Protein AF-0000000069048285 (afdb_homodimer)

Structure (mmCIF, N/CA/C/O backbone):
data_AF-0000000069048285-model_v1
#
loop_
_entity.id
_entity.type
_entity.pdbx_description
1 polymer 'Tafazzin family protein'
#
loop_
_atom_site.group_PDB
_atom_site.id
_atom_site.type_symbol
_atom_site.label_atom_id
_atom_site.label_alt_id
_atom_site.label_comp_id
_atom_site.label_asym_id
_atom_site.label_entity_id
_atom_site.label_seq_id
_atom_site.pdbx_PDB_ins_code
_atom_site.Cartn_x
_atom_site.Cartn_y
_atom_site.Cartn_z
_atom_site.occupancy
_atom_site.B_iso_or_equiv
_atom_site.auth_seq_id
_atom_site.auth_comp_id
_atom_site.auth_asym_id
_atom_site.auth_atom_id
_atom_site.pdbx_PDB_model_num
ATOM 1 N N . MET A 1 1 ? 6.961 -3.648 23.875 1 23.69 1 MET A N 1
ATOM 2 C CA . MET A 1 1 ? 6.836 -4.273 22.562 1 23.69 1 MET A CA 1
ATOM 3 C C . MET A 1 1 ? 5.551 -3.838 21.859 1 23.69 1 MET A C 1
ATOM 5 O O . MET A 1 1 ? 4.453 -4.148 22.328 1 23.69 1 MET A O 1
ATOM 9 N N . VAL A 1 2 ? 5.5 -2.621 21.406 1 32.06 2 VAL A N 1
ATOM 10 C CA . VAL A 1 2 ? 4.238 -2.072 20.922 1 32.06 2 VAL A CA 1
ATOM 11 C C . VAL A 1 2 ? 3.609 -3.037 19.922 1 32.06 2 VAL A C 1
ATOM 13 O O . VAL A 1 2 ? 4.238 -3.408 18.922 1 32.06 2 VAL A O 1
ATOM 16 N N . VAL A 1 3 ? 2.723 -3.943 20.359 1 38.53 3 VAL A N 1
ATOM 17 C CA . VAL A 1 3 ? 1.974 -4.91 19.562 1 38.53 3 VAL A CA 1
ATOM 18 C C . VAL A 1 3 ? 1.444 -4.242 18.297 1 38.53 3 VAL A C 1
ATOM 20 O O . VAL A 1 3 ? 0.652 -3.299 18.375 1 38.53 3 VAL A O 1
ATOM 23 N N . LYS A 1 4 ? 2.205 -4.328 17.359 1 50.19 4 LYS A N 1
ATOM 24 C CA . LYS A 1 4 ? 1.79 -3.809 16.062 1 50.19 4 LYS A CA 1
ATOM 25 C C . LYS A 1 4 ? 0.401 -4.316 15.688 1 50.19 4 LYS A C 1
ATOM 27 O O . LYS A 1 4 ? 0.182 -5.523 15.578 1 50.19 4 LYS A O 1
ATOM 32 N N . LYS A 1 5 ? -0.628 -3.602 16.156 1 55.38 5 LYS A N 1
ATOM 33 C CA . LYS A 1 5 ? -1.958 -4.066 15.773 1 55.38 5 LYS A CA 1
ATOM 34 C C . LYS A 1 5 ? -2.082 -4.172 14.258 1 55.38 5 LYS A C 1
ATOM 36 O O . LYS A 1 5 ? -1.814 -3.209 13.539 1 55.38 5 LYS A O 1
ATOM 41 N N . GLU A 1 6 ? -2.047 -5.352 13.711 1 66.56 6 GLU A N 1
ATOM 42 C CA . GLU A 1 6 ? -2.193 -5.691 12.297 1 66.56 6 GLU A CA 1
ATOM 43 C C . GLU A 1 6 ? -3.518 -5.172 11.742 1 66.56 6 GLU A C 1
ATOM 45 O O . GLU A 1 6 ? -4.5 -5.059 12.477 1 66.56 6 GLU A O 1
ATOM 50 N N . TYR A 1 7 ? -3.477 -4.566 10.594 1 76.44 7 TYR A N 1
ATOM 51 C CA . TYR A 1 7 ? -4.668 -4.152 9.852 1 76.44 7 TYR A CA 1
ATOM 52 C C . TYR A 1 7 ? -5.703 -5.27 9.812 1 76.44 7 TYR A C 1
ATOM 54 O O . TYR A 1 7 ? -5.375 -6.414 9.492 1 76.44 7 TYR A O 1
ATOM 62 N N . ASN A 1 8 ? -6.902 -4.996 10.25 1 81.75 8 ASN A N 1
ATOM 63 C CA . ASN A 1 8 ? -7.973 -5.984 10.289 1 81.75 8 ASN A CA 1
ATOM 64 C C . ASN A 1 8 ? -8.477 -6.316 8.883 1 81.75 8 ASN A C 1
ATOM 66 O O . ASN A 1 8 ? -9.055 -5.465 8.211 1 81.75 8 ASN A O 1
ATOM 70 N N . ILE A 1 9 ? -8.281 -7.555 8.477 1 84.81 9 ILE A N 1
ATOM 71 C CA . ILE A 1 9 ? -8.594 -7.934 7.102 1 84.81 9 ILE A CA 1
ATOM 72 C C . ILE A 1 9 ? -9.867 -8.773 7.07 1 84.81 9 ILE A C 1
ATOM 74 O O . ILE A 1 9 ? -10.164 -9.414 6.062 1 84.81 9 ILE A O 1
ATOM 78 N N . ASP A 1 10 ? -10.688 -8.805 8.117 1 85.81 10 ASP A N 1
ATOM 79 C CA . ASP A 1 10 ? -11.867 -9.664 8.219 1 85.81 10 ASP A CA 1
ATOM 80 C C . ASP A 1 10 ? -12.914 -9.281 7.18 1 85.81 10 ASP A C 1
ATOM 82 O O . ASP A 1 10 ? -13.75 -10.102 6.797 1 85.81 10 ASP A O 1
ATOM 86 N N . TRP A 1 11 ? -12.789 -8.148 6.676 1 87 11 TRP A N 1
ATOM 87 C CA . TRP A 1 11 ? -13.773 -7.637 5.734 1 87 11 TRP A CA 1
ATOM 88 C C . TRP A 1 11 ? -13.398 -7.992 4.297 1 87 11 TRP A C 1
ATOM 90 O O . TRP A 1 11 ? -14.234 -7.918 3.395 1 87 11 TRP A O 1
ATOM 100 N N . VAL A 1 12 ? -12.156 -8.336 4.047 1 91.56 12 VAL A N 1
ATOM 101 C CA . VAL A 1 12 ? -11.594 -8.445 2.705 1 91.56 12 VAL A CA 1
ATOM 102 C C . VAL A 1 12 ? -12.227 -9.625 1.971 1 91.56 12 VAL A C 1
ATOM 104 O O . VAL A 1 12 ? -12.758 -9.461 0.87 1 91.56 12 VAL A O 1
ATOM 107 N N . LEU A 1 13 ? -12.266 -10.828 2.564 1 92.19 13 LEU A N 1
ATOM 108 C CA . LEU A 1 13 ? -12.758 -12.023 1.891 1 92.19 13 LEU A CA 1
ATOM 109 C C . LEU A 1 13 ? -14.25 -11.922 1.611 1 92.19 13 LEU A C 1
ATOM 111 O O . LEU A 1 13 ? -14.703 -12.242 0.51 1 92.19 13 LEU A O 1
ATOM 115 N N . PRO A 1 14 ? -15 -11.453 2.615 1 90.31 14 PRO A N 1
ATOM 116 C CA . PRO A 1 14 ? -16.422 -11.25 2.311 1 90.31 14 PRO A CA 1
ATOM 117 C C . PRO A 1 14 ? -16.641 -10.289 1.14 1 90.31 14 PRO A C 1
ATOM 119 O O . PRO A 1 14 ? -17.531 -10.508 0.319 1 90.31 14 PRO A O 1
ATOM 122 N N . LYS A 1 15 ? -15.875 -9.297 1.048 1 89.5 15 LYS A N 1
ATOM 123 C CA . LYS A 1 15 ? -15.992 -8.352 -0.054 1 89.5 15 LYS A CA 1
ATOM 124 C C . LYS A 1 15 ? -15.609 -8.992 -1.382 1 89.5 15 LYS A C 1
ATOM 126 O O . LYS A 1 15 ? -16.25 -8.758 -2.404 1 89.5 15 LYS A O 1
ATOM 131 N N . LEU A 1 16 ? -14.57 -9.789 -1.353 1 91.88 16 LEU A N 1
ATOM 132 C CA . LEU A 1 16 ? -14.125 -10.477 -2.561 1 91.88 16 LEU A CA 1
ATOM 133 C C . LEU A 1 16 ? -15.164 -11.5 -3.02 1 91.88 16 LEU A C 1
ATOM 135 O O . LEU A 1 16 ? -15.289 -11.773 -4.215 1 91.88 16 LEU A O 1
ATOM 139 N N . ARG A 1 17 ? -15.945 -12.078 -2.09 1 91 17 ARG A N 1
ATOM 140 C CA . ARG A 1 17 ? -16.969 -13.062 -2.402 1 91 17 ARG A CA 1
ATOM 141 C C . ARG A 1 17 ? -18.188 -12.398 -3.049 1 91 17 ARG A C 1
ATOM 143 O O . ARG A 1 17 ? -18.844 -12.992 -3.898 1 91 17 ARG A O 1
ATOM 150 N N . ASN A 1 18 ? -18.391 -11.172 -2.572 1 86.81 18 ASN A N 1
ATOM 151 C CA . ASN A 1 18 ? -19.594 -10.469 -3.012 1 86.81 18 ASN A CA 1
ATOM 152 C C . ASN A 1 18 ? -19.25 -9.227 -3.826 1 86.81 18 ASN A C 1
ATOM 154 O O . ASN A 1 18 ? -19.5 -8.102 -3.389 1 86.81 18 ASN A O 1
ATOM 158 N N . ARG A 1 19 ? -18.859 -9.461 -5.062 1 82 19 ARG A N 1
ATOM 159 C CA . ARG A 1 19 ? -18.422 -8.359 -5.91 1 82 19 ARG A CA 1
ATOM 160 C C . ARG A 1 19 ? -19.594 -7.797 -6.715 1 82 19 ARG A C 1
ATOM 162 O O . ARG A 1 19 ? -20.359 -8.555 -7.305 1 82 19 ARG A O 1
ATOM 169 N N . ARG A 1 20 ? -19.625 -6.492 -6.621 1 85 20 ARG A N 1
ATOM 170 C CA . ARG A 1 20 ? -20.609 -5.781 -7.422 1 85 20 ARG A CA 1
ATOM 171 C C . ARG A 1 20 ? -20.047 -5.426 -8.797 1 85 20 ARG A C 1
ATOM 173 O O . ARG A 1 20 ? -18.875 -5.652 -9.062 1 85 20 ARG A O 1
ATOM 180 N N . ILE A 1 21 ? -20.984 -4.941 -9.617 1 85.81 21 ILE A N 1
ATOM 181 C CA . ILE A 1 21 ? -20.609 -4.648 -11 1 85.81 21 ILE A CA 1
ATOM 182 C C . ILE A 1 21 ? -19.531 -3.568 -11.023 1 85.81 21 ILE A C 1
ATOM 184 O O . ILE A 1 21 ? -18.562 -3.682 -11.766 1 85.81 21 ILE A O 1
ATOM 188 N N . ILE A 1 22 ? -19.688 -2.662 -10.219 1 85.62 22 ILE A N 1
ATOM 189 C CA . ILE A 1 22 ? -18.75 -1.548 -10.195 1 85.62 22 ILE A CA 1
ATOM 190 C C . ILE A 1 22 ? -17.375 -2.041 -9.75 1 85.62 22 ILE A C 1
ATOM 192 O O . ILE A 1 22 ? -16.344 -1.577 -10.258 1 85.62 22 ILE A O 1
ATOM 196 N N . TRP A 1 23 ? -17.328 -2.941 -8.898 1 88.69 23 TRP A N 1
ATOM 197 C CA . TRP A 1 23 ? -16.078 -3.531 -8.438 1 88.69 23 TRP A CA 1
ATOM 198 C C . TRP A 1 23 ? -15.391 -4.285 -9.57 1 88.69 23 TRP A C 1
ATOM 200 O O . TRP A 1 23 ? -14.172 -4.18 -9.742 1 88.69 23 TRP A O 1
ATOM 210 N N . ASN A 1 24 ? -16.203 -5.004 -10.305 1 90.12 24 ASN A N 1
ATOM 211 C CA . ASN A 1 24 ? -15.648 -5.789 -11.398 1 90.12 24 ASN A CA 1
ATOM 212 C C . ASN A 1 24 ? -15.023 -4.891 -12.469 1 90.12 24 ASN A C 1
ATOM 214 O O . ASN A 1 24 ? -13.992 -5.23 -13.039 1 90.12 24 ASN A O 1
ATOM 218 N N . VAL A 1 25 ? -15.688 -3.799 -12.664 1 90.12 25 VAL A N 1
ATOM 219 C CA . VAL A 1 25 ? -15.164 -2.846 -13.641 1 90.12 25 VAL A CA 1
ATOM 220 C C . VAL A 1 25 ? -13.852 -2.254 -13.117 1 90.12 25 VAL A C 1
ATOM 222 O O . VAL A 1 25 ? -12.859 -2.191 -13.852 1 90.12 25 VAL A O 1
ATOM 225 N N . ALA A 1 26 ? -13.828 -1.861 -11.844 1 89.38 26 ALA A N 1
ATOM 226 C CA . ALA A 1 26 ? -12.625 -1.303 -11.234 1 89.38 26 ALA A CA 1
ATOM 227 C C . ALA A 1 26 ? -11.492 -2.326 -11.227 1 89.38 26 ALA A C 1
ATOM 229 O O . ALA A 1 26 ? -10.328 -1.981 -11.469 1 89.38 26 ALA A O 1
ATOM 230 N N . SER A 1 27 ? -11.867 -3.527 -10.945 1 92.62 27 SER A N 1
ATOM 231 C CA . SER A 1 27 ? -10.883 -4.609 -10.953 1 92.62 27 SER A CA 1
ATOM 232 C C . SER A 1 27 ? -10.312 -4.824 -12.352 1 92.62 27 SER A C 1
ATOM 234 O O . SER A 1 27 ? -9.102 -4.957 -12.516 1 92.62 27 SER A O 1
ATOM 236 N N . CYS A 1 28 ? -11.156 -4.789 -13.32 1 92.12 28 CYS A N 1
ATOM 237 C CA . CYS A 1 28 ? -10.727 -4.945 -14.711 1 92.12 28 CYS A CA 1
ATOM 238 C C . CYS A 1 28 ? -9.742 -3.846 -15.102 1 92.12 28 CYS A C 1
ATOM 240 O O . CYS A 1 28 ? -8.711 -4.117 -15.703 1 92.12 28 CYS A O 1
ATOM 242 N N . ILE A 1 29 ? -10.086 -2.668 -14.727 1 90.38 29 ILE A N 1
ATOM 243 C CA . ILE A 1 29 ? -9.242 -1.519 -15.055 1 90.38 29 ILE A CA 1
ATOM 244 C C . ILE A 1 29 ? -7.898 -1.651 -14.352 1 90.38 29 ILE A C 1
ATOM 246 O O . ILE A 1 29 ? -6.848 -1.427 -14.961 1 90.38 29 ILE A O 1
ATOM 250 N N . THR A 1 30 ? -7.961 -2.035 -13.078 1 91.5 30 THR A N 1
ATOM 251 C CA . THR A 1 30 ? -6.734 -2.178 -12.305 1 91.5 30 THR A CA 1
ATOM 252 C C . THR A 1 30 ? -5.844 -3.27 -12.898 1 91.5 30 THR A C 1
ATOM 254 O O . THR A 1 30 ? -4.648 -3.055 -13.117 1 91.5 30 THR A O 1
ATOM 257 N N . LEU A 1 31 ? -6.422 -4.391 -13.203 1 92.94 31 LEU A N 1
ATOM 258 C CA . LEU A 1 31 ? -5.676 -5.508 -13.773 1 92.94 31 LEU A CA 1
ATOM 259 C C . LEU A 1 31 ? -5.09 -5.133 -15.125 1 92.94 31 LEU A C 1
ATOM 261 O O . LEU A 1 31 ? -3.924 -5.43 -15.406 1 92.94 31 LEU A O 1
ATOM 265 N N . ALA A 1 32 ? -5.875 -4.445 -15.906 1 91.25 32 ALA A N 1
ATOM 266 C CA . ALA A 1 32 ? -5.414 -4.02 -17.219 1 91.25 32 ALA A CA 1
ATOM 267 C C . ALA A 1 32 ? -4.277 -3.008 -17.109 1 91.25 32 ALA A C 1
ATOM 269 O O . ALA A 1 32 ? -3.26 -3.125 -17.797 1 91.25 32 ALA A O 1
ATOM 270 N N . ALA A 1 33 ? -4.438 -2.061 -16.234 1 90.56 33 ALA A N 1
ATOM 271 C CA . ALA A 1 33 ? -3.43 -1.015 -16.062 1 90.56 33 ALA A CA 1
ATOM 272 C C . ALA A 1 33 ? -2.102 -1.601 -15.602 1 90.56 33 ALA A C 1
ATOM 274 O O . ALA A 1 33 ? -1.047 -1.29 -16.156 1 90.56 33 ALA A O 1
ATOM 275 N N . VAL A 1 34 ? -2.154 -2.453 -14.617 1 92.06 34 VAL A N 1
ATOM 276 C CA . VAL A 1 34 ? -0.948 -3.064 -14.07 1 92.06 34 VAL A CA 1
ATOM 277 C C . VAL A 1 34 ? -0.327 -4 -15.109 1 92.06 34 VAL A C 1
ATOM 279 O O . VAL A 1 34 ? 0.893 -4.012 -15.289 1 92.06 34 VAL A O 1
ATOM 282 N N . GLY A 1 35 ? -1.182 -4.777 -15.766 1 92.44 35 GLY A N 1
ATOM 283 C CA . GLY A 1 35 ? -0.707 -5.684 -16.797 1 92.44 35 GLY A CA 1
ATOM 284 C C . GLY A 1 35 ? -0.045 -4.973 -17.969 1 92.44 35 GLY A C 1
ATOM 285 O O . GLY A 1 35 ? 1.034 -5.371 -18.406 1 92.44 35 GLY A O 1
ATOM 286 N N . ILE A 1 36 ? -0.695 -3.922 -18.453 1 91.88 36 ILE A N 1
ATOM 287 C CA . ILE A 1 36 ? -0.17 -3.148 -19.578 1 91.88 36 ILE A CA 1
ATOM 288 C C . ILE A 1 36 ? 1.152 -2.496 -19.172 1 91.88 36 ILE A C 1
ATOM 290 O O . ILE A 1 36 ? 2.135 -2.568 -19.922 1 91.88 36 ILE A O 1
ATOM 294 N N . PHE A 1 37 ? 1.18 -1.884 -18.094 1 92.12 37 PHE A N 1
ATOM 295 C CA . PHE A 1 37 ? 2.406 -1.263 -17.609 1 92.12 37 PHE A CA 1
ATOM 296 C C . PHE A 1 37 ? 3.535 -2.283 -17.531 1 92.12 37 PHE A C 1
ATOM 298 O O . PHE A 1 37 ? 4.641 -2.033 -18.016 1 92.12 37 PHE A O 1
ATOM 305 N N . SER A 1 38 ? 3.271 -3.441 -16.906 1 94.81 38 SER A N 1
ATOM 306 C CA . SER A 1 38 ? 4.285 -4.477 -16.719 1 94.81 38 SER A CA 1
ATOM 307 C C . SER A 1 38 ? 4.781 -5 -18.062 1 94.81 38 SER A C 1
ATOM 309 O O . SER A 1 38 ? 5.984 -5.191 -18.25 1 94.81 38 SER A O 1
ATOM 311 N N . LYS A 1 39 ? 3.861 -5.184 -18.953 1 95 39 LYS A N 1
ATOM 312 C CA . LYS A 1 39 ? 4.23 -5.691 -20.266 1 95 39 LYS A CA 1
ATOM 313 C C . LYS A 1 39 ? 5.102 -4.691 -21.031 1 95 39 LYS A C 1
ATOM 315 O O . LYS A 1 39 ? 6.145 -5.055 -21.562 1 95 39 LYS A O 1
ATOM 320 N N . ILE A 1 40 ? 4.711 -3.488 -21.047 1 93.69 40 ILE A N 1
ATOM 321 C CA . ILE A 1 40 ? 5.477 -2.447 -21.734 1 93.69 40 ILE A CA 1
ATOM 322 C C . ILE A 1 40 ? 6.855 -2.32 -21.094 1 93.69 40 ILE A C 1
ATOM 324 O O . ILE A 1 40 ? 7.871 -2.279 -21.797 1 93.69 40 ILE A O 1
ATOM 328 N N . PHE A 1 41 ? 6.895 -2.332 -19.844 1 93.5 41 PHE A N 1
ATOM 329 C CA . PHE A 1 41 ? 8.156 -2.146 -19.141 1 93.5 41 PHE A CA 1
ATOM 330 C C . PHE A 1 41 ? 9.102 -3.307 -19.422 1 93.5 41 PHE A C 1
ATOM 332 O O . PHE A 1 41 ? 10.281 -3.096 -19.703 1 93.5 41 PHE A O 1
ATOM 339 N N . ILE A 1 42 ? 8.602 -4.5 -19.297 1 95 42 ILE A N 1
ATOM 340 C CA . ILE A 1 42 ? 9.43 -5.691 -19.438 1 95 42 ILE A CA 1
ATOM 341 C C . ILE A 1 42 ? 9.844 -5.859 -20.891 1 95 42 ILE A C 1
ATOM 343 O O . ILE A 1 42 ? 11.016 -6.113 -21.188 1 95 42 ILE A O 1
ATOM 347 N N . LYS A 1 43 ? 8.977 -5.629 -21.797 1 93.25 43 LYS A N 1
ATOM 348 C CA . LYS A 1 43 ? 9.227 -5.949 -23.203 1 93.25 43 LYS A CA 1
ATOM 349 C C . LYS A 1 43 ? 9.945 -4.801 -23.906 1 93.25 43 LYS A C 1
ATOM 351 O O . LYS A 1 43 ? 10.766 -5.027 -24.797 1 93.25 43 LYS A O 1
ATOM 356 N N . TRP A 1 44 ? 9.617 -3.574 -23.516 1 93.06 44 TRP A N 1
ATOM 357 C CA . TRP A 1 44 ? 10.172 -2.441 -24.266 1 93.06 44 TRP A CA 1
ATOM 358 C C . TRP A 1 44 ? 11.406 -1.891 -23.562 1 93.06 44 TRP A C 1
ATOM 360 O O . TRP A 1 44 ? 12.305 -1.347 -24.219 1 93.06 44 TRP A O 1
ATOM 370 N N . PHE A 1 45 ? 11.5 -2.018 -22.266 1 95.19 45 PHE A N 1
ATOM 371 C CA . PHE A 1 45 ? 12.594 -1.379 -21.562 1 95.19 45 PHE A CA 1
ATOM 372 C C . PHE A 1 45 ? 13.594 -2.416 -21.062 1 95.19 45 PHE A C 1
ATOM 374 O O . PHE A 1 45 ? 14.625 -2.066 -20.484 1 95.19 45 PHE A O 1
ATOM 381 N N . ASN A 1 46 ? 13.227 -3.672 -21.266 1 96.25 46 ASN A N 1
ATOM 382 C CA . ASN A 1 46 ? 14.117 -4.777 -20.922 1 96.25 46 ASN A CA 1
ATOM 383 C C . ASN A 1 46 ? 14.141 -5.828 -22.031 1 96.25 46 ASN A C 1
ATOM 385 O O . ASN A 1 46 ? 13.539 -5.637 -23.094 1 96.25 46 ASN A O 1
ATOM 389 N N . LYS A 1 47 ? 15.008 -6.809 -21.859 1 96.31 47 LYS A N 1
ATOM 390 C CA . LYS A 1 47 ? 15.078 -7.938 -22.781 1 96.31 47 LYS A CA 1
ATOM 391 C C . LYS A 1 47 ? 14.484 -9.195 -22.156 1 96.31 47 LYS A C 1
ATOM 393 O O . LYS A 1 47 ? 15.086 -9.812 -21.281 1 96.31 47 LYS A O 1
ATOM 398 N N . ALA A 1 48 ? 13.383 -9.555 -22.703 1 96.31 48 ALA A N 1
ATOM 399 C CA . ALA A 1 48 ? 12.664 -10.703 -22.141 1 96.31 48 ALA A CA 1
ATOM 400 C C . ALA A 1 48 ? 12.578 -11.836 -23.156 1 96.31 48 ALA A C 1
ATOM 402 O O . ALA A 1 48 ? 12.297 -11.609 -24.328 1 96.31 48 ALA A O 1
ATOM 403 N N . LYS A 1 49 ? 12.898 -13.023 -22.75 1 97.06 49 LYS A N 1
ATOM 404 C CA . LYS A 1 49 ? 12.672 -14.242 -23.516 1 97.06 49 LYS A CA 1
ATOM 405 C C . LYS A 1 49 ? 11.625 -15.133 -22.844 1 97.06 49 LYS A C 1
ATOM 407 O O . LYS A 1 49 ? 11.68 -15.336 -21.625 1 97.06 49 LYS A O 1
ATOM 412 N N . VAL A 1 50 ? 10.711 -15.594 -23.609 1 96.69 50 VAL A N 1
ATOM 413 C CA . VAL A 1 50 ? 9.625 -16.422 -23.094 1 96.69 50 VAL A CA 1
ATOM 414 C C . VAL A 1 50 ? 9.641 -17.781 -23.781 1 96.69 50 VAL A C 1
ATOM 416 O O . VAL A 1 50 ? 9.656 -17.859 -25.016 1 96.69 50 VAL A O 1
ATOM 419 N N . TYR A 1 51 ? 9.648 -18.781 -22.984 1 96.75 51 TYR A N 1
ATOM 420 C CA . TYR A 1 51 ? 9.68 -20.141 -23.531 1 96.75 51 TYR A CA 1
ATOM 421 C C . TYR A 1 51 ? 8.414 -20.906 -23.156 1 96.75 51 TYR A C 1
ATOM 423 O O . TYR A 1 51 ? 7.875 -20.734 -22.062 1 96.75 51 TYR A O 1
ATOM 431 N N . ASN A 1 52 ? 7.902 -21.734 -24.062 1 94.31 52 ASN A N 1
ATOM 432 C CA . ASN A 1 52 ? 6.836 -22.719 -23.875 1 94.31 52 ASN A CA 1
ATOM 433 C C . ASN A 1 52 ? 5.508 -22.031 -23.547 1 94.31 52 ASN A C 1
ATOM 435 O O . ASN A 1 52 ? 4.75 -22.516 -22.703 1 94.31 52 ASN A O 1
ATOM 439 N N . LEU A 1 53 ? 5.293 -20.906 -24.156 1 92.62 53 LEU A N 1
ATOM 440 C CA . LEU A 1 53 ? 4.09 -20.125 -23.906 1 92.62 53 LEU A CA 1
ATOM 441 C C . LEU A 1 53 ? 2.877 -20.766 -24.578 1 92.62 53 LEU A C 1
ATOM 443 O O . LEU A 1 53 ? 1.749 -20.609 -24.109 1 92.62 53 LEU A O 1
ATOM 447 N N . VAL A 1 54 ? 3.076 -21.516 -25.594 1 89.69 54 VAL A N 1
ATOM 448 C CA . VAL A 1 54 ? 1.993 -22.125 -26.359 1 89.69 54 VAL A CA 1
ATOM 449 C C . VAL A 1 54 ? 1.244 -23.125 -25.469 1 89.69 54 VAL A C 1
ATOM 451 O O . VAL A 1 54 ? 0.011 -23.141 -25.469 1 89.69 54 VAL A O 1
ATOM 454 N N . SER A 1 55 ? 2.023 -23.891 -24.766 1 88.5 55 SER A N 1
ATOM 455 C CA . SER A 1 55 ? 1.407 -24.859 -23.859 1 88.5 55 SER A CA 1
ATOM 456 C C . SER A 1 55 ? 0.625 -24.156 -22.766 1 88.5 55 SER A C 1
ATOM 458 O O . SER A 1 55 ? -0.429 -24.641 -22.344 1 88.5 55 SER A O 1
ATOM 460 N N . PHE A 1 56 ? 1.121 -23.094 -22.328 1 93.56 56 PHE A N 1
ATOM 461 C CA . PHE A 1 56 ? 0.449 -22.344 -21.266 1 93.56 56 PHE A CA 1
ATOM 462 C C . PHE A 1 56 ? -0.843 -21.719 -21.781 1 93.56 56 PHE A C 1
ATOM 464 O O . PHE A 1 56 ? -1.839 -21.656 -21.062 1 93.56 56 PHE A O 1
ATOM 471 N N . ASP A 1 57 ? -0.851 -21.312 -23.016 1 90.5 57 ASP A N 1
ATOM 472 C CA . ASP A 1 57 ? -2.043 -20.734 -23.641 1 90.5 57 ASP A CA 1
ATOM 473 C C . ASP A 1 57 ? -3.186 -21.75 -23.656 1 90.5 57 ASP A C 1
ATOM 475 O O . ASP A 1 57 ? -4.352 -21.375 -23.5 1 90.5 57 ASP A O 1
ATOM 479 N N . LYS A 1 58 ? -2.805 -22.984 -23.828 1 92 58 LYS A N 1
ATOM 480 C CA . LYS A 1 58 ? -3.814 -24.031 -23.797 1 92 58 LYS A CA 1
ATOM 481 C C . LYS A 1 58 ? -4.434 -24.172 -22.406 1 92 58 LYS A C 1
ATOM 483 O O . LYS A 1 58 ? -5.633 -24.406 -22.281 1 92 58 LYS A O 1
ATOM 488 N N . ALA A 1 59 ? -3.586 -23.984 -21.422 1 93.69 59 ALA A N 1
ATOM 489 C CA . ALA A 1 59 ? -4.066 -24.078 -20.047 1 93.69 59 ALA A CA 1
ATOM 490 C C . ALA A 1 59 ? -4.973 -22.891 -19.703 1 93.69 59 ALA A C 1
ATOM 492 O O . ALA A 1 59 ? -5.965 -23.062 -19 1 93.69 59 ALA A O 1
ATOM 493 N N . ILE A 1 60 ? -4.668 -21.766 -20.219 1 91.62 60 ILE A N 1
ATOM 494 C CA . ILE A 1 60 ? -5.453 -20.562 -19.953 1 91.62 60 ILE A CA 1
ATOM 495 C C . ILE A 1 60 ? -6.816 -20.672 -20.625 1 91.62 60 ILE A C 1
ATOM 497 O O . ILE A 1 60 ? -7.824 -20.219 -20.094 1 91.62 60 ILE A O 1
ATOM 501 N N . ASN A 1 61 ? -6.836 -21.328 -21.766 1 90.06 61 ASN A N 1
ATOM 502 C CA . ASN A 1 61 ? -8.07 -21.453 -22.531 1 90.06 61 ASN A CA 1
ATOM 503 C C . ASN A 1 61 ? -8.789 -22.766 -22.234 1 90.06 61 ASN A C 1
ATOM 505 O O . ASN A 1 61 ? -9.508 -23.297 -23.078 1 90.06 61 ASN A O 1
ATOM 509 N N . ARG A 1 62 ? -8.57 -23.203 -21.094 1 94.31 62 ARG A N 1
ATOM 510 C CA . ARG A 1 62 ? -9.234 -24.406 -20.625 1 94.31 62 ARG A CA 1
ATOM 511 C C . ARG A 1 62 ? -10.742 -24.203 -20.5 1 94.31 62 ARG A C 1
ATOM 513 O O . ARG A 1 62 ? -11.211 -23.062 -20.469 1 94.31 62 ARG A O 1
ATOM 520 N N . PRO A 1 63 ? -11.461 -25.391 -20.422 1 95.12 63 PRO A N 1
ATOM 521 C CA . PRO A 1 63 ? -12.883 -25.219 -20.141 1 95.12 63 PRO A CA 1
ATOM 522 C C . PRO A 1 63 ? -13.141 -24.484 -18.828 1 95.12 63 PRO A C 1
ATOM 524 O O . PRO A 1 63 ? -12.414 -24.688 -17.844 1 95.12 63 PRO A O 1
ATOM 527 N N . LYS A 1 64 ? -14.18 -23.703 -18.766 1 93.94 64 LYS A N 1
ATOM 528 C CA . LYS A 1 64 ? -14.453 -22.766 -17.672 1 93.94 64 LYS A CA 1
ATOM 529 C C . LYS A 1 64 ? -14.586 -23.5 -16.344 1 93.94 64 LYS A C 1
ATOM 531 O O . LYS A 1 64 ? -14.273 -22.953 -15.281 1 93.94 64 LYS A O 1
ATOM 536 N N . HIS A 1 65 ? -15.008 -24.703 -16.375 1 95.88 65 HIS A N 1
ATOM 537 C CA . HIS A 1 65 ? -15.273 -25.422 -15.133 1 95.88 65 HIS A CA 1
ATOM 538 C C . HIS A 1 65 ? -13.992 -26.047 -14.586 1 95.88 65 HIS A C 1
ATOM 540 O O . HIS A 1 65 ? -13.961 -26.484 -13.43 1 95.88 65 HIS A O 1
ATOM 546 N N . ILE A 1 66 ? -12.898 -26.125 -15.383 1 97.38 66 ILE A N 1
ATOM 547 C CA . ILE A 1 66 ? -11.633 -26.703 -14.953 1 97.38 66 ILE A CA 1
ATOM 548 C C . ILE A 1 66 ? -10.742 -25.625 -14.344 1 97.38 66 ILE A C 1
ATOM 550 O O . ILE A 1 66 ? -10.383 -24.656 -15.008 1 97.38 66 ILE A O 1
ATOM 554 N N . PRO A 1 67 ? -10.383 -25.75 -13.094 1 98.12 67 PRO A N 1
ATOM 555 C CA . PRO A 1 67 ? -9.539 -24.734 -12.469 1 98.12 67 PRO A CA 1
ATOM 556 C C . PRO A 1 67 ? -8.078 -24.844 -12.891 1 98.12 67 PRO A C 1
ATOM 558 O O . PRO A 1 67 ? -7.652 -25.875 -13.398 1 98.12 67 PRO A O 1
ATOM 561 N N . LEU A 1 68 ? -7.391 -23.766 -12.75 1 98.25 68 LEU A N 1
ATOM 562 C CA . LEU A 1 68 ? -5.973 -23.656 -13.078 1 98.25 68 LEU A CA 1
ATOM 563 C C . LEU A 1 68 ? -5.176 -23.156 -11.883 1 98.25 68 LEU A C 1
ATOM 565 O O . LEU A 1 68 ? -5.59 -22.203 -11.211 1 98.25 68 LEU A O 1
ATOM 569 N N . ILE A 1 69 ? -4.082 -23.859 -11.531 1 98.62 69 ILE A N 1
ATOM 570 C CA . ILE A 1 69 ? -3.111 -23.375 -10.555 1 98.62 69 ILE A CA 1
ATOM 571 C C . ILE A 1 69 ? -1.752 -23.203 -11.227 1 98.62 69 ILE A C 1
ATOM 573 O O . ILE A 1 69 ? -1.252 -24.109 -11.891 1 98.62 69 ILE A O 1
ATOM 577 N N . THR A 1 70 ? -1.236 -22.047 -11.117 1 98.44 70 THR A N 1
ATOM 578 C CA . THR A 1 70 ? 0.16 -21.844 -11.492 1 98.44 70 THR A CA 1
ATOM 579 C C . THR A 1 70 ? 1.021 -21.641 -10.25 1 98.44 70 THR A C 1
ATOM 581 O O . THR A 1 70 ? 0.592 -20.984 -9.289 1 98.44 70 THR A O 1
ATOM 584 N N . VAL A 1 71 ? 2.199 -22.266 -10.25 1 98.56 71 VAL A N 1
ATOM 585 C CA . VAL A 1 71 ? 3.182 -22.094 -9.18 1 98.56 71 VAL A CA 1
ATOM 586 C C . VAL A 1 71 ? 4.488 -21.547 -9.758 1 98.56 71 VAL A C 1
ATOM 588 O O . VAL A 1 71 ? 4.891 -21.938 -10.859 1 98.56 71 VAL A O 1
ATOM 591 N N . SER A 1 72 ? 5.086 -20.609 -9.062 1 98.25 72 SER A N 1
ATOM 592 C CA . SER A 1 72 ? 6.32 -20.016 -9.562 1 98.25 72 SER A CA 1
ATOM 593 C C . SER A 1 72 ? 7.309 -19.75 -8.438 1 98.25 72 SER A C 1
ATOM 595 O O . SER A 1 72 ? 6.922 -19.719 -7.266 1 98.25 72 SER A O 1
ATOM 597 N N . ASN A 1 73 ? 8.57 -19.703 -8.828 1 97.5 73 ASN A N 1
ATOM 598 C CA . ASN A 1 73 ? 9.562 -19.172 -7.898 1 97.5 73 ASN A CA 1
ATOM 599 C C . ASN A 1 73 ? 9.312 -17.688 -7.613 1 97.5 73 ASN A C 1
ATOM 601 O O . ASN A 1 73 ? 8.648 -17 -8.391 1 97.5 73 ASN A O 1
ATOM 605 N N . HIS A 1 74 ? 9.758 -17.203 -6.527 1 96.31 74 HIS A N 1
ATOM 606 C CA . HIS A 1 74 ? 9.562 -15.836 -6.082 1 96.31 74 HIS A CA 1
ATOM 607 C C . HIS A 1 74 ? 10.898 -15.141 -5.832 1 96.31 74 HIS A C 1
ATOM 609 O O . HIS A 1 74 ? 11.539 -15.367 -4.797 1 96.31 74 HIS A O 1
ATOM 615 N N . ASP A 1 75 ? 11.25 -14.25 -6.754 1 95.38 75 ASP A N 1
ATOM 616 C CA . ASP A 1 75 ? 12.594 -13.68 -6.684 1 95.38 75 ASP A CA 1
ATOM 617 C C . ASP A 1 75 ? 12.539 -12.172 -6.449 1 95.38 75 ASP A C 1
ATOM 619 O O . ASP A 1 75 ? 13.555 -11.547 -6.137 1 95.38 75 ASP A O 1
ATOM 623 N N . SER A 1 76 ? 11.383 -11.594 -6.625 1 93.25 76 SER A N 1
ATOM 624 C CA . SER A 1 76 ? 11.242 -10.156 -6.434 1 93.25 76 SER A CA 1
ATOM 625 C C . SER A 1 76 ? 9.781 -9.766 -6.215 1 93.25 76 SER A C 1
ATOM 627 O O . SER A 1 76 ? 8.875 -10.562 -6.461 1 93.25 76 SER A O 1
ATOM 629 N N . CYS A 1 77 ? 9.578 -8.523 -5.773 1 88.62 77 CYS A N 1
ATOM 630 C CA . CYS A 1 77 ? 8.219 -8.031 -5.551 1 88.62 77 CYS A CA 1
ATOM 631 C C . CYS A 1 77 ? 7.535 -7.703 -6.871 1 88.62 77 CYS A C 1
ATOM 633 O O . CYS A 1 77 ? 6.34 -7.418 -6.898 1 88.62 77 CYS A O 1
ATOM 635 N N . PHE A 1 78 ? 8.227 -7.871 -7.926 1 93.31 78 PHE A N 1
ATOM 636 C CA . PHE A 1 78 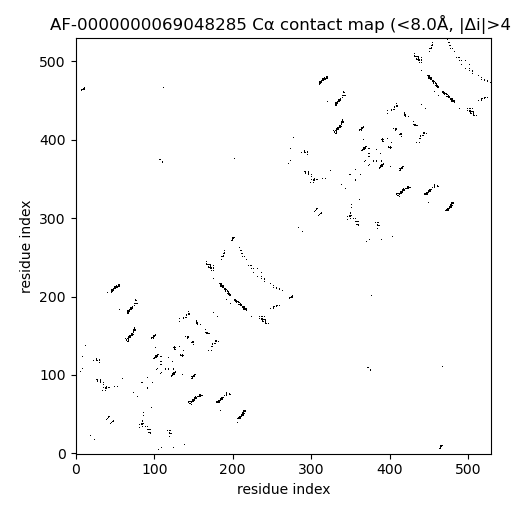? 7.664 -7.57 -9.234 1 93.31 78 PHE A CA 1
ATOM 637 C C . PHE A 1 78 ? 7.273 -8.852 -9.969 1 93.31 78 PHE A C 1
ATOM 639 O O . PHE A 1 78 ? 6.812 -8.805 -11.109 1 93.31 78 PHE A O 1
ATOM 646 N N . ASP A 1 79 ? 7.441 -9.945 -9.32 1 96.19 79 ASP A N 1
ATOM 647 C CA . ASP A 1 79 ? 7.246 -11.234 -9.969 1 96.19 79 ASP A CA 1
ATOM 648 C C . ASP A 1 79 ? 5.82 -11.375 -10.492 1 96.19 79 ASP A C 1
ATOM 650 O O . ASP A 1 79 ? 5.617 -11.688 -11.672 1 96.19 79 ASP A O 1
ATOM 654 N N . ASP A 1 80 ? 4.863 -11.031 -9.672 1 94.31 80 ASP A N 1
ATOM 655 C CA . ASP A 1 80 ? 3.477 -11.312 -10.031 1 94.31 80 ASP A CA 1
ATOM 656 C C . ASP A 1 80 ? 3.047 -10.484 -11.242 1 94.31 80 ASP A C 1
ATOM 658 O O . ASP A 1 80 ? 2.695 -11.047 -12.281 1 94.31 80 ASP A O 1
ATOM 662 N N . PRO A 1 81 ? 3.164 -9.203 -11.172 1 93.12 81 PRO A N 1
ATOM 663 C CA . PRO A 1 81 ? 2.785 -8.469 -12.383 1 93.12 81 PRO A CA 1
ATOM 664 C C . PRO A 1 81 ? 3.744 -8.719 -13.547 1 93.12 81 PRO A C 1
ATOM 666 O O . PRO A 1 81 ? 3.328 -8.695 -14.711 1 93.12 81 PRO A O 1
ATOM 669 N N . GLY A 1 82 ? 4.98 -9.047 -13.273 1 94.81 82 GLY A N 1
ATOM 670 C CA . GLY A 1 82 ? 5.984 -9.227 -14.312 1 94.81 82 GLY A CA 1
ATOM 671 C C . GLY A 1 82 ? 5.781 -10.492 -15.125 1 94.81 82 GLY A C 1
ATOM 672 O O . GLY A 1 82 ? 5.992 -10.492 -16.344 1 94.81 82 GLY A O 1
ATOM 673 N N . ILE A 1 83 ? 5.418 -11.516 -14.469 1 96.12 8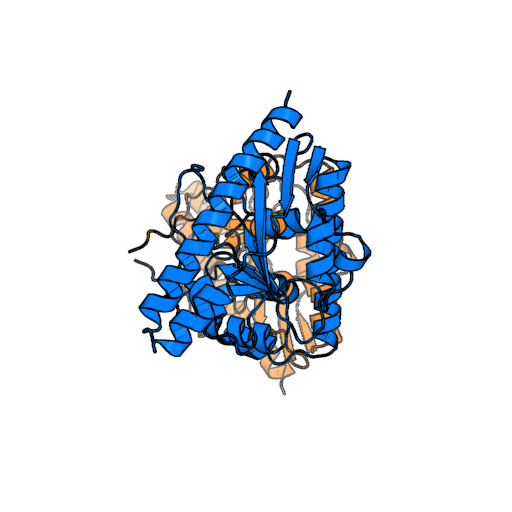3 ILE A N 1
ATOM 674 C CA . ILE A 1 83 ? 5.227 -12.797 -15.141 1 96.12 83 ILE A CA 1
ATOM 675 C C . ILE A 1 83 ? 4.129 -12.672 -16.188 1 96.12 83 ILE A C 1
ATOM 677 O O . ILE A 1 83 ? 4.262 -13.188 -17.297 1 96.12 83 ILE A O 1
ATOM 681 N N . TRP A 1 84 ? 3.105 -11.922 -15.891 1 93.19 84 TRP A N 1
ATOM 682 C CA . TRP A 1 84 ? 1.933 -11.875 -16.766 1 93.19 84 TRP A CA 1
ATOM 683 C C . TRP A 1 84 ? 2.176 -10.953 -17.953 1 93.19 84 TRP A C 1
ATOM 685 O O . TRP A 1 84 ? 1.369 -10.906 -18.891 1 93.19 84 TRP A O 1
ATOM 695 N N . ALA A 1 85 ? 3.314 -10.289 -17.906 1 91.5 85 ALA A N 1
ATOM 696 C CA . ALA A 1 85 ? 3.756 -9.547 -19.078 1 91.5 85 ALA A CA 1
ATOM 697 C C . ALA A 1 85 ? 3.967 -10.477 -20.266 1 91.5 85 ALA A C 1
ATOM 699 O O . ALA A 1 85 ? 3.975 -10.039 -21.422 1 91.5 85 ALA A O 1
ATOM 700 N N . ALA A 1 86 ? 4.141 -11.727 -20 1 91.12 86 ALA A N 1
ATOM 701 C CA . ALA A 1 86 ? 4.379 -12.727 -21.047 1 91.12 86 ALA A CA 1
ATOM 702 C C . ALA A 1 86 ? 3.088 -13.07 -21.781 1 91.12 86 ALA A C 1
ATOM 704 O O . ALA A 1 86 ? 3.123 -13.625 -22.875 1 91.12 86 ALA A O 1
ATOM 705 N N . LEU A 1 87 ? 1.945 -12.703 -21.172 1 90 87 LEU A N 1
ATOM 706 C CA . LEU A 1 87 ? 0.652 -13.062 -21.75 1 90 87 LEU A CA 1
ATOM 707 C C . LEU A 1 87 ? 0.315 -12.164 -22.938 1 90 87 LEU A C 1
ATOM 709 O O . LEU A 1 87 ? 0.871 -11.07 -23.062 1 90 87 LEU A O 1
ATOM 713 N N . GLY A 1 88 ? -0.505 -12.695 -23.828 1 87.69 88 GLY A N 1
ATOM 714 C CA . GLY A 1 88 ? -1.018 -11.859 -24.906 1 87.69 88 GLY A CA 1
ATOM 715 C C . GLY A 1 88 ? -1.88 -10.711 -24.406 1 87.69 88 GLY A C 1
ATOM 716 O O . GLY A 1 88 ? -2.387 -10.75 -23.281 1 87.69 88 GLY A O 1
ATOM 717 N N . TRP A 1 89 ? -2.045 -9.703 -25.203 1 87.31 89 TRP A N 1
ATOM 718 C CA . TRP A 1 89 ? -2.787 -8.5 -24.828 1 87.31 89 TRP A CA 1
ATOM 719 C C . TRP A 1 89 ? -4.23 -8.836 -24.484 1 87.31 89 TRP A C 1
ATOM 721 O O . TRP A 1 89 ? -4.793 -8.281 -23.531 1 87.31 89 TRP A O 1
ATOM 731 N N . LYS A 1 90 ? -4.77 -9.734 -25.188 1 85 90 LYS A N 1
ATOM 732 C CA . LYS A 1 90 ? -6.156 -10.125 -24.953 1 85 90 LYS A CA 1
ATOM 733 C C . LYS A 1 90 ? -6.336 -10.734 -23.578 1 85 90 LYS A C 1
ATOM 735 O O . LYS A 1 90 ? -7.273 -10.383 -22.859 1 85 90 LYS A O 1
ATOM 740 N N . ASN A 1 91 ? -5.398 -11.562 -23.172 1 83.25 91 ASN A N 1
ATOM 741 C CA . ASN A 1 91 ? -5.48 -12.234 -21.891 1 83.25 91 ASN A CA 1
ATOM 742 C C . ASN A 1 91 ? -5.223 -11.273 -20.734 1 83.25 91 ASN A C 1
ATOM 744 O O . ASN A 1 91 ? -5.758 -11.445 -19.641 1 83.25 91 ASN A O 1
ATOM 748 N N . LEU A 1 92 ? -4.504 -10.234 -21.047 1 82.31 92 LEU A N 1
ATOM 749 C CA . LEU A 1 92 ? -4.145 -9.266 -20.016 1 82.31 92 LEU A CA 1
ATOM 750 C C . LEU A 1 92 ? -5.332 -8.367 -19.688 1 82.31 92 LEU A C 1
ATOM 752 O O . LEU A 1 92 ? -5.461 -7.898 -18.547 1 82.31 92 LEU A O 1
ATOM 756 N N . ILE A 1 93 ? -6.18 -8.172 -20.641 1 81.25 93 ILE A N 1
ATOM 757 C CA . ILE A 1 93 ? -7.254 -7.199 -20.469 1 81.25 93 ILE A CA 1
ATOM 758 C C . ILE A 1 93 ? -8.531 -7.914 -20.047 1 81.25 93 ILE A C 1
ATOM 760 O O . ILE A 1 93 ? -9.477 -7.281 -19.562 1 81.25 93 ILE A O 1
ATOM 764 N N . MET A 1 94 ? -8.578 -9.219 -20.172 1 78.56 94 MET A N 1
ATOM 765 C CA . MET A 1 94 ? -9.758 -9.977 -19.766 1 78.56 94 MET A CA 1
ATOM 766 C C . MET A 1 94 ? -9.664 -10.383 -18.297 1 78.56 94 MET A C 1
ATOM 768 O O . MET A 1 94 ? -9.141 -11.445 -17.969 1 78.56 94 MET A O 1
ATOM 772 N N . SER A 1 95 ? -10.25 -9.609 -17.453 1 70.75 95 SER A N 1
ATOM 773 C CA . SER A 1 95 ? -10.141 -9.773 -16.016 1 70.75 95 SER A CA 1
ATOM 774 C C . SER A 1 95 ? -10.719 -11.109 -15.555 1 70.75 95 SER A C 1
ATOM 776 O O . SER A 1 95 ? -10.234 -11.711 -14.602 1 70.75 95 SER A O 1
ATOM 778 N N . ASN A 1 96 ? -11.711 -11.586 -16.234 1 78.38 96 ASN A N 1
ATOM 779 C CA . ASN A 1 96 ? -12.391 -12.82 -15.828 1 78.38 96 ASN A CA 1
ATOM 780 C C . ASN A 1 96 ? -11.5 -14.039 -16.047 1 78.38 96 ASN A C 1
ATOM 782 O O . ASN A 1 96 ? -11.742 -15.102 -15.477 1 78.38 96 ASN A O 1
ATOM 786 N N . LYS A 1 97 ? -10.484 -13.828 -16.734 1 82 97 LYS A N 1
ATOM 787 C CA . LYS A 1 97 ? -9.586 -14.945 -17.016 1 82 97 LYS A CA 1
ATOM 788 C C . LYS A 1 97 ? -8.227 -14.75 -16.344 1 82 97 LYS A C 1
ATOM 790 O O . LYS A 1 97 ? -7.355 -15.617 -16.438 1 82 97 LYS A O 1
ATOM 795 N N . MET A 1 98 ? -8.18 -13.648 -15.664 1 91.62 98 MET A N 1
ATOM 796 C CA . MET A 1 98 ? -6.895 -13.344 -15.047 1 91.62 98 MET A CA 1
ATOM 797 C C . MET A 1 98 ? -6.75 -14.055 -13.703 1 91.62 98 MET A C 1
ATOM 799 O O . MET A 1 98 ? -7.75 -14.438 -13.086 1 91.62 98 MET A O 1
ATOM 803 N N . ARG A 1 99 ? -5.609 -14.141 -13.336 1 95.5 99 ARG A N 1
ATOM 804 C CA . ARG A 1 99 ? -5.281 -14.938 -12.164 1 95.5 99 ARG A CA 1
ATOM 805 C C . ARG A 1 99 ? -5.758 -14.25 -10.883 1 95.5 99 ARG A C 1
ATOM 807 O O . ARG A 1 99 ? -5.781 -13.023 -10.812 1 95.5 99 ARG A O 1
ATOM 814 N N . TRP A 1 100 ? -6.16 -15.055 -9.945 1 96.88 100 TRP A N 1
ATOM 815 C CA . TRP A 1 100 ? -6.145 -14.695 -8.531 1 96.88 100 TRP A CA 1
ATOM 816 C C . TRP A 1 100 ? -4.797 -15.039 -7.898 1 96.88 100 TRP A C 1
ATOM 818 O O . TRP A 1 100 ? -4.105 -15.953 -8.359 1 96.88 100 TRP A O 1
ATOM 828 N N . ALA A 1 101 ? -4.395 -14.258 -6.906 1 97.19 101 ALA A N 1
ATOM 829 C CA . ALA A 1 101 ? -3.102 -14.523 -6.277 1 97.19 101 ALA A CA 1
ATOM 830 C C . ALA A 1 101 ? -3.186 -14.375 -4.762 1 97.19 101 ALA A C 1
ATOM 832 O O . ALA A 1 101 ? -3.961 -13.562 -4.258 1 97.19 101 ALA A O 1
ATOM 833 N N . LEU A 1 102 ? -2.408 -15.203 -4.074 1 95.25 102 LEU A N 1
ATOM 834 C CA . LEU A 1 102 ? -2.232 -15.031 -2.637 1 95.25 102 LEU A CA 1
ATOM 835 C C . LEU A 1 102 ? -1.165 -13.984 -2.344 1 95.25 102 LEU A C 1
ATOM 837 O O . LEU A 1 102 ? -0.106 -13.977 -2.975 1 95.25 102 LEU A O 1
ATOM 841 N N . ALA A 1 103 ? -1.47 -13.055 -1.515 1 94 103 ALA A N 1
ATOM 842 C CA . ALA A 1 103 ? -0.535 -11.992 -1.153 1 94 103 ALA A CA 1
ATOM 843 C C . ALA A 1 103 ? -0.398 -11.867 0.362 1 94 103 ALA A C 1
ATOM 845 O O . ALA A 1 103 ? -1.369 -12.07 1.096 1 94 103 ALA A O 1
ATOM 846 N N . ALA A 1 104 ? 0.783 -11.555 0.799 1 91.75 104 ALA A N 1
ATOM 847 C CA . ALA A 1 104 ? 1.063 -11.461 2.229 1 91.75 104 ALA A CA 1
ATOM 848 C C . ALA A 1 104 ? 0.287 -10.305 2.863 1 91.75 104 ALA A C 1
ATOM 850 O O . ALA A 1 104 ? 0.395 -9.164 2.422 1 91.75 104 ALA A O 1
ATOM 851 N N . ASN A 1 105 ? -0.379 -10.602 3.943 1 90.81 105 ASN A N 1
ATOM 852 C CA . ASN A 1 105 ? -1.194 -9.617 4.648 1 90.81 105 ASN A CA 1
ATOM 853 C C . ASN A 1 105 ? -0.343 -8.484 5.215 1 90.81 105 ASN A C 1
ATOM 855 O O . ASN A 1 105 ? -0.704 -7.312 5.094 1 90.81 105 ASN A O 1
ATOM 859 N N . ASP A 1 106 ? 0.741 -8.773 5.75 1 88.88 106 ASP A N 1
ATOM 860 C CA . ASP A 1 106 ? 1.549 -7.812 6.492 1 88.88 106 ASP A CA 1
ATOM 861 C C . ASP A 1 106 ? 2.373 -6.938 5.551 1 88.88 106 ASP A C 1
ATOM 863 O O . ASP A 1 106 ? 3.08 -6.031 5.992 1 88.88 106 ASP A O 1
ATOM 867 N N . ILE A 1 107 ? 2.256 -7.211 4.262 1 87.44 107 ILE A N 1
ATOM 868 C CA . ILE A 1 107 ? 3.018 -6.441 3.285 1 87.44 107 ILE A CA 1
ATOM 869 C C . ILE A 1 107 ? 2.061 -5.672 2.375 1 87.44 107 ILE A C 1
ATOM 871 O O . ILE A 1 107 ? 2.232 -4.469 2.156 1 87.44 107 ILE A O 1
ATOM 875 N N . CYS A 1 108 ? 1.03 -6.383 2.043 1 90.94 108 CYS A N 1
ATOM 876 C CA . CYS A 1 108 ? 0.178 -5.84 0.991 1 90.94 108 CYS A CA 1
ATOM 877 C C . CYS A 1 108 ? -1.106 -5.262 1.572 1 90.94 108 CYS A C 1
ATOM 879 O O . CYS A 1 108 ? -1.763 -4.434 0.939 1 90.94 108 CYS A O 1
ATOM 881 N N . PHE A 1 109 ? -1.53 -5.711 2.684 1 92.12 109 PHE A N 1
ATOM 882 C CA . PHE A 1 109 ? -2.807 -5.309 3.266 1 92.12 109 PHE A CA 1
ATOM 883 C C . PHE A 1 109 ? -2.596 -4.594 4.594 1 92.12 109 PHE A C 1
ATOM 885 O O . PHE A 1 109 ? -3.047 -5.07 5.637 1 92.12 109 PHE A O 1
ATOM 892 N N . THR A 1 110 ? -2.01 -3.422 4.508 1 88.44 110 THR A N 1
ATOM 893 C CA . THR A 1 110 ? -1.558 -2.754 5.723 1 88.44 110 THR A CA 1
ATOM 894 C C . THR A 1 110 ? -2.398 -1.51 6 1 88.44 110 THR A C 1
ATOM 896 O O . THR A 1 110 ? -2.354 -0.957 7.102 1 88.44 110 THR A O 1
ATOM 899 N N . ASN A 1 111 ? -3.133 -1.012 5.031 1 87.56 111 ASN A N 1
ATOM 900 C CA . ASN A 1 111 ? -4.07 0.099 5.152 1 87.56 111 ASN A CA 1
ATOM 901 C C . ASN A 1 111 ? -5.184 0.013 4.113 1 87.56 111 ASN A C 1
ATOM 903 O O . ASN A 1 111 ? -5.113 -0.799 3.188 1 87.56 111 ASN A O 1
ATOM 907 N N . PRO A 1 112 ? -6.215 0.801 4.219 1 85.69 112 PRO A N 1
ATOM 908 C CA . PRO A 1 112 ? -7.359 0.661 3.314 1 85.69 112 PRO A CA 1
ATOM 909 C C . PRO A 1 112 ? -6.992 0.915 1.854 1 85.69 112 PRO A C 1
ATOM 911 O O . PRO A 1 112 ? -7.539 0.272 0.955 1 85.69 112 PRO A O 1
ATOM 914 N N . PHE A 1 113 ? -6.074 1.727 1.63 1 85.44 113 PHE A N 1
ATOM 915 C CA . PHE A 1 113 ? -5.711 2.059 0.258 1 85.44 113 PHE A CA 1
ATOM 916 C C . PHE A 1 113 ? -4.969 0.901 -0.402 1 85.44 113 PHE A C 1
ATOM 918 O O . PHE A 1 113 ? -5.324 0.477 -1.503 1 85.44 113 PHE A O 1
ATOM 925 N N . CYS A 1 114 ? -3.955 0.404 0.303 1 88.44 114 CYS A N 1
ATOM 926 C CA . CYS A 1 114 ? -3.203 -0.735 -0.213 1 88.44 114 CYS A CA 1
ATOM 927 C C . CYS A 1 114 ? -4.094 -1.965 -0.336 1 88.44 114 CYS A C 1
ATOM 929 O O . CYS A 1 114 ? -4.031 -2.688 -1.332 1 88.44 114 CYS A O 1
ATOM 931 N N . ALA A 1 115 ? -4.965 -2.105 0.638 1 91.5 115 ALA A N 1
ATOM 932 C CA . ALA A 1 115 ? -5.867 -3.252 0.637 1 91.5 115 ALA A CA 1
ATOM 933 C C . ALA A 1 115 ? -6.781 -3.229 -0.584 1 91.5 115 ALA A C 1
ATOM 935 O O . ALA A 1 115 ? -6.926 -4.238 -1.28 1 91.5 115 ALA A O 1
ATOM 936 N N . HIS A 1 116 ? -7.344 -2.131 -0.896 1 90.44 116 HIS A N 1
ATOM 937 C CA . HIS A 1 116 ? -8.242 -2.02 -2.039 1 90.44 116 HIS A CA 1
ATOM 938 C C . HIS A 1 116 ? -7.496 -2.227 -3.352 1 90.44 116 HIS A C 1
ATOM 940 O O . HIS A 1 116 ? -8.016 -2.861 -4.273 1 90.44 116 HIS A O 1
ATOM 946 N N . PHE A 1 117 ? -6.324 -1.708 -3.428 1 91.12 117 PHE A N 1
ATOM 947 C CA . PHE A 1 117 ? -5.531 -1.869 -4.641 1 91.12 117 PHE A CA 1
ATOM 948 C C . PHE A 1 117 ? -5.277 -3.344 -4.93 1 91.12 117 PHE A C 1
ATOM 950 O O . PHE A 1 117 ? -5.527 -3.814 -6.043 1 91.12 117 PHE A O 1
ATOM 957 N N . PHE A 1 118 ? -4.812 -4.031 -3.934 1 94.88 118 PHE A N 1
ATOM 958 C CA . PHE A 1 118 ? -4.473 -5.434 -4.117 1 94.88 118 PHE A CA 1
ATOM 959 C C . PHE A 1 118 ? -5.727 -6.281 -4.285 1 94.88 118 PHE A C 1
ATOM 961 O O . PHE A 1 118 ? -5.719 -7.277 -5.012 1 94.88 118 PHE A O 1
ATOM 968 N N . MET A 1 119 ? -6.844 -5.859 -3.631 1 94.62 119 MET A N 1
ATOM 969 C CA . MET A 1 119 ? -8.117 -6.543 -3.848 1 94.62 119 MET A CA 1
ATOM 970 C C . MET A 1 119 ? -8.57 -6.398 -5.297 1 94.62 119 MET A C 1
ATOM 972 O O . MET A 1 119 ? -9 -7.371 -5.918 1 94.62 119 MET A O 1
ATOM 976 N N . LEU A 1 120 ? -8.438 -5.211 -5.801 1 93 120 LEU A N 1
ATOM 977 C CA . LEU A 1 120 ? -8.82 -4.965 -7.191 1 93 120 LEU A CA 1
ATOM 978 C C . LEU A 1 120 ? -7.934 -5.758 -8.141 1 93 120 LEU A C 1
ATOM 980 O O . LEU A 1 120 ? -8.367 -6.137 -9.234 1 93 120 LEU A O 1
ATOM 984 N N . GLY A 1 121 ? -6.773 -6.02 -7.707 1 94.38 121 GLY A N 1
ATOM 985 C CA . GLY A 1 121 ? -5.852 -6.836 -8.484 1 94.38 121 GLY A CA 1
ATOM 986 C C . GLY A 1 121 ? -6.07 -8.328 -8.289 1 94.38 121 GLY A C 1
ATOM 987 O O . GLY A 1 121 ? -5.227 -9.141 -8.68 1 94.38 121 GLY A O 1
ATOM 988 N N . GLN A 1 122 ? -7.121 -8.656 -7.582 1 95.94 122 GLN A N 1
ATOM 989 C CA . GLN A 1 122 ? -7.496 -10.047 -7.336 1 95.94 122 GLN A CA 1
ATOM 990 C C . GLN A 1 122 ? -6.445 -10.758 -6.488 1 95.94 122 GLN A C 1
ATOM 992 O O . GLN A 1 122 ? -6.031 -11.875 -6.812 1 95.94 122 GLN A O 1
ATOM 997 N N . CYS A 1 123 ? -6.027 -10.062 -5.488 1 96.25 123 CYS A N 1
ATOM 998 C CA . CYS A 1 123 ? -5.125 -10.633 -4.496 1 96.25 123 CYS A CA 1
ATOM 999 C C . CYS A 1 123 ? -5.879 -11 -3.223 1 96.25 123 CYS A C 1
ATOM 1001 O O . CYS A 1 123 ? -6.773 -10.266 -2.795 1 96.25 123 CYS A O 1
ATOM 1003 N N . VAL A 1 124 ? -5.527 -12.125 -2.703 1 96.38 124 VAL A N 1
ATOM 1004 C CA . VAL A 1 124 ? -6.129 -12.656 -1.487 1 96.38 124 VAL A CA 1
ATOM 1005 C C . VAL A 1 124 ? -5.133 -12.578 -0.335 1 96.38 124 VAL A C 1
ATOM 1007 O O . VAL A 1 124 ? -4.027 -13.117 -0.423 1 96.38 124 VAL A O 1
ATOM 1010 N N . PRO A 1 125 ? -5.527 -11.906 0.758 1 95.44 125 PRO A N 1
ATOM 1011 C CA . PRO A 1 125 ? -4.574 -11.781 1.864 1 95.44 125 PRO A CA 1
ATOM 1012 C C . PRO A 1 125 ? -4.297 -13.117 2.553 1 95.44 125 PRO A C 1
ATOM 1014 O O . PRO A 1 125 ? -5.23 -13.836 2.918 1 95.44 125 PRO A O 1
ATOM 1017 N N . THR A 1 126 ? -3.072 -13.391 2.658 1 94.19 126 THR A N 1
ATOM 1018 C CA . THR A 1 126 ? -2.602 -14.594 3.338 1 94.19 126 THR A CA 1
ATOM 1019 C C . THR A 1 126 ? -1.757 -14.227 4.555 1 94.19 126 THR A C 1
ATOM 1021 O O . THR A 1 126 ? -0.907 -13.336 4.484 1 94.19 126 THR A O 1
ATOM 1024 N N . ILE A 1 127 ? -2.051 -14.906 5.656 1 91.31 127 ILE A N 1
ATOM 1025 C CA . ILE A 1 127 ? -1.278 -14.68 6.871 1 91.31 127 ILE A CA 1
ATOM 1026 C C . ILE A 1 127 ? -0.113 -15.664 6.93 1 91.31 127 ILE A C 1
ATOM 1028 O O . ILE A 1 127 ? -0.32 -16.875 7.023 1 91.31 127 ILE A O 1
ATOM 1032 N N . ARG A 1 128 ? 1.049 -15.133 6.887 1 84.81 128 ARG A N 1
ATOM 1033 C CA . ARG A 1 128 ? 2.236 -15.977 6.918 1 84.81 128 ARG A CA 1
ATOM 1034 C C . ARG A 1 128 ? 2.316 -16.766 8.219 1 84.81 128 ARG A C 1
ATOM 1036 O O . ARG A 1 128 ? 2.137 -16.203 9.305 1 84.81 128 ARG A O 1
ATOM 1043 N N . GLY A 1 129 ? 2.494 -18.031 8.094 1 86.19 129 GLY A N 1
ATOM 1044 C CA . GLY A 1 129 ? 2.668 -18.859 9.273 1 86.19 129 GLY A CA 1
ATOM 1045 C C . GLY A 1 129 ? 1.354 -19.344 9.867 1 86.19 129 GLY A C 1
ATOM 1046 O O . GLY A 1 129 ? 1.344 -20.047 10.867 1 86.19 129 GLY A O 1
ATOM 1047 N N . ALA A 1 130 ? 0.261 -18.984 9.25 1 90.62 130 ALA A N 1
ATOM 1048 C CA . ALA A 1 130 ? -1.043 -19.328 9.812 1 90.62 130 ALA A CA 1
ATOM 1049 C C . ALA A 1 130 ? -1.469 -20.734 9.391 1 90.62 130 ALA A C 1
ATOM 1051 O O . ALA A 1 130 ? -2.553 -21.188 9.758 1 90.62 130 ALA A O 1
ATOM 1052 N N . GLY A 1 131 ? -0.642 -21.406 8.625 1 91.69 131 GLY A N 1
ATOM 1053 C CA . GLY A 1 131 ? -0.872 -22.812 8.312 1 91.69 131 GLY A CA 1
ATOM 1054 C C . GLY A 1 131 ? -1.837 -23.016 7.164 1 91.69 131 GLY A C 1
ATOM 1055 O O . GLY A 1 131 ? -2.285 -22.047 6.543 1 91.69 131 GLY A O 1
ATOM 1056 N N . VAL A 1 132 ? -2.18 -24.234 6.926 1 94.75 132 VAL A N 1
ATOM 1057 C CA . VAL A 1 132 ? -2.9 -24.625 5.719 1 94.75 132 VAL A CA 1
ATOM 1058 C C . VAL A 1 132 ? -4.402 -24.453 5.938 1 94.75 132 VAL A C 1
ATOM 1060 O O . VAL A 1 132 ? -5.18 -24.484 4.98 1 94.75 132 VAL A O 1
ATOM 1063 N N . TYR A 1 133 ? -4.848 -24.25 7.152 1 95 133 TYR A N 1
ATOM 1064 C CA . TYR A 1 133 ? -6.277 -24.156 7.426 1 95 133 TYR A CA 1
ATOM 1065 C C . TYR A 1 133 ? -6.723 -22.688 7.516 1 95 133 TYR A C 1
ATOM 1067 O O . TYR A 1 133 ? -7.844 -22.406 7.938 1 95 133 TYR A O 1
ATOM 1075 N N . GLN A 1 134 ? -5.895 -21.828 7.066 1 94.31 134 GLN A N 1
ATOM 1076 C CA . GLN A 1 134 ? -6.254 -20.406 7.121 1 94.31 134 GLN A CA 1
ATOM 1077 C C . GLN A 1 134 ? -7.32 -20.078 6.082 1 94.31 134 GLN A C 1
ATOM 1079 O O . GLN A 1 134 ? -7.496 -20.812 5.105 1 94.31 134 GLN A O 1
ATOM 1084 N N . GLU A 1 135 ? -7.965 -18.938 6.258 1 95 135 GLU A N 1
ATOM 1085 C CA . GLU A 1 135 ? -9.086 -18.516 5.422 1 95 135 GLU A CA 1
ATOM 1086 C C . GLU A 1 135 ? -8.648 -18.312 3.977 1 95 135 GLU A C 1
ATOM 1088 O O . GLU A 1 135 ? -9.414 -18.562 3.045 1 95 135 GLU A O 1
ATOM 1093 N N . ALA A 1 136 ? -7.457 -17.891 3.803 1 95.31 136 ALA A N 1
ATOM 1094 C CA . ALA A 1 136 ? -6.945 -17.656 2.455 1 95.31 136 ALA A CA 1
ATOM 1095 C C . ALA A 1 136 ? -6.93 -18.953 1.64 1 95.31 136 ALA A C 1
ATOM 1097 O O . ALA A 1 136 ? -7.305 -18.953 0.464 1 95.31 136 ALA A O 1
ATOM 1098 N N . VAL A 1 137 ? -6.527 -20.031 2.24 1 97 137 VAL A N 1
ATOM 1099 C CA . VAL A 1 137 ? -6.469 -21.328 1.573 1 97 137 VAL A CA 1
ATOM 1100 C C . VAL A 1 137 ? -7.883 -21.828 1.276 1 97 137 VAL A C 1
ATOM 1102 O O . VAL A 1 137 ? -8.164 -22.312 0.178 1 97 137 VAL A O 1
ATOM 1105 N N . LYS A 1 138 ? -8.758 -21.656 2.23 1 97.06 138 LYS A N 1
ATOM 1106 C CA . LYS A 1 138 ? -10.148 -22.047 2.02 1 97.06 138 LYS A CA 1
ATOM 1107 C C . LYS A 1 138 ? -10.766 -21.25 0.865 1 97.06 138 LYS A C 1
ATOM 1109 O O . LYS A 1 138 ? -11.492 -21.812 0.039 1 97.06 138 LYS A O 1
ATOM 1114 N N . PHE A 1 139 ? -10.477 -20.016 0.868 1 97.5 139 PHE A N 1
ATOM 1115 C CA . PHE A 1 139 ? -10.961 -19.172 -0.222 1 97.5 139 PHE A CA 1
ATOM 1116 C C . PHE A 1 139 ? -10.359 -19.609 -1.552 1 97.5 139 PHE A C 1
ATOM 1118 O O . PHE A 1 139 ? -11.031 -19.562 -2.586 1 97.5 139 PHE A O 1
ATOM 1125 N N . GLY A 1 140 ? -9.102 -20 -1.546 1 97.81 140 GLY A N 1
ATOM 1126 C CA . GLY A 1 140 ? -8.484 -20.562 -2.736 1 97.81 140 GLY A CA 1
ATOM 1127 C C . GLY A 1 140 ? -9.227 -21.766 -3.283 1 97.81 140 GLY A C 1
ATOM 1128 O O . GLY A 1 140 ? -9.461 -21.859 -4.488 1 97.81 140 GLY A O 1
ATOM 1129 N N . VAL A 1 141 ? -9.602 -22.609 -2.389 1 98.06 141 VAL A N 1
ATOM 1130 C CA . VAL A 1 141 ? -10.352 -23.797 -2.783 1 98.06 141 VAL A CA 1
ATOM 1131 C C . VAL A 1 141 ? -11.695 -23.391 -3.387 1 98.06 141 VAL A C 1
ATOM 1133 O O . VAL A 1 141 ? -12.148 -23.969 -4.371 1 98.06 141 VAL A O 1
ATOM 1136 N N . GLU A 1 142 ? -12.305 -22.359 -2.812 1 97.81 142 GLU A N 1
ATOM 1137 C CA . GLU A 1 142 ? -13.555 -21.828 -3.348 1 97.81 142 GLU A CA 1
ATOM 1138 C C . GLU A 1 142 ? -13.367 -21.312 -4.77 1 97.81 142 GLU A C 1
ATOM 1140 O O . GLU A 1 142 ? -14.203 -21.562 -5.641 1 97.81 142 GLU A O 1
ATOM 1145 N N . LEU A 1 143 ? -12.312 -20.625 -4.973 1 97.38 143 LEU A N 1
ATOM 1146 C CA . LEU A 1 143 ? -12.016 -20.094 -6.301 1 97.38 143 LEU A CA 1
ATOM 1147 C C . LEU A 1 143 ? -11.828 -21.219 -7.305 1 97.38 143 LEU A C 1
ATOM 1149 O O . LEU A 1 143 ? -12.352 -21.172 -8.422 1 97.38 143 LEU A O 1
ATOM 1153 N N . LEU A 1 144 ? -11.117 -22.219 -6.887 1 98.12 144 LEU A N 1
ATOM 1154 C CA . LEU A 1 144 ? -10.867 -23.359 -7.758 1 98.12 144 LEU A CA 1
ATOM 1155 C C . LEU A 1 144 ? -12.172 -24.094 -8.086 1 98.12 144 LEU A C 1
ATOM 1157 O O . LEU A 1 144 ? -12.359 -24.547 -9.211 1 98.12 144 LEU A O 1
ATOM 1161 N N . SER A 1 145 ? -13.039 -24.172 -7.117 1 97.88 145 SER A N 1
ATOM 1162 C CA . SER A 1 145 ? -14.32 -24.844 -7.328 1 97.88 145 SER A CA 1
ATOM 1163 C C . SER A 1 145 ? -15.156 -24.125 -8.375 1 97.88 145 SER A C 1
ATOM 1165 O O . SER A 1 145 ? -16.047 -24.719 -8.992 1 97.88 145 SER A O 1
ATOM 1167 N N . LYS A 1 146 ? -14.844 -22.844 -8.578 1 96.44 146 LYS A N 1
ATOM 1168 C CA . LYS A 1 146 ? -15.555 -22.047 -9.562 1 96.44 146 LYS A CA 1
ATOM 1169 C C . LYS A 1 146 ? -14.812 -22.016 -10.898 1 96.44 146 LYS A C 1
ATOM 1171 O O . LYS A 1 146 ? -15.141 -21.219 -11.781 1 96.44 146 LYS A O 1
ATOM 1176 N N . GLY A 1 147 ? -13.719 -22.781 -10.961 1 97.19 147 GLY A N 1
ATOM 1177 C CA . GLY A 1 147 ? -12.969 -22.906 -12.203 1 97.19 147 GLY A CA 1
ATOM 1178 C C . GLY A 1 147 ? -11.984 -21.766 -12.414 1 97.19 147 GLY A C 1
ATOM 1179 O O . GLY A 1 147 ? -11.484 -21.578 -13.523 1 97.19 147 GLY A O 1
ATOM 1180 N N . LYS A 1 148 ? -11.656 -21.016 -11.406 1 97 148 LYS A N 1
ATOM 1181 C CA . LYS A 1 148 ? -10.805 -19.828 -11.539 1 97 148 LYS A CA 1
ATOM 1182 C C . LYS A 1 148 ? -9.328 -20.219 -11.609 1 97 148 LYS A C 1
ATOM 1184 O O . LYS A 1 148 ? -8.977 -21.391 -11.383 1 97 148 LYS A O 1
ATOM 1189 N N . TRP A 1 149 ? -8.523 -19.297 -12.039 1 97.62 149 TRP A N 1
ATOM 1190 C CA . TRP A 1 149 ? -7.07 -19.391 -12.094 1 97.62 149 TRP A CA 1
ATOM 1191 C C . TRP A 1 149 ? -6.438 -18.812 -10.836 1 97.62 149 TRP A C 1
ATOM 1193 O O . TRP A 1 149 ? -6.609 -17.641 -10.531 1 97.62 149 TRP A O 1
ATOM 1203 N N . LEU A 1 150 ? -5.734 -19.688 -10.109 1 98.25 150 LEU A N 1
ATOM 1204 C CA . LEU A 1 150 ? -5.035 -19.266 -8.898 1 98.25 150 LEU A CA 1
ATOM 1205 C C . LEU A 1 150 ? -3.525 -19.375 -9.078 1 98.25 150 LEU A C 1
ATOM 1207 O O . LEU A 1 150 ? -3.021 -20.438 -9.477 1 98.25 150 LEU A O 1
ATOM 1211 N N . HIS A 1 151 ? -2.836 -18.266 -8.844 1 98.19 151 HIS A N 1
ATOM 1212 C CA . HIS A 1 151 ? -1.377 -18.266 -8.859 1 98.19 151 HIS A CA 1
ATOM 1213 C C . HIS A 1 151 ? -0.812 -18.25 -7.441 1 98.19 151 HIS A C 1
ATOM 1215 O O . HIS A 1 151 ? -1.276 -17.484 -6.594 1 98.19 151 HIS A O 1
ATOM 1221 N N . VAL A 1 152 ? 0.214 -19.125 -7.242 1 97.62 152 VAL A N 1
ATOM 1222 C CA . VAL A 1 152 ? 0.789 -19.25 -5.91 1 97.62 152 VAL A CA 1
ATOM 1223 C C . VAL A 1 152 ? 2.312 -19.203 -5.992 1 97.62 152 VAL A C 1
ATOM 1225 O O . VAL A 1 152 ? 2.91 -19.766 -6.914 1 97.62 152 VAL A O 1
ATOM 1228 N N . PHE A 1 153 ? 2.926 -18.469 -5.09 1 97.25 153 PHE A N 1
ATOM 1229 C CA . PHE A 1 153 ? 4.352 -18.578 -4.801 1 97.25 153 PHE A CA 1
ATOM 1230 C C . PHE A 1 153 ? 4.586 -19.5 -3.604 1 97.25 153 PHE A C 1
ATOM 1232 O O . PHE A 1 153 ? 4.609 -19.031 -2.459 1 97.25 153 PHE A O 1
ATOM 1239 N N . PRO A 1 154 ? 4.832 -20.688 -3.877 1 96.88 154 PRO A N 1
ATOM 1240 C CA . PRO A 1 154 ? 4.762 -21.688 -2.811 1 96.88 154 PRO A CA 1
ATOM 1241 C C . PRO A 1 154 ? 5.93 -21.594 -1.835 1 96.88 154 PRO A C 1
ATOM 1243 O O . PRO A 1 154 ? 5.918 -22.25 -0.785 1 96.88 154 PRO A O 1
ATOM 1246 N N . GLU A 1 155 ? 6.93 -20.797 -2.154 1 95 155 GLU A N 1
ATOM 1247 C CA . GLU A 1 155 ? 8 -20.547 -1.197 1 95 155 GLU A CA 1
ATOM 1248 C C . GLU A 1 155 ? 7.496 -19.75 0.001 1 95 155 GLU A C 1
ATOM 1250 O O . GLU A 1 155 ? 8.094 -19.797 1.079 1 95 155 GLU A O 1
ATOM 1255 N N . GLY A 1 156 ? 6.496 -18.953 -0.193 1 92.12 156 GLY A N 1
ATOM 1256 C CA . GLY A 1 156 ? 5.879 -18.172 0.868 1 92.12 156 GLY A CA 1
ATOM 1257 C C . GLY A 1 156 ? 6.613 -16.875 1.156 1 92.12 156 GLY A C 1
ATOM 1258 O O . GLY A 1 156 ? 6.246 -16.141 2.072 1 92.12 156 GLY A O 1
ATOM 1259 N N . ARG A 1 157 ? 7.719 -16.641 0.441 1 90.44 157 ARG A N 1
ATOM 1260 C CA . ARG A 1 157 ? 8.523 -15.43 0.571 1 90.44 157 ARG A CA 1
ATOM 1261 C C . ARG A 1 157 ? 9.422 -15.242 -0.647 1 90.44 157 ARG A C 1
ATOM 1263 O O . ARG A 1 157 ? 9.656 -16.188 -1.406 1 90.44 157 ARG A O 1
ATOM 1270 N N . VAL A 1 158 ? 9.828 -14.07 -0.773 1 90.81 158 VAL A N 1
ATOM 1271 C CA . VAL A 1 158 ? 10.836 -13.805 -1.793 1 90.81 158 VAL A CA 1
ATOM 1272 C C . VAL A 1 158 ? 12.148 -14.484 -1.409 1 90.81 158 VAL A C 1
ATOM 1274 O O . VAL A 1 158 ? 12.609 -14.359 -0.271 1 90.81 158 VAL A O 1
ATOM 1277 N N . ASN A 1 159 ? 12.68 -15.203 -2.301 1 93.56 159 ASN A N 1
ATOM 1278 C CA . ASN A 1 159 ? 13.945 -15.891 -2.094 1 93.56 159 ASN A CA 1
ATOM 1279 C C . ASN A 1 159 ? 15.141 -14.977 -2.363 1 93.56 159 ASN A C 1
ATOM 1281 O O . ASN A 1 159 ? 15.656 -14.938 -3.48 1 93.56 159 ASN A O 1
ATOM 1285 N N . MET A 1 160 ? 15.719 -14.391 -1.394 1 88.06 160 MET A N 1
ATOM 1286 C CA . MET A 1 160 ? 16.766 -13.391 -1.513 1 88.06 160 MET A CA 1
ATOM 1287 C C . MET A 1 160 ? 18.109 -14.039 -1.857 1 88.06 160 MET A C 1
ATOM 1289 O O . MET A 1 160 ? 18.953 -13.422 -2.502 1 88.06 160 MET A O 1
ATOM 1293 N N . THR A 1 161 ? 18.266 -15.234 -1.47 1 87.56 161 THR A N 1
ATOM 1294 C CA . THR A 1 161 ? 19.562 -15.891 -1.601 1 87.56 161 THR A CA 1
ATOM 1295 C C . THR A 1 161 ? 19.562 -16.828 -2.805 1 87.56 161 THR A C 1
ATOM 1297 O O . THR A 1 161 ? 20.625 -17.328 -3.209 1 87.56 161 THR A O 1
ATOM 1300 N N . LYS A 1 162 ? 18.484 -17.094 -3.34 1 86.62 162 LYS A N 1
ATOM 1301 C CA . LYS A 1 162 ? 18.344 -18 -4.477 1 86.62 162 LYS A CA 1
ATOM 1302 C C . LYS A 1 162 ? 18.766 -19.422 -4.098 1 86.62 162 LYS A C 1
ATOM 1304 O O . LYS A 1 162 ? 19.234 -20.188 -4.945 1 86.62 162 LYS A O 1
ATOM 1309 N N . ASN A 1 163 ? 18.625 -19.688 -2.844 1 88.94 163 ASN A N 1
ATOM 1310 C CA . ASN A 1 163 ? 18.875 -21.047 -2.361 1 88.94 163 ASN A CA 1
ATOM 1311 C C . ASN A 1 163 ? 17.578 -21.859 -2.293 1 88.94 163 ASN A C 1
ATOM 1313 O O . ASN A 1 163 ? 16.484 -21.297 -2.418 1 88.94 163 ASN A O 1
ATOM 1317 N N . TYR A 1 164 ? 17.828 -23.125 -2.152 1 91.75 164 TYR A N 1
ATOM 1318 C CA . TYR A 1 164 ? 16.703 -24.031 -2.039 1 91.75 164 TYR A CA 1
ATOM 1319 C C . TYR A 1 164 ? 15.82 -23.672 -0.846 1 91.75 164 TYR A C 1
ATOM 1321 O O . TYR A 1 164 ? 16.328 -23.453 0.258 1 91.75 164 TYR A O 1
ATOM 1329 N N . ILE A 1 165 ? 14.531 -23.531 -1.097 1 93.25 165 ILE A N 1
ATOM 1330 C CA . ILE A 1 165 ? 13.516 -23.328 -0.066 1 93.25 165 ILE A CA 1
ATOM 1331 C C . ILE A 1 165 ? 12.438 -24.406 -0.19 1 93.25 165 ILE A C 1
ATOM 1333 O O . ILE A 1 165 ? 11.914 -24.641 -1.282 1 93.25 165 ILE A O 1
ATOM 1337 N N . ARG A 1 166 ? 12.203 -25.047 0.921 1 94.69 166 ARG A N 1
ATOM 1338 C CA . ARG A 1 166 ? 11.102 -26 0.93 1 94.69 166 ARG A CA 1
ATOM 1339 C C . ARG A 1 166 ? 9.773 -25.297 0.682 1 94.69 166 ARG A C 1
ATOM 1341 O O . ARG A 1 166 ? 9.492 -24.25 1.278 1 94.69 166 ARG A O 1
ATOM 1348 N N . LEU A 1 167 ? 8.938 -25.891 -0.167 1 97.12 167 LEU A N 1
ATOM 1349 C CA . LEU A 1 167 ? 7.66 -25.266 -0.503 1 97.12 167 LEU A CA 1
ATOM 1350 C C . LEU A 1 167 ? 6.652 -25.438 0.627 1 97.12 167 LEU A C 1
ATOM 1352 O O . LEU A 1 167 ? 6.637 -26.484 1.289 1 97.12 167 LEU A O 1
ATOM 1356 N N . LYS A 1 168 ? 5.832 -24.469 0.837 1 95.94 168 LYS A N 1
ATOM 1357 C CA . LYS A 1 168 ? 4.75 -24.562 1.815 1 95.94 168 LYS A CA 1
ATOM 1358 C C . LYS A 1 168 ? 3.619 -25.438 1.305 1 95.94 168 LYS A C 1
ATOM 1360 O O . LYS A 1 168 ? 3.361 -25.5 0.1 1 95.94 168 LYS A O 1
ATOM 1365 N N . TRP A 1 169 ? 2.893 -25.938 2.195 1 96.81 169 TRP A N 1
ATOM 1366 C CA . TRP A 1 169 ? 1.974 -27.031 1.885 1 96.81 169 TRP A CA 1
ATOM 1367 C C . TRP A 1 169 ? 0.62 -26.484 1.436 1 96.81 169 TRP A C 1
ATOM 1369 O O . TRP A 1 169 ? -0.269 -27.266 1.062 1 96.81 169 TRP A O 1
ATOM 1379 N N . GLY A 1 170 ? 0.434 -25.203 1.382 1 96.81 170 GLY A N 1
ATOM 1380 C CA . GLY A 1 170 ? -0.841 -24.609 1.004 1 96.81 170 GLY A CA 1
ATOM 1381 C C . GLY A 1 170 ? -1.313 -25.047 -0.371 1 96.81 170 GLY A C 1
ATOM 1382 O O . GLY A 1 170 ? -2.496 -25.328 -0.564 1 96.81 170 GLY A O 1
ATOM 1383 N N . VAL A 1 171 ? -0.407 -25.078 -1.283 1 97.94 171 VAL A N 1
ATOM 1384 C CA . VAL A 1 171 ? -0.767 -25.438 -2.65 1 97.94 171 VAL A CA 1
ATOM 1385 C C . VAL A 1 171 ? -1.224 -26.891 -2.695 1 97.94 171 VAL A C 1
ATOM 1387 O O . VAL A 1 171 ? -2.195 -27.219 -3.379 1 97.94 171 VAL A O 1
ATOM 1390 N N . GLY A 1 172 ? -0.501 -27.766 -1.985 1 98.38 172 GLY A N 1
ATOM 1391 C CA . GLY A 1 172 ? -0.929 -29.141 -1.904 1 98.38 172 GLY A CA 1
ATOM 1392 C C . GLY A 1 172 ? -2.309 -29.312 -1.295 1 98.38 172 GLY A C 1
ATOM 1393 O O . GLY A 1 172 ? -3.113 -30.109 -1.773 1 98.38 172 GLY A O 1
ATOM 1394 N N . GLN A 1 173 ? -2.582 -28.578 -0.268 1 98.12 173 GLN A N 1
ATOM 1395 C CA . GLN A 1 173 ? -3.885 -28.594 0.391 1 98.12 173 GLN A CA 1
ATOM 1396 C C . GLN A 1 173 ? -4.992 -28.172 -0.566 1 98.12 173 GLN A C 1
ATOM 1398 O O . GLN A 1 173 ? -6.051 -28.797 -0.623 1 98.12 173 GLN A O 1
ATOM 1403 N N . MET A 1 174 ? -4.758 -27.141 -1.294 1 98.44 174 MET A N 1
ATOM 1404 C CA . MET A 1 174 ? -5.766 -26.609 -2.205 1 98.44 174 MET A CA 1
ATOM 1405 C C . MET A 1 174 ? -6.055 -27.594 -3.332 1 98.44 174 MET A C 1
ATOM 1407 O O . MET A 1 174 ? -7.211 -27.781 -3.711 1 98.44 174 MET A O 1
ATOM 1411 N N . ILE A 1 175 ? -5.035 -28.203 -3.822 1 98.44 175 ILE A N 1
ATOM 1412 C CA . ILE A 1 175 ? -5.199 -29.172 -4.895 1 98.44 175 ILE A CA 1
ATOM 1413 C C . ILE A 1 175 ? -6 -30.375 -4.387 1 98.44 175 ILE A C 1
ATOM 1415 O O . ILE A 1 175 ? -6.938 -30.828 -5.047 1 98.44 175 ILE A O 1
ATOM 1419 N N . TYR A 1 176 ? -5.645 -30.828 -3.217 1 97.94 176 TYR A N 1
ATOM 1420 C CA . TYR A 1 176 ? -6.281 -32 -2.666 1 97.94 176 TYR A CA 1
ATOM 1421 C C . TYR A 1 176 ? -7.75 -31.75 -2.35 1 97.94 176 TYR A C 1
ATOM 1423 O O . TYR A 1 176 ? -8.594 -32.625 -2.521 1 97.94 176 TYR A O 1
ATOM 1431 N N . GLU A 1 177 ? -8.07 -30.578 -1.892 1 97.25 177 GLU A N 1
ATOM 1432 C CA . GLU A 1 177 ? -9.414 -30.25 -1.445 1 97.25 177 GLU A CA 1
ATOM 1433 C C . GLU A 1 177 ? -10.281 -29.781 -2.611 1 97.25 177 GLU A C 1
ATOM 1435 O O . GLU A 1 177 ? -11.508 -29.672 -2.482 1 97.25 177 GLU A O 1
ATOM 1440 N N . SER A 1 178 ? -9.672 -29.484 -3.736 1 97.44 178 SER A N 1
ATOM 1441 C CA . SER A 1 178 ? -10.43 -29 -4.883 1 97.44 178 SER A CA 1
ATOM 1442 C C . SER A 1 178 ? -11.391 -30.062 -5.395 1 97.44 178 SER A C 1
ATOM 1444 O O . SER A 1 178 ? -11 -31.219 -5.586 1 97.44 178 SER A O 1
ATOM 1446 N N . PRO A 1 179 ? -12.664 -29.734 -5.602 1 96.75 179 PRO A N 1
ATOM 1447 C CA . PRO A 1 179 ? -13.617 -30.719 -6.117 1 96.75 179 PRO A CA 1
ATOM 1448 C C . PRO A 1 179 ? -13.234 -31.219 -7.508 1 96.75 179 PRO A C 1
ATOM 1450 O O . PRO A 1 179 ? -13.484 -32.375 -7.828 1 96.75 179 PRO A O 1
ATOM 1453 N N . ILE A 1 180 ? -12.734 -30.344 -8.289 1 97.25 180 ILE A N 1
ATOM 1454 C CA . ILE A 1 180 ? -12.195 -30.688 -9.609 1 97.25 180 ILE A CA 1
ATOM 1455 C C . ILE A 1 180 ? -10.68 -30.531 -9.594 1 97.25 180 ILE A C 1
ATOM 1457 O O . ILE A 1 180 ? -10.148 -29.516 -9.156 1 97.25 180 ILE A O 1
ATOM 1461 N N . LEU A 1 181 ? -9.977 -31.625 -10 1 97.94 181 LEU A N 1
ATOM 1462 C CA . LEU A 1 181 ? -8.516 -31.562 -10.039 1 97.94 181 LEU A CA 1
ATOM 1463 C C . LEU A 1 181 ? -8.039 -30.453 -10.969 1 97.94 181 LEU A C 1
ATOM 1465 O O . LEU A 1 181 ? -8.359 -30.453 -12.164 1 97.94 181 LEU A O 1
ATOM 1469 N N . PRO A 1 182 ? -7.344 -29.5 -10.453 1 98.5 182 PRO A N 1
ATOM 1470 C CA . PRO A 1 182 ? -6.883 -28.391 -11.289 1 98.5 182 PRO A CA 1
ATOM 1471 C C . PRO A 1 182 ? -5.734 -28.781 -12.211 1 98.5 182 PRO A C 1
ATOM 1473 O O . PRO A 1 182 ? -4.984 -29.719 -11.906 1 98.5 182 PRO A O 1
ATOM 1476 N N . ILE A 1 183 ? -5.676 -28.062 -13.344 1 98.31 183 ILE A N 1
ATOM 1477 C CA . ILE A 1 183 ? -4.434 -28.062 -14.102 1 98.31 183 ILE A CA 1
ATOM 1478 C C . ILE A 1 183 ? -3.357 -27.297 -13.344 1 98.31 183 ILE A C 1
ATOM 1480 O O . ILE A 1 183 ? -3.59 -26.172 -12.891 1 98.31 183 ILE A O 1
ATOM 1484 N N . VAL A 1 184 ? -2.215 -27.953 -13.102 1 98.69 184 VAL A N 1
ATOM 1485 C CA . VAL A 1 184 ? -1.135 -27.312 -12.359 1 98.69 184 VAL A CA 1
ATOM 1486 C C . VAL A 1 184 ? 0.044 -27.047 -13.289 1 98.69 184 VAL A C 1
ATOM 1488 O O . VAL A 1 184 ? 0.625 -27.969 -13.852 1 98.69 184 VAL A O 1
ATOM 1491 N N . VAL A 1 185 ? 0.357 -25.781 -13.477 1 98.5 185 VAL A N 1
ATOM 1492 C CA . VAL A 1 185 ? 1.436 -25.406 -14.383 1 98.5 185 VAL A CA 1
ATOM 1493 C C . VAL A 1 185 ? 2.549 -24.719 -13.594 1 98.5 185 VAL A C 1
ATOM 1495 O O . VAL A 1 185 ? 2.314 -23.703 -12.93 1 98.5 185 VAL A O 1
ATOM 1498 N N . PRO A 1 186 ? 3.734 -25.281 -13.578 1 98.56 186 PRO A N 1
ATOM 1499 C CA . PRO A 1 186 ? 4.875 -24.578 -12.992 1 98.56 186 PRO A CA 1
ATOM 1500 C C . PRO A 1 186 ? 5.434 -23.5 -13.914 1 98.56 186 PRO A C 1
ATOM 1502 O O . PRO A 1 186 ? 5.453 -23.672 -15.133 1 98.56 186 PRO A O 1
ATOM 1505 N N . ILE A 1 187 ? 5.805 -22.391 -13.352 1 98.44 187 ILE A N 1
ATOM 1506 C CA . ILE A 1 187 ? 6.441 -21.281 -14.047 1 98.44 187 ILE A CA 1
ATOM 1507 C C . ILE A 1 187 ? 7.746 -20.906 -13.344 1 98.44 187 ILE A C 1
ATOM 1509 O O . ILE A 1 187 ? 7.805 -20.859 -12.117 1 98.44 187 ILE A O 1
ATOM 1513 N N . CYS A 1 188 ? 8.758 -20.734 -14.117 1 98.12 188 CYS A N 1
ATOM 1514 C CA . CYS A 1 188 ? 10.023 -20.266 -13.562 1 98.12 188 CYS A CA 1
ATOM 1515 C C . CYS A 1 188 ? 10.516 -19.031 -14.312 1 98.12 188 CYS A C 1
ATOM 1517 O O . CYS A 1 188 ? 10.336 -18.922 -15.523 1 98.12 188 CYS A O 1
ATOM 1519 N N . HIS A 1 189 ? 11 -18.109 -13.602 1 97.81 189 HIS A N 1
ATOM 1520 C CA . HIS A 1 189 ? 11.617 -16.938 -14.195 1 97.81 189 HIS A CA 1
ATOM 1521 C C . HIS A 1 189 ? 12.992 -16.672 -13.586 1 97.81 189 HIS A C 1
ATOM 1523 O O . HIS A 1 189 ? 13.242 -17.016 -12.43 1 97.81 189 HIS A O 1
ATOM 1529 N N . VAL A 1 190 ? 13.867 -16.109 -14.352 1 97.25 190 VAL A N 1
ATOM 1530 C CA . VAL A 1 190 ? 15.211 -15.734 -13.922 1 97.25 190 VAL A CA 1
ATOM 1531 C C . VAL A 1 190 ? 15.516 -14.312 -14.367 1 97.25 190 VAL A C 1
ATOM 1533 O O . VAL A 1 190 ? 15.273 -13.945 -15.523 1 97.25 190 VAL A O 1
ATOM 1536 N N . GLY A 1 191 ? 15.938 -13.484 -13.383 1 96.62 191 GLY A N 1
ATOM 1537 C CA . GLY A 1 191 ? 16.391 -12.148 -13.734 1 96.62 191 GLY A CA 1
ATOM 1538 C C . GLY A 1 191 ? 15.469 -11.055 -13.211 1 96.62 191 GLY A C 1
ATOM 1539 O O . GLY A 1 191 ? 15.805 -9.867 -13.297 1 96.62 191 GLY A O 1
ATOM 1540 N N . MET A 1 192 ? 14.344 -11.398 -12.617 1 96 192 MET A N 1
ATOM 1541 C CA . MET A 1 192 ? 13.375 -10.398 -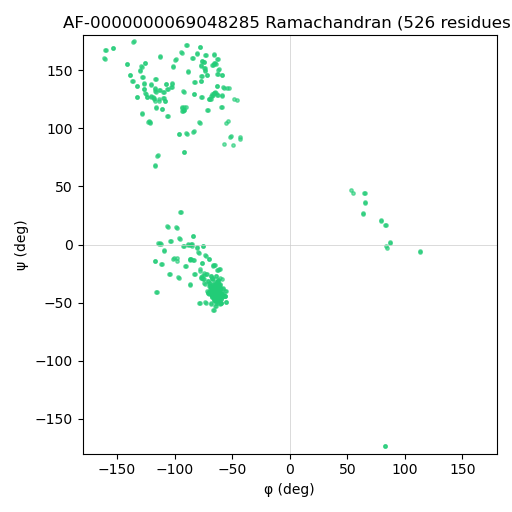12.172 1 96 192 MET A CA 1
ATOM 1542 C C . MET A 1 192 ? 13.961 -9.523 -11.07 1 96 192 MET A C 1
ATOM 1544 O O . MET A 1 192 ? 13.641 -8.336 -10.977 1 96 192 MET A O 1
ATOM 1548 N N . GLU A 1 193 ? 14.828 -10.07 -10.25 1 95.12 193 GLU A N 1
ATOM 1549 C CA . GLU A 1 193 ? 15.461 -9.328 -9.164 1 95.12 193 GLU A CA 1
ATOM 1550 C C . GLU A 1 193 ? 16.391 -8.242 -9.703 1 95.12 193 GLU A C 1
ATOM 1552 O O . GLU A 1 193 ? 16.75 -7.312 -8.977 1 95.12 193 GLU A O 1
ATOM 1557 N N . THR A 1 194 ? 16.766 -8.391 -10.992 1 95.19 194 THR A N 1
ATOM 1558 C CA . THR A 1 194 ? 17.609 -7.352 -11.594 1 95.19 194 THR A CA 1
ATOM 1559 C C . THR A 1 194 ? 16.75 -6.188 -12.078 1 95.19 194 THR A C 1
ATOM 1561 O O . THR A 1 194 ? 17.234 -5.062 -12.219 1 95.19 194 THR A O 1
ATOM 1564 N N . ILE A 1 195 ? 15.539 -6.484 -12.367 1 94.75 195 ILE A N 1
ATOM 1565 C CA . ILE A 1 195 ? 14.602 -5.453 -12.805 1 94.75 195 ILE A CA 1
ATOM 1566 C C . ILE A 1 195 ? 14.109 -4.66 -11.602 1 94.75 195 ILE A C 1
ATOM 1568 O O . ILE A 1 195 ? 14.125 -3.428 -11.609 1 94.75 195 ILE A O 1
ATOM 1572 N N . LEU A 1 196 ? 13.664 -5.344 -10.594 1 93.25 196 LEU A N 1
ATOM 1573 C CA . LEU A 1 196 ? 13.359 -4.738 -9.305 1 93.25 196 LEU A CA 1
ATOM 1574 C C . LEU A 1 196 ? 14.18 -5.383 -8.195 1 93.25 196 LEU A C 1
ATOM 1576 O O . LEU A 1 196 ? 13.836 -6.465 -7.711 1 93.25 196 LEU A O 1
ATOM 1580 N N . PRO A 1 197 ? 15.148 -4.66 -7.785 1 90.69 197 PRO A N 1
ATOM 1581 C CA . PRO A 1 197 ? 16.047 -5.234 -6.789 1 90.69 197 PRO A CA 1
ATOM 1582 C C . PRO A 1 197 ? 15.367 -5.496 -5.449 1 90.69 197 PRO A C 1
ATOM 1584 O O . PRO A 1 197 ? 14.375 -4.836 -5.121 1 90.69 197 PRO A O 1
ATOM 1587 N N . ASN A 1 198 ? 15.938 -6.477 -4.648 1 87.88 198 ASN A N 1
ATOM 1588 C CA . ASN A 1 198 ? 15.406 -6.832 -3.336 1 87.88 198 ASN A CA 1
ATOM 1589 C C . ASN A 1 198 ? 16.078 -6.027 -2.227 1 87.88 198 ASN A C 1
ATOM 1591 O O . ASN A 1 198 ? 15.773 -6.211 -1.048 1 87.88 198 ASN A O 1
ATOM 1595 N N . GLU A 1 199 ? 16.984 -5.211 -2.619 1 85.69 199 GLU A N 1
ATOM 1596 C CA . GLU A 1 199 ? 17.641 -4.281 -1.706 1 85.69 199 GLU A CA 1
ATOM 1597 C C . GLU A 1 199 ? 17.547 -2.848 -2.215 1 85.69 199 GLU A C 1
ATOM 1599 O O . GLU A 1 199 ? 17.438 -2.617 -3.42 1 85.69 199 GLU A O 1
ATOM 1604 N N . PRO A 1 200 ? 17.656 -1.959 -1.312 1 84 200 PRO A N 1
ATOM 1605 C CA . PRO A 1 200 ? 17.531 -0.558 -1.722 1 84 200 PRO A CA 1
ATOM 1606 C C . PRO A 1 200 ? 18.641 -0.134 -2.693 1 84 200 PRO A C 1
ATOM 1608 O O . PRO A 1 200 ? 19.75 -0.655 -2.633 1 84 200 PRO A O 1
ATOM 1611 N N . PRO A 1 201 ? 18.375 0.704 -3.568 1 81 201 PRO A N 1
ATOM 1612 C CA . PRO A 1 201 ? 17.109 1.381 -3.824 1 81 201 PRO A CA 1
ATOM 1613 C C . PRO A 1 201 ? 16.156 0.54 -4.668 1 81 201 PRO A C 1
ATOM 1615 O O . PRO A 1 201 ? 16.578 -0.094 -5.637 1 81 201 PRO A O 1
ATOM 1618 N N . TYR A 1 202 ? 14.844 0.588 -4.289 1 83.88 202 TYR A N 1
ATOM 1619 C CA . TYR A 1 202 ? 13.828 -0.239 -4.938 1 83.88 202 TYR A CA 1
ATOM 1620 C C . TYR A 1 202 ? 13.188 0.502 -6.102 1 83.88 202 TYR A C 1
ATOM 1622 O O . TYR A 1 202 ? 12.109 1.083 -5.957 1 83.88 202 TYR A O 1
ATOM 1630 N N . TYR A 1 203 ? 13.844 0.522 -7.172 1 84.75 203 TYR A N 1
ATOM 1631 C CA . TYR A 1 203 ? 13.219 1.102 -8.359 1 84.75 203 TYR A CA 1
ATOM 1632 C C . TYR A 1 203 ? 13.32 0.151 -9.539 1 84.75 203 TYR A C 1
ATOM 1634 O O . TYR A 1 203 ? 14.203 -0.703 -9.594 1 84.75 203 TYR A O 1
ATOM 1642 N N . LEU A 1 204 ? 12.414 0.293 -10.398 1 89.25 204 LEU A N 1
ATOM 1643 C CA . LEU A 1 204 ? 12.43 -0.517 -11.609 1 89.25 204 LEU A CA 1
ATOM 1644 C C . LEU A 1 204 ? 13.586 -0.112 -12.516 1 89.25 204 LEU A C 1
ATOM 1646 O O . LEU A 1 204 ? 13.742 1.067 -12.836 1 89.25 204 LEU A O 1
ATOM 1650 N N . ARG A 1 205 ? 14.383 -1.08 -12.852 1 93.56 205 ARG A N 1
ATOM 1651 C CA . ARG A 1 205 ? 15.547 -0.852 -13.695 1 93.56 205 ARG A CA 1
ATOM 1652 C C . ARG A 1 205 ? 15.281 -1.29 -15.133 1 93.56 205 ARG A C 1
ATOM 1654 O O . ARG A 1 205 ? 14.461 -2.182 -15.375 1 93.56 205 ARG A O 1
ATOM 1661 N N . THR A 1 206 ? 16.031 -0.61 -16.047 1 94.81 206 THR A N 1
ATOM 1662 C CA . THR A 1 206 ? 15.875 -0.912 -17.453 1 94.81 206 THR A CA 1
ATOM 1663 C C . THR A 1 206 ? 17.141 -1.569 -18.016 1 94.81 206 THR A C 1
ATOM 1665 O O . THR A 1 206 ? 18.188 -1.564 -17.359 1 94.81 206 THR A O 1
ATOM 1668 N N . GLY A 1 207 ? 17.031 -2.191 -19.109 1 96.25 207 GLY A N 1
ATOM 1669 C CA . GLY A 1 207 ? 18.172 -2.801 -19.766 1 96.25 207 GLY A CA 1
ATOM 1670 C C . GLY A 1 207 ? 18.578 -4.133 -19.156 1 96.25 207 GLY A C 1
ATOM 1671 O O . GLY A 1 207 ? 19.719 -4.555 -19.281 1 96.25 207 GLY A O 1
ATOM 1672 N N . ARG A 1 208 ? 17.672 -4.707 -18.469 1 97 208 ARG A N 1
ATOM 1673 C CA . ARG A 1 208 ? 17.953 -5.984 -17.812 1 97 208 ARG A CA 1
ATOM 1674 C C . ARG A 1 208 ? 17.406 -7.145 -18.641 1 97 208 ARG A C 1
ATOM 1676 O O . ARG A 1 208 ? 16.594 -6.941 -19.547 1 97 208 ARG A O 1
ATOM 1683 N N . LYS A 1 209 ? 17.953 -8.328 -18.375 1 97.56 209 LYS A N 1
ATOM 1684 C CA . LYS A 1 209 ? 17.516 -9.539 -19.062 1 97.56 209 LYS A CA 1
ATOM 1685 C C . LYS A 1 209 ? 16.688 -10.422 -18.141 1 97.56 209 LYS A C 1
ATOM 1687 O O . LYS A 1 209 ? 17.031 -10.617 -16.969 1 97.56 209 LYS A O 1
ATOM 1692 N N . VAL A 1 210 ? 15.594 -10.891 -18.672 1 97.56 210 VAL A N 1
ATOM 1693 C CA . VAL A 1 210 ? 14.742 -11.797 -17.906 1 97.56 210 VAL A CA 1
ATOM 1694 C C . VAL A 1 210 ? 14.281 -12.945 -18.797 1 97.56 210 VAL A C 1
ATOM 1696 O O . VAL A 1 210 ? 14.062 -12.766 -20 1 97.56 210 VAL A O 1
ATOM 1699 N N . THR A 1 211 ? 14.234 -14.148 -18.266 1 98.06 211 THR A N 1
ATOM 1700 C CA . THR A 1 211 ? 13.773 -15.352 -18.953 1 98.06 211 THR A CA 1
ATOM 1701 C C . THR A 1 211 ? 12.555 -15.938 -18.234 1 98.06 211 THR A C 1
ATOM 1703 O O . THR A 1 211 ? 12.578 -16.125 -17.016 1 98.06 211 THR A O 1
ATOM 1706 N N . PHE A 1 212 ? 11.531 -16.141 -19 1 97.94 212 PHE A N 1
ATOM 1707 C CA . PHE A 1 212 ? 10.344 -16.828 -18.5 1 97.94 212 PHE A CA 1
ATOM 1708 C C . PHE A 1 212 ? 10.203 -18.203 -19.141 1 97.94 212 PHE A C 1
ATOM 1710 O O . PHE A 1 212 ? 10.375 -18.344 -20.344 1 97.94 212 PHE A O 1
ATOM 1717 N N . ASN A 1 213 ? 9.977 -19.188 -18.312 1 98.31 213 ASN A N 1
ATOM 1718 C CA . ASN A 1 213 ? 9.773 -20.562 -18.766 1 98.31 213 ASN A CA 1
ATOM 1719 C C . ASN A 1 213 ? 8.492 -21.156 -18.188 1 98.31 213 ASN A C 1
ATOM 1721 O O . ASN A 1 213 ? 8.383 -21.344 -16.969 1 98.31 213 ASN A O 1
ATOM 1725 N N . PHE A 1 214 ? 7.562 -21.391 -19.094 1 98.06 214 PHE A N 1
ATOM 1726 C CA . PHE A 1 214 ? 6.297 -22 -18.703 1 98.06 214 PHE A CA 1
ATOM 1727 C C . PHE A 1 214 ? 6.352 -23.516 -18.875 1 98.06 214 PHE A C 1
ATOM 1729 O O . PHE A 1 214 ? 6.434 -24.016 -20 1 98.06 214 PHE A O 1
ATOM 1736 N N . GLY A 1 215 ? 6.258 -24.219 -17.719 1 97.81 215 GLY A N 1
ATOM 1737 C CA . GLY A 1 215 ? 6.383 -25.656 -17.781 1 97.81 215 GLY A CA 1
ATOM 1738 C C . GLY A 1 215 ? 5.121 -26.344 -18.266 1 97.81 215 GLY A C 1
ATOM 1739 O O . GLY A 1 215 ? 4.07 -25.719 -18.391 1 97.81 215 GLY A O 1
ATOM 1740 N N . GLU A 1 216 ? 5.293 -27.672 -18.531 1 96.75 216 GLU A N 1
ATOM 1741 C CA . GLU A 1 216 ? 4.137 -28.5 -18.859 1 96.75 216 GLU A CA 1
ATOM 1742 C C . GLU A 1 216 ? 3.289 -28.766 -17.609 1 96.75 216 GLU A C 1
ATOM 1744 O O . GLU A 1 216 ? 3.809 -28.812 -16.5 1 96.75 216 GLU A O 1
ATOM 1749 N N . PRO A 1 217 ? 1.975 -28.938 -17.891 1 97.75 217 PRO A N 1
ATOM 1750 C CA . PRO A 1 217 ? 1.133 -29.297 -16.75 1 97.75 217 PRO A CA 1
ATOM 1751 C C . PRO A 1 217 ? 1.642 -30.531 -16 1 97.75 217 PRO A C 1
ATOM 1753 O O . PRO A 1 217 ? 2.064 -31.5 -16.641 1 97.75 217 PRO A O 1
ATOM 1756 N N . ILE A 1 218 ? 1.668 -30.438 -14.711 1 97.94 218 ILE A N 1
ATOM 1757 C CA . ILE A 1 218 ? 2.105 -31.547 -13.875 1 97.94 218 ILE A CA 1
ATOM 1758 C C . ILE A 1 218 ? 1.001 -32.594 -13.789 1 97.94 218 ILE A C 1
ATOM 1760 O O . ILE A 1 218 ? -0.144 -32.281 -13.461 1 97.94 218 ILE A O 1
ATOM 1764 N N . ASP A 1 219 ? 1.353 -33.781 -14.086 1 95.25 219 ASP A N 1
ATOM 1765 C CA . ASP A 1 219 ? 0.38 -34.875 -13.977 1 95.25 219 ASP A CA 1
ATOM 1766 C C . ASP A 1 219 ? 0.207 -35.312 -12.531 1 95.25 219 ASP A C 1
ATOM 1768 O O . ASP A 1 219 ? 1.056 -36.031 -11.992 1 95.25 219 ASP A O 1
ATOM 1772 N N . LEU A 1 220 ? -0.918 -34.906 -11.945 1 97.69 220 LEU A N 1
ATOM 1773 C CA . LEU A 1 220 ? -1.175 -35.25 -10.555 1 97.69 220 LEU A CA 1
ATOM 1774 C C . LEU A 1 220 ? -2.336 -36.219 -10.43 1 97.69 220 LEU A C 1
ATOM 1776 O O . LEU A 1 220 ? -2.688 -36.656 -9.32 1 97.69 220 LEU A O 1
ATOM 1780 N N . LYS A 1 221 ? -2.902 -36.625 -11.492 1 96.94 221 LYS A N 1
ATOM 1781 C CA . LYS A 1 221 ? -4.117 -37.438 -11.484 1 96.94 221 LYS A CA 1
ATOM 1782 C C . LYS A 1 221 ? -3.889 -38.75 -10.75 1 96.94 221 LYS A C 1
ATOM 1784 O O . LYS A 1 221 ? -4.645 -39.094 -9.844 1 96.94 221 LYS A O 1
ATOM 1789 N N . GLY A 1 222 ? -2.848 -39.406 -11.164 1 97.25 222 GLY A N 1
ATOM 1790 C CA . GLY A 1 222 ? -2.547 -40.688 -10.531 1 97.25 222 GLY A CA 1
ATOM 1791 C C . GLY A 1 222 ? -2.264 -40.562 -9.047 1 97.25 222 GLY A C 1
ATOM 1792 O O . GLY A 1 222 ? -2.758 -41.375 -8.242 1 97.25 222 GLY A O 1
ATOM 1793 N N . LEU A 1 223 ? -1.501 -39.625 -8.734 1 97.81 223 LEU A N 1
ATOM 1794 C CA . LEU A 1 223 ? -1.106 -39.406 -7.348 1 97.81 223 LEU A CA 1
ATOM 1795 C C . LEU A 1 223 ? -2.316 -39.062 -6.484 1 97.81 223 LEU A C 1
ATOM 1797 O O . LEU A 1 223 ? -2.531 -39.688 -5.438 1 97.81 223 LEU A O 1
ATOM 1801 N N . VAL A 1 224 ? -3.145 -38.125 -6.926 1 97.69 224 VAL A N 1
ATOM 1802 C CA . VAL A 1 224 ? -4.297 -37.688 -6.156 1 97.69 224 VAL A CA 1
ATOM 1803 C C . VAL A 1 224 ? -5.32 -38.812 -6.031 1 97.69 224 VAL A C 1
ATOM 1805 O O . VAL A 1 224 ? -5.895 -39 -4.961 1 97.69 224 VAL A O 1
ATOM 1808 N N . SER A 1 225 ? -5.539 -39.531 -7.082 1 96.44 225 SER A N 1
ATOM 1809 C CA . SER A 1 225 ? -6.461 -40.656 -7.059 1 96.44 225 SER A CA 1
ATOM 1810 C C . SER A 1 225 ? -6.023 -41.719 -6.047 1 96.44 225 SER A C 1
ATOM 1812 O O . SER A 1 225 ? -6.844 -42.25 -5.285 1 96.44 225 SER A O 1
ATOM 1814 N N . LYS A 1 226 ? -4.785 -42 -6.047 1 97.56 226 LYS A N 1
ATOM 1815 C CA . LYS A 1 226 ? -4.242 -42.969 -5.117 1 97.56 226 LYS A CA 1
ATOM 1816 C C . LYS A 1 226 ? -4.422 -42.531 -3.672 1 97.56 226 LYS A C 1
ATOM 1818 O O . LYS A 1 226 ? -4.75 -43.312 -2.797 1 97.56 226 LYS A O 1
ATOM 1823 N N . LEU A 1 227 ? -4.156 -41.312 -3.439 1 97.38 227 LEU A N 1
ATOM 1824 C CA . LEU A 1 227 ? -4.273 -40.75 -2.096 1 97.38 227 LEU A CA 1
ATOM 1825 C C . LEU A 1 227 ? -5.723 -40.781 -1.619 1 97.38 227 LEU A C 1
ATOM 1827 O O . LEU A 1 227 ? -5.992 -41.094 -0.456 1 97.38 227 LEU A O 1
ATOM 1831 N N . LYS A 1 228 ? -6.648 -40.5 -2.514 1 94.94 228 LYS A N 1
ATOM 1832 C CA . LYS A 1 228 ? -8.062 -40.5 -2.164 1 94.94 228 LYS A CA 1
ATOM 1833 C C . LYS A 1 228 ? -8.547 -41.938 -1.93 1 94.94 228 LYS A C 1
ATOM 1835 O O . LYS A 1 228 ? -9.289 -42.219 -0.98 1 94.94 228 LYS A O 1
ATOM 1840 N N . GLU A 1 229 ? -8.141 -42.844 -2.732 1 96 229 GLU A N 1
ATOM 1841 C CA . GLU A 1 229 ? -8.547 -44.25 -2.635 1 96 229 GLU A CA 1
ATOM 1842 C C . GLU A 1 229 ? -8 -44.906 -1.364 1 96 229 GLU A C 1
ATOM 1844 O O . GLU A 1 229 ? -8.656 -45.75 -0.764 1 96 229 GLU A O 1
ATOM 1849 N N . SER A 1 230 ? -6.805 -44.469 -0.993 1 96.06 230 SER A N 1
ATOM 1850 C CA . SER A 1 230 ? -6.176 -45.031 0.193 1 96.06 230 SER A CA 1
ATOM 1851 C C . SER A 1 230 ? -6.641 -44.344 1.462 1 96.06 230 SER A C 1
ATOM 1853 O O . SER A 1 230 ? -6.164 -44.625 2.559 1 96.06 230 SER A O 1
ATOM 1855 N N . ASN A 1 231 ? -7.465 -43.375 1.354 1 93.88 231 ASN A N 1
ATOM 1856 C CA . ASN A 1 231 ? -7.93 -42.594 2.477 1 93.88 231 ASN A CA 1
ATOM 1857 C C . ASN A 1 231 ? -6.762 -42 3.262 1 93.88 231 ASN A C 1
ATOM 1859 O O . ASN A 1 231 ? -6.695 -42.156 4.484 1 93.88 231 ASN A O 1
ATOM 1863 N N . ALA A 1 232 ? -5.824 -41.469 2.508 1 95.31 232 ALA A N 1
ATOM 1864 C CA . ALA A 1 232 ? -4.684 -40.812 3.137 1 95.31 232 ALA A CA 1
ATOM 1865 C C . ALA A 1 232 ? -5.133 -39.625 3.979 1 95.31 232 ALA A C 1
ATOM 1867 O O . ALA A 1 232 ? -6.156 -39 3.689 1 95.31 232 ALA A O 1
ATOM 1868 N N . THR A 1 233 ? -4.363 -39.344 4.996 1 96.94 233 THR A N 1
ATOM 1869 C CA . THR A 1 233 ? -4.656 -38.156 5.785 1 96.94 233 THR A CA 1
ATOM 1870 C C . THR A 1 233 ? -4.418 -36.875 4.965 1 96.94 233 THR A C 1
ATOM 1872 O O . THR A 1 233 ? -3.629 -36.875 4.02 1 96.94 233 THR A O 1
ATOM 1875 N N . GLU A 1 234 ? -5.078 -35.875 5.32 1 95.12 234 GLU A N 1
ATOM 1876 C CA . GLU A 1 234 ? -4.883 -34.594 4.641 1 95.12 234 GLU A CA 1
ATOM 1877 C C . GLU A 1 234 ? -3.416 -34.156 4.672 1 95.12 234 GLU A C 1
ATOM 1879 O O . GLU A 1 234 ? -2.896 -33.625 3.689 1 95.12 234 GLU A O 1
ATOM 1884 N N . GLU A 1 235 ? -2.834 -34.406 5.801 1 97 235 GLU A N 1
ATOM 1885 C CA . GLU A 1 235 ? -1.434 -34.031 5.969 1 97 235 GLU A CA 1
ATOM 1886 C C . GLU A 1 235 ? -0.533 -34.812 5.012 1 97 235 GLU A C 1
ATOM 1888 O O . GLU A 1 235 ? 0.342 -34.219 4.367 1 97 235 GLU A O 1
ATOM 1893 N N . GLU A 1 236 ? -0.748 -36.031 4.914 1 97.62 236 GLU A N 1
ATOM 1894 C CA . GLU A 1 236 ? 0.026 -36.875 3.998 1 97.62 236 GLU A CA 1
ATOM 1895 C C . GLU A 1 236 ? -0.207 -36.469 2.549 1 97.62 236 GLU A C 1
ATOM 1897 O O . GLU A 1 236 ? 0.739 -36.375 1.764 1 97.62 236 GLU A O 1
ATOM 1902 N N . ALA A 1 237 ? -1.377 -36.219 2.217 1 98 237 ALA A N 1
ATOM 1903 C CA . ALA A 1 237 ? -1.749 -35.875 0.847 1 98 237 ALA A CA 1
ATOM 1904 C C . ALA A 1 237 ? -1.117 -34.562 0.421 1 98 237 ALA A C 1
ATOM 1906 O O . ALA A 1 237 ? -0.459 -34.5 -0.62 1 98 237 ALA A O 1
ATOM 1907 N N . ARG A 1 238 ? -1.323 -33.531 1.242 1 98 238 ARG A N 1
ATOM 1908 C CA . ARG A 1 238 ? -0.791 -32.25 0.867 1 98 238 ARG A CA 1
ATOM 1909 C C . ARG A 1 238 ? 0.731 -32.281 0.789 1 98 238 ARG A C 1
ATOM 1911 O O . ARG A 1 238 ? 1.329 -31.594 -0.05 1 98 238 ARG A O 1
ATOM 1918 N N . LYS A 1 239 ? 1.367 -33.031 1.651 1 97.88 239 LYS A N 1
ATOM 1919 C CA . LYS A 1 239 ? 2.822 -33.156 1.631 1 97.88 239 LYS A CA 1
ATOM 1920 C C . LYS A 1 239 ? 3.301 -33.781 0.325 1 97.88 239 LYS A C 1
ATOM 1922 O O . LYS A 1 239 ? 4.184 -33.25 -0.342 1 97.88 239 LYS A O 1
ATOM 1927 N N . LEU A 1 240 ? 2.746 -34.875 -0.06 1 98.31 240 LEU A N 1
ATOM 1928 C CA . LEU A 1 240 ? 3.178 -35.625 -1.238 1 98.31 240 LEU A CA 1
ATOM 1929 C C . LEU A 1 240 ? 2.902 -34.812 -2.512 1 98.31 240 LEU A C 1
ATOM 1931 O O . LEU A 1 240 ? 3.727 -34.812 -3.43 1 98.31 240 LEU A O 1
ATOM 1935 N N . ILE A 1 241 ? 1.784 -34.219 -2.555 1 98.62 241 ILE A N 1
ATOM 1936 C CA . ILE A 1 241 ? 1.438 -33.406 -3.709 1 98.62 241 ILE A CA 1
ATOM 1937 C C . ILE A 1 241 ? 2.424 -32.25 -3.836 1 98.62 241 ILE A C 1
ATOM 1939 O O . ILE A 1 241 ? 2.93 -31.969 -4.926 1 98.62 241 ILE A O 1
ATOM 1943 N N . THR A 1 242 ? 2.693 -31.578 -2.688 1 98.69 242 THR A N 1
ATOM 1944 C CA . THR A 1 242 ? 3.623 -30.453 -2.678 1 98.69 242 THR A CA 1
ATOM 1945 C C . THR A 1 242 ? 5.02 -30.906 -3.096 1 98.69 242 THR A C 1
ATOM 1947 O O . THR A 1 242 ? 5.715 -30.203 -3.824 1 98.69 242 THR A O 1
ATOM 1950 N N . GLU A 1 243 ? 5.41 -32.094 -2.676 1 98.38 243 GLU A N 1
ATOM 1951 C CA . GLU A 1 243 ? 6.719 -32.625 -3.033 1 98.38 243 GLU A CA 1
ATOM 1952 C C . GLU A 1 243 ? 6.828 -32.844 -4.539 1 98.38 243 GLU A C 1
ATOM 1954 O O . GLU A 1 243 ? 7.875 -32.594 -5.137 1 98.38 243 GLU A O 1
ATOM 1959 N N . LYS A 1 244 ? 5.793 -33.375 -5.098 1 98.5 244 LYS A N 1
ATOM 1960 C CA . LYS A 1 244 ? 5.777 -33.562 -6.543 1 98.5 244 LYS A CA 1
ATOM 1961 C C . LYS A 1 244 ? 5.895 -32.25 -7.289 1 98.5 244 LYS A C 1
ATOM 1963 O O . LYS A 1 244 ? 6.629 -32.156 -8.273 1 98.5 244 LYS A O 1
ATOM 1968 N N . ILE A 1 245 ? 5.199 -31.25 -6.844 1 98.56 245 ILE A N 1
ATOM 1969 C CA . ILE A 1 245 ? 5.254 -29.922 -7.438 1 98.56 245 ILE A CA 1
ATOM 1970 C C . ILE A 1 245 ? 6.66 -29.344 -7.285 1 98.56 245 ILE A C 1
ATOM 1972 O O . ILE A 1 245 ? 7.199 -28.75 -8.227 1 98.56 245 ILE A O 1
ATOM 1976 N N . GLU A 1 246 ? 7.191 -29.5 -6.082 1 98.5 246 GLU A N 1
ATOM 1977 C CA . GLU A 1 246 ? 8.531 -29.016 -5.773 1 98.5 246 GLU A CA 1
ATOM 1978 C C . GLU A 1 246 ? 9.562 -29.609 -6.727 1 98.5 246 GLU A C 1
ATOM 1980 O O . GLU A 1 246 ? 10.414 -28.875 -7.262 1 98.5 246 GLU A O 1
ATOM 1985 N N . GLU A 1 247 ? 9.453 -30.875 -6.977 1 98.06 247 GLU A N 1
ATOM 1986 C CA . GLU A 1 247 ? 10.367 -31.562 -7.887 1 98.06 247 GLU A CA 1
ATOM 1987 C C . GLU A 1 247 ? 10.281 -31 -9.297 1 98.06 247 GLU A C 1
ATOM 1989 O O . GLU A 1 247 ? 11.305 -30.703 -9.914 1 98.06 247 GLU A O 1
ATOM 1994 N N . GLU A 1 248 ? 9.086 -30.844 -9.766 1 98.06 248 GLU A N 1
ATOM 1995 C CA . GLU A 1 248 ? 8.875 -30.344 -11.117 1 98.06 248 GLU A CA 1
ATOM 1996 C C . GLU A 1 248 ? 9.305 -28.875 -11.234 1 98.06 248 GLU A C 1
ATOM 1998 O O . GLU A 1 248 ? 9.859 -28.469 -12.258 1 98.06 248 GLU A O 1
ATOM 2003 N N . LEU A 1 249 ? 9.047 -28.094 -10.227 1 98 249 LEU A N 1
ATOM 2004 C CA . LEU A 1 249 ? 9.398 -26.672 -10.234 1 98 249 LEU A CA 1
ATOM 2005 C C . LEU A 1 249 ? 10.914 -26.5 -10.25 1 98 249 LEU A C 1
ATOM 2007 O O . LEU A 1 249 ? 11.445 -25.688 -11.016 1 98 249 LEU A O 1
ATOM 2011 N N . TYR A 1 250 ? 11.633 -27.266 -9.453 1 97.31 250 TYR A N 1
ATOM 2012 C CA . TYR A 1 250 ? 13.086 -27.109 -9.367 1 97.31 250 TYR A CA 1
ATOM 2013 C C . TYR A 1 250 ? 13.766 -27.688 -10.602 1 97.31 250 TYR A C 1
ATOM 2015 O O . TYR A 1 250 ? 14.812 -27.188 -11.031 1 97.31 250 TYR A O 1
ATOM 2023 N N . LYS A 1 251 ? 13.133 -28.719 -11.195 1 97.75 251 LYS A N 1
ATOM 2024 C CA . LYS A 1 251 ? 13.609 -29.172 -12.5 1 97.75 251 LYS A CA 1
ATOM 2025 C C . LYS A 1 251 ? 13.492 -28.062 -13.547 1 97.75 251 LYS A C 1
ATOM 2027 O O . LYS A 1 251 ? 14.438 -27.812 -14.297 1 97.75 251 LYS A O 1
ATOM 2032 N N . LEU A 1 252 ? 12.375 -27.453 -13.586 1 97.94 252 LEU A N 1
ATOM 2033 C CA . LEU A 1 252 ? 12.141 -26.359 -14.508 1 97.94 252 LEU A CA 1
ATOM 2034 C C . LEU A 1 252 ? 13.102 -25.203 -14.234 1 97.94 252 LEU A C 1
ATOM 2036 O O . LEU A 1 252 ? 13.539 -24.531 -15.164 1 97.94 252 LEU A O 1
ATOM 2040 N N . GLN A 1 253 ? 13.367 -24.969 -12.977 1 97.56 253 GLN A N 1
ATOM 2041 C CA . GLN A 1 253 ? 14.273 -23.891 -12.586 1 97.56 253 GLN A CA 1
ATOM 2042 C C . GLN A 1 253 ? 15.664 -24.109 -13.172 1 97.56 253 GLN A C 1
ATOM 2044 O O . GLN A 1 253 ? 16.281 -23.172 -13.688 1 97.56 253 GLN A O 1
ATOM 2049 N N . LYS A 1 254 ? 16.172 -25.328 -13.094 1 97.06 254 LYS A N 1
ATOM 2050 C CA . LYS A 1 254 ? 17.484 -25.656 -13.664 1 97.06 254 LYS A CA 1
ATOM 2051 C C . LYS A 1 254 ? 17.516 -25.375 -15.164 1 97.06 254 LYS A C 1
ATOM 2053 O O . LYS A 1 254 ? 18.469 -24.781 -15.672 1 97.06 254 LYS A O 1
ATOM 2058 N N . ASP A 1 255 ? 16.453 -25.797 -15.805 1 97.75 255 ASP A N 1
ATOM 2059 C CA . ASP A 1 255 ? 16.344 -25.562 -17.234 1 97.75 255 ASP A CA 1
ATOM 2060 C C . ASP A 1 255 ? 16.312 -24.078 -17.562 1 97.75 255 ASP A C 1
ATOM 2062 O O . ASP A 1 255 ? 16.922 -23.625 -18.516 1 97.75 255 ASP A O 1
ATOM 2066 N N . THR A 1 256 ? 15.594 -23.328 -16.797 1 97.81 256 THR A N 1
ATOM 2067 C CA . THR A 1 256 ? 15.414 -21.891 -17.031 1 97.81 256 THR A CA 1
ATOM 2068 C C . THR A 1 256 ? 16.719 -21.141 -16.812 1 97.81 256 THR A C 1
ATOM 2070 O O . THR A 1 256 ? 17.016 -20.188 -17.547 1 97.81 256 THR A O 1
ATOM 2073 N N . ILE A 1 257 ? 17.469 -21.562 -15.805 1 96.81 257 ILE A N 1
ATOM 2074 C CA . ILE A 1 257 ? 18.766 -20.953 -15.547 1 96.81 257 ILE A CA 1
ATOM 2075 C C . ILE A 1 257 ? 19.688 -21.156 -16.75 1 96.81 257 ILE A C 1
ATOM 2077 O O . ILE A 1 257 ? 20.391 -20.234 -17.156 1 96.81 257 ILE A O 1
ATOM 2081 N N . LEU A 1 258 ? 19.641 -22.328 -17.328 1 97.19 258 LEU A N 1
ATOM 2082 C CA . LEU A 1 258 ? 20.453 -22.609 -18.516 1 97.19 258 LEU A CA 1
ATOM 2083 C C . LEU A 1 258 ? 20.047 -21.719 -19.688 1 97.19 258 LEU A C 1
ATOM 2085 O O . LEU A 1 258 ? 20.891 -21.188 -20.391 1 97.19 258 LEU A O 1
ATOM 2089 N N . LEU A 1 259 ? 18.766 -21.594 -19.859 1 97.19 259 LEU A N 1
ATOM 2090 C CA . LEU A 1 259 ? 18.25 -20.734 -20.922 1 97.19 259 LEU A CA 1
ATOM 2091 C C . LEU A 1 259 ? 18.641 -19.281 -20.719 1 97.19 259 LEU A C 1
ATOM 2093 O O . LEU A 1 259 ? 18.969 -18.578 -21.672 1 97.19 259 LEU A O 1
ATOM 2097 N N . HIS A 1 260 ? 18.594 -18.812 -19.516 1 97.06 260 HIS A N 1
ATOM 2098 C CA . HIS A 1 260 ? 18.953 -17.438 -19.188 1 97.06 260 HIS A CA 1
ATOM 2099 C C . HIS A 1 260 ? 20.438 -17.188 -19.438 1 97.06 260 HIS A C 1
ATOM 2101 O O . HIS A 1 260 ? 20.812 -16.109 -19.891 1 97.06 260 HIS A O 1
ATOM 2107 N N . ASN A 1 261 ? 21.266 -18.172 -19.094 1 95.81 261 ASN A N 1
ATOM 2108 C CA . ASN A 1 261 ? 22.688 -18.062 -19.344 1 95.81 261 ASN A CA 1
ATOM 2109 C C . ASN A 1 261 ? 23 -17.906 -20.844 1 95.81 261 ASN A C 1
ATOM 2111 O O . ASN A 1 261 ? 23.922 -17.188 -21.219 1 95.81 261 ASN A O 1
ATOM 2115 N N . LYS A 1 262 ? 22.219 -18.531 -21.625 1 92.88 262 LYS A N 1
ATOM 2116 C CA . LYS A 1 262 ? 22.359 -18.391 -23.078 1 92.88 262 LYS A CA 1
ATOM 2117 C C . LYS A 1 262 ? 21.984 -16.984 -23.531 1 92.88 262 LYS A C 1
ATOM 2119 O O . LYS A 1 262 ? 22.609 -16.453 -24.453 1 92.88 262 LYS A O 1
ATOM 2124 N N . LEU A 1 263 ? 21 -16.422 -22.906 1 90.5 263 LEU A N 1
ATOM 2125 C CA . LEU A 1 263 ? 20.578 -15.055 -23.203 1 90.5 263 LEU A CA 1
ATOM 2126 C C . LEU A 1 263 ? 21.656 -14.055 -22.844 1 90.5 263 LEU A C 1
ATOM 2128 O O . LEU A 1 263 ? 21.844 -13.047 -23.531 1 90.5 263 LEU A O 1
ATOM 2132 N N . ASN A 1 264 ? 22.359 -14.328 -21.828 1 87.12 264 ASN A N 1
ATOM 2133 C CA . ASN A 1 264 ? 23.406 -13.43 -21.359 1 87.12 264 ASN A CA 1
ATOM 2134 C C . ASN A 1 264 ? 24.672 -13.547 -22.203 1 87.12 264 ASN A C 1
ATOM 2136 O O . ASN A 1 264 ? 25.531 -12.664 -22.172 1 87.12 264 ASN A O 1
ATOM 2140 N N . SER A 1 265 ? 24.844 -14.633 -22.891 1 78.19 265 SER A N 1
ATOM 2141 C CA . SER A 1 265 ? 26.016 -14.836 -23.734 1 78.19 265 SER A CA 1
ATOM 2142 C C . SER A 1 265 ? 25.859 -14.148 -25.078 1 78.19 265 SER A C 1
ATOM 2144 O O . SER A 1 265 ? 24.734 -13.969 -25.562 1 78.19 265 SER A O 1
ATOM 2146 N N . MET B 1 1 ? 9.297 -15.719 17.609 1 23.98 1 MET B N 1
ATOM 2147 C CA . MET B 1 1 ? 8.789 -14.391 17.266 1 23.98 1 MET B CA 1
ATOM 2148 C C . MET B 1 1 ? 9.297 -13.938 15.906 1 23.98 1 MET B C 1
ATOM 2150 O O . MET B 1 1 ? 10.5 -13.742 15.727 1 23.98 1 MET B O 1
ATOM 2154 N N . VAL B 1 2 ? 8.688 -14.422 14.891 1 35.16 2 VAL B N 1
ATOM 2155 C CA . VAL B 1 2 ? 9.234 -14.203 13.555 1 35.16 2 VAL B CA 1
ATOM 2156 C C . VAL B 1 2 ? 9.5 -12.719 13.336 1 35.16 2 VAL B C 1
ATOM 2158 O O . VAL B 1 2 ? 8.602 -11.891 13.508 1 35.16 2 VAL B O 1
ATOM 2161 N N . VAL B 1 3 ? 10.68 -12.188 13.602 1 37.81 3 VAL B N 1
ATOM 2162 C CA . VAL B 1 3 ? 11.156 -10.812 13.445 1 37.81 3 VAL B CA 1
ATOM 2163 C C . VAL B 1 3 ? 10.688 -10.258 12.102 1 37.81 3 VAL B C 1
ATOM 2165 O O . VAL B 1 3 ? 11.047 -10.773 11.047 1 37.81 3 VAL B O 1
ATOM 2168 N N . LYS B 1 4 ? 9.617 -9.664 12.195 1 49.44 4 LYS B N 1
ATOM 2169 C CA . LYS B 1 4 ? 9.094 -9.039 10.984 1 49.44 4 LYS B CA 1
ATOM 2170 C C . LYS B 1 4 ? 10.086 -8.039 10.406 1 49.44 4 LYS B C 1
ATOM 2172 O O . LYS B 1 4 ? 10.461 -7.066 11.07 1 49.44 4 LYS B O 1
ATOM 2177 N N . LYS B 1 5 ? 11.023 -8.555 9.562 1 55.69 5 LYS B N 1
ATOM 2178 C CA . LYS B 1 5 ? 11.953 -7.617 8.938 1 55.69 5 LYS B CA 1
ATOM 2179 C C . LYS B 1 5 ? 11.211 -6.496 8.219 1 55.69 5 LYS B C 1
ATOM 2181 O O . LYS B 1 5 ? 10.359 -6.758 7.367 1 55.69 5 LYS B O 1
ATOM 2186 N N . GLU B 1 6 ? 11.18 -5.305 8.734 1 66.62 6 GLU B N 1
ATOM 2187 C CA . GLU B 1 6 ? 10.594 -4.074 8.219 1 66.62 6 GLU B CA 1
ATOM 2188 C C . GLU B 1 6 ? 11.188 -3.707 6.859 1 66.62 6 GLU B C 1
ATOM 2190 O O . GLU B 1 6 ? 12.344 -4.035 6.574 1 66.62 6 GLU B O 1
ATOM 2195 N N . TYR B 1 7 ?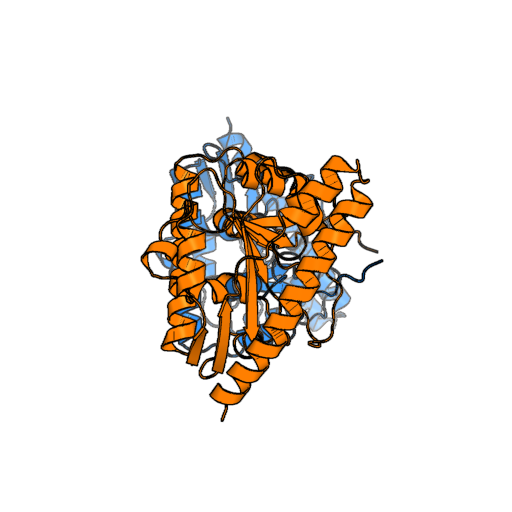 10.336 -3.314 5.926 1 76.75 7 TYR B N 1
ATOM 2196 C CA . TYR B 1 7 ? 10.758 -2.793 4.633 1 76.75 7 TYR B CA 1
ATOM 2197 C C . TYR B 1 7 ? 11.836 -1.732 4.797 1 76.75 7 TYR B C 1
ATOM 2199 O O . TYR B 1 7 ? 11.695 -0.813 5.605 1 76.75 7 TYR B O 1
ATOM 2207 N N . ASN B 1 8 ? 12.961 -1.91 4.145 1 82.19 8 ASN B N 1
ATOM 2208 C CA . ASN B 1 8 ? 14.078 -0.979 4.238 1 82.19 8 ASN B CA 1
ATOM 2209 C C . ASN B 1 8 ? 13.773 0.333 3.521 1 82.19 8 ASN B C 1
ATOM 2211 O O . ASN B 1 8 ? 13.641 0.358 2.297 1 82.19 8 ASN B O 1
ATOM 2215 N N . ILE B 1 9 ? 13.711 1.401 4.277 1 85 9 ILE B N 1
ATOM 2216 C CA . ILE B 1 9 ? 13.281 2.676 3.711 1 85 9 ILE B CA 1
ATOM 2217 C C . ILE B 1 9 ? 14.484 3.602 3.551 1 85 9 ILE B C 1
ATOM 2219 O O . ILE B 1 9 ? 14.328 4.805 3.338 1 85 9 ILE B O 1
ATOM 2223 N N . ASP B 1 10 ? 15.727 3.135 3.611 1 86.06 10 ASP B N 1
ATOM 2224 C CA . ASP B 1 10 ? 16.922 3.957 3.586 1 86.06 10 ASP B CA 1
ATOM 2225 C C . ASP B 1 10 ? 17.078 4.668 2.244 1 86.06 10 ASP B C 1
ATOM 2227 O O . ASP B 1 10 ? 17.734 5.707 2.156 1 86.06 10 ASP B O 1
ATOM 2231 N N . TRP B 1 11 ? 16.406 4.207 1.308 1 87.19 11 TRP B N 1
ATOM 2232 C CA . TRP B 1 11 ? 16.516 4.75 -0.041 1 87.19 11 TRP B CA 1
ATOM 2233 C C . TRP B 1 11 ? 15.516 5.871 -0.269 1 87.19 11 TRP B C 1
ATOM 2235 O O . TRP B 1 11 ? 15.648 6.652 -1.212 1 87.19 11 TRP B O 1
ATOM 2245 N N . VAL B 1 12 ? 14.484 5.965 0.548 1 91.62 12 VAL B N 1
ATOM 2246 C CA . VAL B 1 12 ? 13.32 6.809 0.3 1 91.62 12 VAL B CA 1
ATOM 2247 C C . VAL B 1 12 ? 13.719 8.281 0.399 1 91.62 12 VAL B C 1
ATOM 2249 O O . VAL B 1 12 ? 13.484 9.055 -0.53 1 91.62 12 VAL B O 1
ATOM 2252 N N . LEU B 1 13 ? 14.391 8.719 1.478 1 92.25 13 LEU B N 1
ATOM 2253 C CA . LEU B 1 13 ? 14.703 10.125 1.704 1 92.25 13 LEU B CA 1
ATOM 2254 C C . LEU B 1 13 ? 15.703 10.633 0.667 1 92.25 13 LEU B C 1
ATOM 2256 O O . LEU B 1 13 ? 15.523 11.719 0.107 1 92.25 13 LEU B O 1
ATOM 2260 N N . PRO B 1 14 ? 16.734 9.828 0.399 1 90.31 14 PRO B N 1
ATOM 2261 C CA . PRO B 1 14 ? 17.625 10.258 -0.68 1 90.31 14 PRO B CA 1
ATOM 2262 C C . PRO B 1 14 ? 16.906 10.453 -2.006 1 90.31 14 PRO B C 1
ATOM 2264 O O . PRO B 1 14 ? 17.203 11.398 -2.748 1 90.31 14 PRO B O 1
ATOM 2267 N N . LYS B 1 15 ? 15.984 9.648 -2.299 1 89.5 15 LYS B N 1
ATOM 2268 C CA . LYS B 1 15 ? 15.219 9.773 -3.535 1 89.5 15 LYS B CA 1
ATOM 2269 C C . LYS B 1 15 ? 14.336 11.016 -3.508 1 89.5 15 LYS B C 1
ATOM 2271 O O . LYS B 1 15 ? 14.203 11.711 -4.52 1 89.5 15 LYS B O 1
ATOM 2276 N N . LEU B 1 16 ? 13.75 11.273 -2.373 1 91.81 16 LEU B N 1
ATOM 2277 C CA . LEU B 1 16 ? 12.898 12.445 -2.229 1 91.81 16 LEU B CA 1
ATOM 2278 C C . LEU B 1 16 ? 13.719 13.734 -2.326 1 91.81 16 LEU B C 1
ATOM 2280 O O . LEU B 1 16 ? 13.211 14.766 -2.773 1 91.81 16 LEU B O 1
ATOM 2284 N N . ARG B 1 17 ? 15 13.703 -1.929 1 90.94 17 ARG B N 1
ATOM 2285 C CA . ARG B 1 17 ? 15.891 14.859 -1.983 1 90.94 17 ARG B CA 1
ATOM 2286 C C . ARG B 1 17 ? 16.312 15.156 -3.418 1 90.94 17 ARG B C 1
ATOM 2288 O O . ARG B 1 17 ? 16.516 16.312 -3.783 1 90.94 17 ARG B O 1
ATOM 2295 N N . ASN B 1 18 ? 16.438 14.047 -4.141 1 86.69 18 ASN B N 1
ATOM 2296 C CA . ASN B 1 18 ? 16.953 14.172 -5.5 1 86.69 18 ASN B CA 1
ATOM 2297 C C . ASN B 1 18 ? 15.898 13.781 -6.535 1 86.69 18 ASN B C 1
ATOM 2299 O O . ASN B 1 18 ? 16.031 12.758 -7.207 1 86.69 18 ASN B O 1
ATOM 2303 N N . ARG B 1 19 ? 14.969 14.703 -6.758 1 82 19 ARG B N 1
ATOM 2304 C CA . ARG B 1 19 ? 13.867 14.406 -7.668 1 82 19 ARG B CA 1
ATOM 2305 C C . ARG B 1 19 ? 14.195 14.867 -9.086 1 82 19 ARG B C 1
ATOM 2307 O O . ARG B 1 19 ? 14.672 15.984 -9.289 1 82 19 ARG B O 1
ATOM 2314 N N . ARG B 1 20 ? 13.922 13.922 -9.953 1 84.88 20 ARG B N 1
ATOM 2315 C CA . ARG B 1 20 ? 14.062 14.227 -11.375 1 84.88 20 ARG B CA 1
ATOM 2316 C C . ARG B 1 20 ? 12.766 14.766 -11.953 1 84.88 20 ARG B C 1
ATOM 2318 O O . ARG B 1 20 ? 11.742 14.797 -11.266 1 84.88 20 ARG B O 1
ATOM 2325 N N . ILE B 1 21 ? 12.914 15.219 -13.195 1 85.81 21 ILE B N 1
ATOM 2326 C CA . ILE B 1 21 ? 11.773 15.859 -13.852 1 85.81 21 ILE B CA 1
ATOM 2327 C C . ILE B 1 21 ? 10.633 14.852 -13.984 1 85.81 21 ILE B C 1
ATOM 2329 O O . ILE B 1 21 ? 9.477 15.18 -13.711 1 85.81 21 ILE B O 1
ATOM 2333 N N . ILE B 1 22 ? 10.969 13.734 -14.297 1 85.5 22 ILE B N 1
ATOM 2334 C CA . ILE B 1 22 ? 9.961 12.703 -14.516 1 85.5 22 ILE B CA 1
ATOM 2335 C C . ILE B 1 22 ? 9.25 12.391 -13.195 1 85.5 22 ILE B C 1
ATOM 2337 O O . ILE B 1 22 ? 8.039 12.156 -13.18 1 85.5 22 ILE B O 1
ATOM 2341 N N . TRP B 1 23 ? 9.93 12.422 -12.172 1 88.5 23 TRP B N 1
ATOM 2342 C CA . TRP B 1 23 ? 9.352 12.188 -10.852 1 88.5 23 TRP B CA 1
ATOM 2343 C C . TRP B 1 23 ? 8.375 13.305 -10.477 1 88.5 23 TRP B C 1
ATOM 2345 O O . TRP B 1 23 ? 7.297 13.031 -9.945 1 88.5 23 TRP B O 1
ATOM 2355 N N . ASN B 1 24 ? 8.805 14.5 -10.797 1 90.06 24 ASN B N 1
ATOM 2356 C CA . ASN B 1 24 ? 7.957 15.641 -10.469 1 90.06 24 ASN B CA 1
ATOM 2357 C C . ASN B 1 24 ? 6.637 15.594 -11.234 1 90.06 24 ASN B C 1
ATOM 2359 O O . ASN B 1 24 ? 5.59 15.945 -10.688 1 90.06 24 ASN B O 1
ATOM 2363 N N . VAL B 1 25 ? 6.758 15.148 -12.445 1 90 25 VAL B N 1
ATOM 2364 C CA . VAL B 1 25 ? 5.551 15.016 -13.25 1 90 25 VAL B CA 1
ATOM 2365 C C . VAL B 1 25 ? 4.656 13.922 -12.672 1 90 25 VAL B C 1
ATOM 2367 O O . VAL B 1 25 ? 3.453 14.117 -12.5 1 90 25 VAL B O 1
ATOM 2370 N N . ALA B 1 26 ? 5.258 12.773 -12.32 1 89.31 26 ALA B N 1
ATOM 2371 C CA . ALA B 1 26 ? 4.504 11.664 -11.734 1 89.31 26 ALA B CA 1
ATOM 2372 C C . ALA B 1 26 ? 3.885 12.07 -10.406 1 89.31 26 ALA B C 1
ATOM 2374 O O . ALA B 1 26 ? 2.748 11.703 -10.102 1 89.31 26 ALA B O 1
ATOM 2375 N N . SER B 1 27 ? 4.629 12.805 -9.664 1 92.62 27 SER B N 1
ATOM 2376 C CA . SER B 1 27 ? 4.137 13.305 -8.383 1 92.62 27 SER B CA 1
ATOM 2377 C C . SER B 1 27 ? 2.961 14.25 -8.578 1 92.62 27 SER B C 1
ATOM 2379 O O . SER B 1 27 ? 1.946 14.148 -7.891 1 92.62 27 SER B O 1
ATOM 2381 N N . CYS B 1 28 ? 3.086 15.102 -9.539 1 92.12 28 CYS B N 1
ATOM 2382 C CA . CYS B 1 28 ? 2.012 16.047 -9.852 1 92.12 28 CYS B CA 1
ATOM 2383 C C . CYS B 1 28 ? 0.735 15.305 -10.234 1 92.12 28 CYS B C 1
ATOM 2385 O O . CYS B 1 28 ? -0.349 15.633 -9.75 1 92.12 28 CYS B O 1
ATOM 2387 N N . ILE B 1 29 ? 0.902 14.32 -11.039 1 90.38 29 ILE B N 1
ATOM 2388 C CA . ILE B 1 29 ? -0.236 13.531 -11.508 1 90.38 29 ILE B CA 1
ATOM 2389 C C . ILE B 1 29 ? -0.872 12.797 -10.328 1 90.38 29 ILE B C 1
ATOM 2391 O O . ILE B 1 29 ? -2.098 12.789 -10.18 1 90.38 29 ILE B O 1
ATOM 2395 N N . THR B 1 30 ? -0.014 12.227 -9.5 1 91.5 30 THR B N 1
ATOM 2396 C CA . THR B 1 30 ? -0.513 11.484 -8.352 1 91.5 30 THR B CA 1
ATOM 2397 C C . THR B 1 30 ? -1.261 12.406 -7.395 1 91.5 30 THR B C 1
ATOM 2399 O O . THR B 1 30 ? -2.379 12.094 -6.973 1 91.5 30 THR B O 1
ATOM 2402 N N . LEU B 1 31 ? -0.684 13.531 -7.094 1 92.94 31 LEU B N 1
ATOM 2403 C CA . LEU B 1 31 ? -1.301 14.492 -6.188 1 92.94 31 LEU B CA 1
ATOM 2404 C C . LEU B 1 31 ? -2.621 15.008 -6.754 1 92.94 31 LEU B C 1
ATOM 2406 O O . LEU B 1 31 ? -3.617 15.094 -6.035 1 92.94 31 LEU B O 1
ATOM 2410 N N . ALA B 1 32 ? -2.609 15.266 -8.039 1 91.19 32 ALA B N 1
ATOM 2411 C CA . ALA B 1 32 ? -3.82 15.75 -8.695 1 91.19 32 ALA B CA 1
ATOM 2412 C C . ALA B 1 32 ? -4.91 14.68 -8.688 1 91.19 32 ALA B C 1
ATOM 2414 O O . ALA B 1 32 ? -6.066 14.969 -8.367 1 91.19 32 ALA B O 1
ATOM 2415 N N . ALA B 1 33 ? -4.559 13.477 -9.008 1 90.56 33 ALA B N 1
ATOM 2416 C CA . ALA B 1 33 ? -5.527 12.391 -9.086 1 90.56 33 ALA B CA 1
ATOM 2417 C C . ALA B 1 33 ? -6.16 12.125 -7.719 1 90.56 33 ALA B C 1
ATOM 2419 O O . ALA B 1 33 ? -7.387 12.023 -7.605 1 90.56 33 ALA B O 1
ATOM 2420 N N . VAL B 1 34 ? -5.355 12.062 -6.699 1 92 34 VAL B N 1
ATOM 2421 C CA . VAL B 1 34 ? -5.84 11.797 -5.348 1 92 34 VAL B CA 1
ATOM 2422 C C . VAL B 1 34 ? -6.668 12.977 -4.855 1 92 34 VAL B C 1
ATOM 2424 O O . VAL B 1 34 ? -7.727 12.797 -4.254 1 92 34 VAL B O 1
ATOM 2427 N N . GLY B 1 35 ? -6.16 14.18 -5.117 1 92.31 35 GLY B N 1
ATOM 2428 C CA . GLY B 1 35 ? -6.875 15.383 -4.719 1 92.31 35 GLY B CA 1
ATOM 2429 C C . GLY B 1 35 ? -8.227 15.523 -5.387 1 92.31 35 GLY B C 1
ATOM 2430 O O . GLY B 1 35 ? -9.227 15.812 -4.727 1 92.31 35 GLY B O 1
ATOM 2431 N N . ILE B 1 36 ? -8.258 15.297 -6.707 1 91.88 36 ILE B N 1
ATOM 2432 C CA . ILE B 1 36 ? -9.5 15.391 -7.473 1 91.88 36 ILE B CA 1
ATOM 2433 C C . ILE B 1 36 ? -10.484 14.336 -6.992 1 91.88 36 ILE B C 1
ATOM 2435 O O . ILE B 1 36 ? -11.656 14.633 -6.746 1 91.88 36 ILE B O 1
ATOM 2439 N N . PHE B 1 37 ? -10.07 13.164 -6.879 1 92.06 37 PHE B N 1
ATOM 2440 C CA . PHE B 1 37 ? -10.93 12.094 -6.387 1 92.06 37 PHE B CA 1
ATOM 2441 C C . PHE B 1 37 ? -11.508 12.453 -5.023 1 92.06 37 PHE B C 1
ATOM 2443 O O . PHE B 1 37 ? -12.711 12.328 -4.805 1 92.06 37 PHE B O 1
ATOM 2450 N N . SER B 1 38 ? -10.648 12.891 -4.074 1 94.75 38 SER B N 1
ATOM 2451 C CA . SER B 1 38 ? -11.086 13.211 -2.721 1 94.75 38 SER B CA 1
ATOM 2452 C C . SER B 1 38 ? -12.086 14.359 -2.721 1 94.75 38 SER B C 1
ATOM 2454 O O . SER B 1 38 ? -13.094 14.312 -2.012 1 94.75 38 SER B O 1
ATOM 2456 N N . LYS B 1 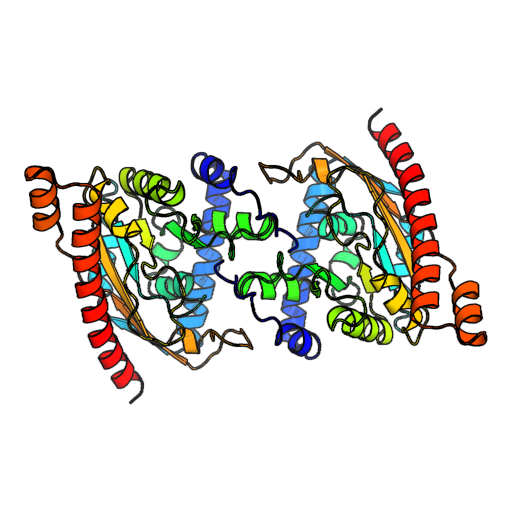39 ? -11.805 15.328 -3.535 1 95 39 LYS B N 1
ATOM 2457 C CA . LYS B 1 39 ? -12.695 16.484 -3.604 1 95 39 LYS B CA 1
ATOM 2458 C C . LYS B 1 39 ? -14.062 16.078 -4.156 1 95 39 LYS B C 1
ATOM 2460 O O . LYS B 1 39 ? -15.094 16.438 -3.582 1 95 39 LYS B O 1
ATOM 2465 N N . ILE B 1 40 ? -14.086 15.367 -5.211 1 93.69 40 ILE B N 1
ATOM 2466 C CA . ILE B 1 40 ? -15.336 14.922 -5.816 1 93.69 40 ILE B CA 1
ATOM 2467 C C . ILE B 1 40 ? -16.094 14.039 -4.828 1 93.69 40 ILE B C 1
ATOM 2469 O O . ILE B 1 40 ? -17.297 14.227 -4.625 1 93.69 40 ILE B O 1
ATOM 2473 N N . PHE B 1 41 ? -15.43 13.195 -4.207 1 93.44 41 PHE B N 1
ATOM 2474 C CA . PHE B 1 41 ? -16.078 12.258 -3.293 1 93.44 41 PHE B CA 1
ATOM 2475 C C . PHE B 1 41 ? -16.688 12.992 -2.102 1 93.44 41 PHE B C 1
ATOM 2477 O O . PHE B 1 41 ? -17.828 12.75 -1.729 1 93.44 41 PHE B O 1
ATOM 2484 N N . ILE B 1 42 ? -15.906 13.867 -1.509 1 94.94 42 ILE B N 1
ATOM 2485 C CA . ILE B 1 42 ? -16.328 14.562 -0.3 1 94.94 42 ILE B CA 1
ATOM 2486 C C . ILE B 1 42 ? -17.422 15.562 -0.644 1 94.94 42 ILE B C 1
ATOM 2488 O O . ILE B 1 42 ? -18.453 15.633 0.041 1 94.94 42 ILE B O 1
ATOM 2492 N N . LYS B 1 43 ? -17.297 16.25 -1.714 1 93.25 43 LYS B N 1
ATOM 2493 C CA . LYS B 1 43 ? -18.203 17.359 -2.018 1 93.25 43 LYS B CA 1
ATOM 2494 C C . LYS B 1 43 ? -19.453 16.875 -2.736 1 93.25 43 LYS B C 1
ATOM 2496 O O . LYS B 1 43 ? -20.547 17.422 -2.541 1 93.25 43 LYS B O 1
ATOM 2501 N N . TRP B 1 44 ? -19.312 15.844 -3.572 1 93 44 TRP B N 1
ATOM 2502 C CA . TRP B 1 44 ? -20.438 15.43 -4.383 1 93 44 TRP B CA 1
ATOM 2503 C C . TRP B 1 44 ? -21.188 14.266 -3.736 1 93 44 TRP B C 1
ATOM 2505 O O . TRP B 1 44 ? -22.391 14.102 -3.92 1 93 44 TRP B O 1
ATOM 2515 N N . PHE B 1 45 ? -20.5 13.453 -2.979 1 95.19 45 PHE B N 1
ATOM 2516 C CA . PHE B 1 45 ? -21.141 12.242 -2.461 1 95.19 45 PHE B CA 1
ATOM 2517 C C . PHE B 1 45 ? -21.375 12.367 -0.961 1 95.19 45 PHE B C 1
ATOM 2519 O O . PHE B 1 45 ? -21.953 11.461 -0.349 1 95.19 45 PHE B O 1
ATOM 2526 N N . ASN B 1 46 ? -20.875 13.453 -0.411 1 96.25 46 ASN B N 1
ATOM 2527 C CA . ASN B 1 46 ? -21.094 13.758 0.998 1 96.25 46 ASN B CA 1
ATOM 2528 C C . ASN B 1 46 ? -21.469 15.227 1.204 1 96.25 46 ASN B C 1
ATOM 2530 O O . ASN B 1 46 ? -21.641 15.969 0.236 1 96.25 46 ASN B O 1
ATOM 2534 N N . LYS B 1 47 ? -21.781 15.562 2.438 1 96.31 47 LYS B N 1
ATOM 2535 C CA . LYS B 1 47 ? -22.062 16.938 2.811 1 96.31 47 LYS B CA 1
ATOM 2536 C C . LYS B 1 47 ? -20.906 17.531 3.623 1 96.31 47 LYS B C 1
ATOM 2538 O O . LYS B 1 47 ? -20.734 17.203 4.793 1 96.31 47 LYS B O 1
ATOM 2543 N N . ALA B 1 48 ? -20.25 18.422 3 1 96.25 48 ALA B N 1
ATOM 2544 C CA . ALA B 1 48 ? -19.078 19.016 3.641 1 96.25 48 ALA B CA 1
ATOM 2545 C C . ALA B 1 48 ? -19.281 20.516 3.885 1 96.25 48 ALA B C 1
ATOM 2547 O O . ALA B 1 48 ? -19.766 21.234 3.01 1 96.25 48 ALA B O 1
ATOM 2548 N N . LYS B 1 49 ? -19 20.969 5.066 1 97.06 49 LYS B N 1
ATOM 2549 C CA . LYS B 1 49 ? -18.938 22.391 5.402 1 97.06 49 LYS B CA 1
ATOM 2550 C C . LYS B 1 49 ? -17.5 22.797 5.746 1 97.06 49 LYS B C 1
ATOM 2552 O O . LYS B 1 49 ? -16.812 22.109 6.492 1 97.06 49 LYS B O 1
ATOM 2557 N N . VAL B 1 50 ? -17.094 23.875 5.176 1 96.62 50 VAL B N 1
ATOM 2558 C CA . VAL B 1 50 ? -15.742 24.359 5.379 1 96.62 50 VAL B CA 1
ATOM 2559 C C . VAL B 1 50 ? -15.781 25.766 5.984 1 96.62 50 VAL B C 1
ATOM 2561 O O . VAL B 1 50 ? -16.469 26.656 5.465 1 96.62 50 VAL B O 1
ATOM 2564 N N . TYR B 1 51 ? -15.086 25.922 7.043 1 96.75 51 TYR B N 1
ATOM 2565 C CA . TYR B 1 51 ? -15.055 27.203 7.734 1 96.75 51 TYR B CA 1
ATOM 2566 C C . TYR B 1 51 ? -13.656 27.797 7.715 1 96.75 51 TYR B C 1
ATOM 2568 O O . TYR B 1 51 ? -12.664 27.062 7.816 1 96.75 51 TYR B O 1
ATOM 2576 N N . ASN B 1 52 ? -13.539 29.125 7.562 1 94.31 52 ASN B N 1
ATOM 2577 C CA . ASN B 1 52 ? -12.336 29.922 7.711 1 94.31 52 ASN B CA 1
ATOM 2578 C C . ASN B 1 52 ? -11.289 29.578 6.656 1 94.31 52 ASN B C 1
ATOM 2580 O O . ASN B 1 52 ? -10.094 29.516 6.957 1 94.31 52 ASN B O 1
ATOM 2584 N N . LEU B 1 53 ? -11.758 29.281 5.492 1 92.69 53 LEU B N 1
ATOM 2585 C CA . LEU B 1 53 ? -10.883 28.875 4.391 1 92.69 53 LEU B CA 1
ATOM 2586 C C . LEU B 1 53 ? -10.133 30.078 3.834 1 92.69 53 LEU B C 1
ATOM 2588 O O . LEU B 1 53 ? -9.016 29.953 3.322 1 92.69 53 LEU B O 1
ATOM 2592 N N . VAL B 1 54 ? -10.664 31.234 3.971 1 89.75 54 VAL B N 1
ATOM 2593 C CA . VAL B 1 54 ? -10.078 32.469 3.426 1 89.75 54 VAL B CA 1
ATOM 2594 C C . VAL B 1 54 ? -8.734 32.719 4.105 1 89.75 54 VAL B C 1
ATOM 2596 O O . VAL B 1 54 ? -7.75 33.062 3.439 1 89.75 54 VAL B O 1
ATOM 2599 N N . SER B 1 55 ? -8.766 32.594 5.402 1 88.88 55 SER B N 1
ATOM 2600 C CA . SER B 1 55 ? -7.523 32.781 6.148 1 88.88 55 SER B CA 1
ATOM 2601 C C . SER B 1 55 ? -6.469 31.766 5.762 1 88.88 55 SER B C 1
ATOM 2603 O O . SER B 1 55 ? -5.277 32.062 5.699 1 88.88 55 SER B O 1
ATOM 2605 N N . PHE B 1 56 ? -6.887 30.594 5.516 1 93.56 56 PHE B N 1
ATOM 2606 C CA . PHE B 1 56 ? -5.961 29.531 5.133 1 93.56 56 PHE B CA 1
ATOM 2607 C C . PHE B 1 56 ? -5.391 29.797 3.742 1 93.56 56 PHE B C 1
ATOM 2609 O O . PHE B 1 56 ? -4.219 29.516 3.486 1 93.56 56 PHE B O 1
ATOM 2616 N N . ASP B 1 57 ? -6.18 30.344 2.879 1 90.62 57 ASP B N 1
ATOM 2617 C CA . ASP B 1 57 ? -5.73 30.688 1.531 1 90.62 57 ASP B CA 1
ATOM 2618 C C . ASP B 1 57 ? -4.582 31.688 1.571 1 90.62 57 ASP B C 1
ATOM 2620 O O . ASP B 1 57 ? -3.668 31.641 0.745 1 90.62 57 ASP B O 1
ATOM 2624 N N . LYS B 1 58 ? -4.656 32.562 2.535 1 92 58 LYS B N 1
ATOM 2625 C CA . LYS B 1 58 ? -3.57 33.531 2.707 1 92 58 LYS B CA 1
ATOM 2626 C C . LYS B 1 58 ? -2.275 32.812 3.109 1 92 58 LYS B C 1
ATOM 2628 O O . LYS B 1 58 ? -1.191 33.219 2.666 1 92 58 LYS B O 1
ATOM 2633 N N . ALA B 1 59 ? -2.443 31.812 3.93 1 93.69 59 ALA B N 1
ATOM 2634 C CA . ALA B 1 59 ? -1.274 31.062 4.379 1 93.69 59 ALA B CA 1
ATOM 2635 C C . ALA B 1 59 ? -0.667 30.266 3.232 1 93.69 59 ALA B C 1
ATOM 2637 O O . ALA B 1 59 ? 0.557 30.141 3.127 1 93.69 59 ALA B O 1
ATOM 2638 N N . ILE B 1 60 ? -1.489 29.75 2.379 1 91.69 60 ILE B N 1
ATOM 2639 C CA . ILE B 1 60 ? -1.021 28.938 1.254 1 91.69 60 ILE B CA 1
ATOM 2640 C C . ILE B 1 60 ? -0.297 29.828 0.249 1 91.69 60 ILE B C 1
ATOM 2642 O O . ILE B 1 60 ? 0.68 29.406 -0.375 1 91.69 60 ILE B O 1
ATOM 2646 N N . ASN B 1 61 ? -0.755 31.062 0.134 1 90.12 61 ASN B N 1
ATOM 2647 C CA . ASN B 1 61 ? -0.176 32 -0.829 1 90.12 61 ASN B CA 1
ATOM 2648 C C . ASN B 1 61 ? 0.896 32.875 -0.186 1 90.12 61 ASN B C 1
ATOM 2650 O O . ASN B 1 61 ? 1.13 34 -0.628 1 90.12 61 ASN B O 1
ATOM 2654 N N . ARG B 1 62 ? 1.466 32.344 0.766 1 94.25 62 ARG B N 1
ATOM 2655 C CA . ARG B 1 62 ? 2.564 33.031 1.443 1 94.25 62 ARG B CA 1
ATOM 2656 C C . ARG B 1 62 ? 3.768 33.188 0.52 1 94.25 62 ARG B C 1
ATOM 2658 O O . ARG B 1 62 ? 3.855 32.5 -0.509 1 94.25 62 ARG B O 1
ATOM 2665 N N . PRO B 1 63 ? 4.691 34.125 0.958 1 95.06 63 PRO B N 1
ATOM 2666 C CA . PRO B 1 63 ? 5.934 34.188 0.188 1 95.06 63 PRO B CA 1
ATOM 2667 C C . PRO B 1 63 ? 6.676 32.844 0.168 1 95.06 63 PRO B C 1
ATOM 2669 O O . PRO B 1 63 ? 6.695 32.156 1.173 1 95.06 63 PRO B O 1
ATOM 2672 N N . LYS B 1 64 ? 7.328 32.531 -0.924 1 93.75 64 LYS B N 1
ATOM 2673 C CA . LYS B 1 64 ? 7.914 31.234 -1.191 1 93.75 64 LYS B CA 1
ATOM 2674 C C . LYS B 1 64 ? 8.945 30.859 -0.133 1 93.75 64 LYS B C 1
ATOM 2676 O O . LYS B 1 64 ? 9.148 29.688 0.161 1 93.75 64 LYS B O 1
ATOM 2681 N N . HIS B 1 65 ? 9.578 31.828 0.435 1 95.81 65 HIS B N 1
ATOM 2682 C CA . HIS B 1 65 ? 10.656 31.547 1.37 1 95.81 65 HIS B CA 1
ATOM 2683 C C . HIS B 1 65 ? 10.117 31.266 2.77 1 95.81 65 HIS B C 1
ATOM 2685 O O . HIS B 1 65 ? 10.844 30.766 3.633 1 95.81 65 HIS B O 1
ATOM 2691 N N . ILE B 1 66 ? 8.828 31.562 3.049 1 97.31 66 ILE B N 1
ATOM 2692 C CA . ILE B 1 66 ? 8.219 31.359 4.355 1 97.31 66 ILE B CA 1
ATOM 2693 C C . ILE B 1 66 ? 7.578 29.969 4.406 1 97.31 66 ILE B C 1
ATOM 2695 O O . ILE B 1 66 ? 6.672 29.672 3.631 1 97.31 66 ILE B O 1
ATOM 2699 N N . PRO B 1 67 ? 8.031 29.109 5.281 1 98.06 67 PRO B N 1
ATOM 2700 C CA . PRO B 1 67 ? 7.449 27.766 5.359 1 98.06 67 PRO B CA 1
ATOM 2701 C C . PRO B 1 67 ? 6.086 27.75 6.047 1 98.06 67 PRO B C 1
ATOM 2703 O O . PRO B 1 67 ? 5.734 28.703 6.75 1 98.06 67 PRO B O 1
ATOM 2706 N N . LEU B 1 68 ? 5.352 26.734 5.762 1 98.25 68 LEU B N 1
ATOM 2707 C CA . LEU B 1 68 ? 4.027 26.531 6.332 1 98.25 68 LEU B CA 1
ATOM 2708 C C . LEU B 1 68 ? 3.934 25.156 6.996 1 98.25 68 LEU B C 1
ATOM 2710 O O . LEU B 1 68 ? 4.387 24.156 6.434 1 98.25 68 LEU B O 1
ATOM 2714 N N . ILE B 1 69 ? 3.441 25.125 8.266 1 98.62 69 ILE B N 1
ATOM 2715 C CA . ILE B 1 69 ? 3.098 23.891 8.938 1 98.62 69 ILE B CA 1
ATOM 2716 C C . ILE B 1 69 ? 1.604 23.859 9.258 1 98.62 69 ILE B C 1
ATOM 2718 O O . ILE B 1 69 ? 1.073 24.812 9.836 1 98.62 69 ILE B O 1
ATOM 2722 N N . THR B 1 70 ? 0.97 22.875 8.805 1 98.38 70 THR B N 1
ATOM 2723 C CA . THR B 1 70 ? -0.39 22.625 9.273 1 98.38 70 THR B CA 1
ATOM 2724 C C . THR B 1 70 ? -0.433 21.406 10.195 1 98.38 70 THR B C 1
ATOM 2726 O O . THR B 1 70 ? 0.273 20.422 9.969 1 98.38 70 THR B O 1
ATOM 2729 N N . VAL B 1 71 ? -1.208 21.531 11.289 1 98.56 71 VAL B N 1
ATOM 2730 C CA . VAL B 1 71 ? -1.43 20.453 12.234 1 98.56 71 VAL B CA 1
ATOM 2731 C C . VAL B 1 71 ? -2.922 20.125 12.312 1 98.56 71 VAL B C 1
ATOM 2733 O O . VAL B 1 71 ? -3.758 21.031 12.266 1 98.56 71 VAL B O 1
ATOM 2736 N N . SER B 1 72 ? -3.24 18.859 12.336 1 98.25 72 SER B N 1
ATOM 2737 C CA . SER B 1 72 ? -4.648 18.469 12.375 1 98.25 72 SER B CA 1
ATOM 2738 C C . SER B 1 72 ? -4.863 17.266 13.281 1 98.25 72 SER B C 1
ATOM 2740 O O . SER B 1 72 ? -3.916 16.547 13.609 1 98.25 72 SER B O 1
ATOM 2742 N N . ASN B 1 73 ? -6.094 17.172 13.773 1 97.5 73 ASN B N 1
ATOM 2743 C CA . ASN B 1 73 ? -6.5 15.914 14.398 1 97.5 73 ASN B CA 1
ATOM 2744 C C . ASN B 1 73 ? -6.523 14.766 13.391 1 97.5 73 ASN B C 1
ATOM 2746 O O . ASN B 1 73 ? -6.605 15 12.18 1 97.5 73 ASN B O 1
ATOM 2750 N N . HIS B 1 74 ? -6.387 13.586 13.82 1 96.31 74 HIS B N 1
ATOM 2751 C CA . HIS B 1 74 ? -6.344 12.391 12.984 1 96.31 74 HIS B CA 1
ATOM 2752 C C . HIS B 1 74 ? -7.438 11.398 13.383 1 96.31 74 HIS B C 1
ATOM 2754 O O . HIS B 1 74 ? -7.301 10.688 14.383 1 96.31 74 HIS B O 1
ATOM 2760 N N . ASP B 1 75 ? -8.461 11.328 12.539 1 95.38 75 ASP B N 1
ATOM 2761 C CA . ASP B 1 75 ? -9.625 10.539 12.938 1 95.38 75 ASP B CA 1
ATOM 2762 C C . ASP B 1 75 ? -9.836 9.359 11.992 1 95.38 75 ASP B C 1
ATOM 2764 O O . ASP B 1 75 ? -10.617 8.453 12.289 1 95.38 75 ASP B O 1
ATOM 2768 N N . SER B 1 76 ? -9.18 9.391 10.875 1 93.19 76 SER B N 1
ATOM 2769 C CA . SER B 1 76 ? -9.336 8.312 9.906 1 93.19 76 SER B CA 1
ATOM 2770 C C . SER B 1 76 ? -8.164 8.273 8.93 1 93.19 76 SER B C 1
ATOM 2772 O O . SER B 1 76 ? -7.379 9.219 8.852 1 93.19 76 SER B O 1
ATOM 2774 N N . CYS B 1 77 ? -8.078 7.16 8.172 1 88.56 77 CYS B N 1
ATOM 2775 C CA . CYS B 1 77 ? -7.012 7.023 7.188 1 88.56 77 CYS B CA 1
ATOM 2776 C C . CYS B 1 77 ? -7.293 7.875 5.957 1 88.56 77 CYS B C 1
ATOM 2778 O O . CYS B 1 77 ? -6.43 8.023 5.09 1 88.56 77 CYS B O 1
ATOM 2780 N N . PHE B 1 78 ? -8.383 8.531 5.965 1 93.25 78 PHE B N 1
ATOM 2781 C CA . PHE B 1 78 ? -8.75 9.359 4.82 1 93.25 78 PHE B CA 1
ATOM 2782 C C . PHE B 1 78 ? -8.516 10.836 5.129 1 93.25 78 PHE B C 1
ATOM 2784 O O . PHE B 1 78 ? -8.789 11.695 4.293 1 93.25 78 PHE B O 1
ATOM 2791 N N . ASP B 1 79 ? -8.008 11.102 6.266 1 96.06 79 ASP B N 1
ATOM 2792 C CA . ASP B 1 79 ? -7.879 12.484 6.73 1 96.06 79 ASP B CA 1
ATOM 2793 C C . ASP B 1 79 ? -7.016 13.305 5.777 1 96.06 79 ASP B C 1
ATOM 2795 O O . ASP B 1 79 ? -7.434 14.367 5.316 1 96.06 79 ASP B O 1
ATOM 2799 N N . ASP B 1 80 ? -5.891 12.758 5.398 1 94.12 80 ASP B N 1
ATOM 2800 C CA . ASP B 1 80 ? -4.926 13.547 4.641 1 94.12 80 ASP B CA 1
ATOM 2801 C C . ASP B 1 80 ? -5.477 13.922 3.268 1 94.12 80 ASP B C 1
ATOM 2803 O O . ASP B 1 80 ? -5.648 15.102 2.963 1 94.12 80 ASP B O 1
ATOM 2807 N N . PRO B 1 81 ? -5.863 12.961 2.492 1 93.06 81 PRO B N 1
ATOM 2808 C CA . PRO B 1 81 ? -6.434 13.383 1.211 1 93.06 81 PRO B CA 1
ATOM 2809 C C . PRO B 1 81 ? -7.777 14.094 1.367 1 93.06 81 PRO B C 1
ATOM 2811 O O . PRO B 1 81 ? -8.109 14.977 0.574 1 93.06 81 PRO B O 1
ATOM 2814 N N . GLY B 1 82 ? -8.508 13.812 2.4 1 94.75 82 GLY B N 1
ATOM 2815 C CA . GLY B 1 82 ? -9.836 14.383 2.602 1 94.75 82 GLY B CA 1
ATOM 2816 C C . GLY B 1 82 ? -9.797 15.852 2.959 1 94.75 82 GLY B C 1
ATOM 2817 O O . GLY B 1 82 ? -10.648 16.625 2.502 1 94.75 82 GLY B O 1
ATOM 2818 N N . ILE B 1 83 ? -8.883 16.203 3.773 1 96.06 83 ILE B N 1
ATOM 2819 C CA . ILE B 1 83 ? -8.773 17.594 4.219 1 96.06 83 ILE B CA 1
ATOM 2820 C C . ILE B 1 83 ? -8.523 18.5 3.018 1 96.06 83 ILE B C 1
ATOM 2822 O O . ILE B 1 83 ? -9.109 19.578 2.916 1 96.06 83 ILE B O 1
ATOM 2826 N N . TRP B 1 84 ? -7.742 18.047 2.076 1 93.25 84 TRP B N 1
ATOM 2827 C CA . TRP B 1 84 ? -7.316 18.891 0.976 1 93.25 84 TRP B CA 1
ATOM 2828 C C . TRP B 1 84 ? -8.414 19.016 -0.076 1 93.25 84 TRP B C 1
ATOM 2830 O O . TRP B 1 84 ? -8.312 19.844 -0.991 1 93.25 84 TRP B O 1
ATOM 2840 N N . ALA B 1 85 ? -9.445 18.234 0.122 1 91.56 85 ALA B N 1
ATOM 2841 C CA . ALA B 1 85 ? -10.648 18.422 -0.693 1 91.56 85 ALA B CA 1
ATOM 2842 C C . ALA B 1 85 ? -11.234 19.812 -0.498 1 91.56 85 ALA B C 1
ATOM 2844 O O . ALA B 1 85 ? -12 20.297 -1.338 1 91.56 85 ALA B O 1
ATOM 2845 N N . ALA B 1 86 ? -10.898 20.438 0.582 1 90.94 86 ALA B N 1
ATOM 2846 C CA . ALA B 1 86 ? -11.414 21.766 0.905 1 90.94 86 ALA B CA 1
ATOM 2847 C C . ALA B 1 86 ? -10.719 22.844 0.071 1 90.94 86 ALA B C 1
ATOM 2849 O O . ALA B 1 86 ? -11.219 23.953 -0.049 1 90.94 86 ALA B O 1
ATOM 2850 N N . LEU B 1 87 ? -9.57 22.469 -0.537 1 89.88 87 LEU B N 1
ATOM 2851 C CA . LEU B 1 87 ? -8.781 23.438 -1.283 1 89.88 87 LEU B CA 1
ATOM 2852 C C . LEU B 1 87 ? -9.414 23.719 -2.645 1 89.88 87 LEU B C 1
ATOM 2854 O O . LEU B 1 87 ? -10.211 22.922 -3.141 1 89.88 87 LEU B O 1
ATOM 2858 N N . GLY B 1 88 ? -9.133 24.922 -3.156 1 87.75 88 GLY B N 1
ATOM 2859 C CA . GLY B 1 88 ? -9.539 25.203 -4.52 1 87.75 88 GLY B CA 1
ATOM 2860 C C . GLY B 1 88 ? -8.883 24.312 -5.547 1 87.75 88 GLY B C 1
ATOM 2861 O O . GLY B 1 88 ? -7.848 23.703 -5.273 1 87.75 88 GLY B O 1
ATOM 2862 N N . TRP B 1 89 ? -9.469 24.203 -6.723 1 87.38 89 TRP B N 1
ATOM 2863 C CA . TRP B 1 89 ? -8.992 23.312 -7.777 1 87.38 89 TRP B CA 1
ATOM 2864 C C . TRP B 1 89 ? -7.57 23.672 -8.188 1 87.38 89 TRP B C 1
ATOM 2866 O O . TRP B 1 89 ? -6.746 22.797 -8.438 1 87.38 89 TRP B O 1
ATOM 2876 N N . LYS B 1 90 ? -7.305 24.906 -8.211 1 85.12 90 LYS B N 1
ATOM 2877 C CA . LYS B 1 90 ? -5.98 25.375 -8.625 1 85.12 90 LYS B CA 1
ATOM 2878 C C . LYS B 1 90 ? -4.906 24.891 -7.656 1 85.12 90 LYS B C 1
ATOM 2880 O O . LYS B 1 90 ? -3.855 24.406 -8.078 1 85.12 90 LYS B O 1
ATOM 2885 N N . ASN B 1 91 ? -5.211 24.953 -6.375 1 83.25 91 ASN B N 1
ATOM 2886 C CA . ASN B 1 91 ? -4.25 24.547 -5.355 1 83.25 91 ASN B CA 1
ATOM 2887 C C . ASN B 1 91 ? -4.059 23.031 -5.324 1 83.25 91 ASN B C 1
ATOM 2889 O O . ASN B 1 91 ? -2.979 22.547 -4.992 1 83.25 91 ASN B O 1
ATOM 2893 N N . LEU B 1 92 ? -5.066 22.359 -5.77 1 82.25 92 LEU B N 1
ATOM 2894 C CA . LEU B 1 92 ? -5.027 20.906 -5.746 1 82.25 92 LEU B CA 1
ATOM 2895 C C . LEU B 1 92 ? -4.137 20.359 -6.859 1 82.25 92 LEU B C 1
ATOM 2897 O O . LEU B 1 92 ? -3.525 19.297 -6.715 1 82.25 92 LEU B O 1
ATOM 2901 N N . ILE B 1 93 ? -4.051 21.094 -7.926 1 81.31 93 ILE B N 1
ATOM 2902 C CA . ILE B 1 93 ? -3.361 20.578 -9.109 1 81.31 93 ILE B CA 1
ATOM 2903 C C . ILE B 1 93 ? -1.93 21.125 -9.141 1 81.31 93 ILE B C 1
ATOM 2905 O O . ILE B 1 93 ? -1.086 20.609 -9.875 1 81.31 93 ILE B O 1
ATOM 2909 N N . MET B 1 94 ? -1.621 22.109 -8.312 1 78.69 94 MET B N 1
ATOM 2910 C CA . MET B 1 94 ? -0.27 22.656 -8.266 1 78.69 94 MET B CA 1
ATOM 2911 C C . MET B 1 94 ? 0.584 21.906 -7.242 1 78.69 94 MET B C 1
ATOM 2913 O O . MET B 1 94 ? 0.623 22.281 -6.07 1 78.69 94 MET B O 1
ATOM 2917 N N . SER B 1 95 ? 1.311 20.969 -7.695 1 71.06 95 SER B N 1
ATOM 2918 C CA . SER B 1 95 ? 2.074 20.062 -6.84 1 71.06 95 SER B CA 1
ATOM 2919 C C . SER B 1 95 ? 3.129 20.828 -6.039 1 71.06 95 SER B C 1
ATOM 2921 O O . SER B 1 95 ? 3.439 20.453 -4.906 1 71.06 95 SER B O 1
ATOM 2923 N N . ASN B 1 96 ? 3.658 21.875 -6.59 1 78.12 96 ASN B N 1
ATOM 2924 C CA . ASN B 1 96 ? 4.73 22.625 -5.938 1 78.12 96 ASN B CA 1
ATOM 2925 C C . ASN B 1 96 ? 4.223 23.375 -4.719 1 78.12 96 ASN B C 1
ATOM 2927 O O . ASN B 1 96 ? 5.008 23.781 -3.855 1 78.12 96 ASN B O 1
ATOM 2931 N N . LYS B 1 97 ? 2.982 23.438 -4.609 1 81.88 97 LYS B N 1
ATOM 2932 C CA . LYS B 1 97 ? 2.404 24.172 -3.486 1 81.88 97 LYS B CA 1
ATOM 2933 C C . LYS B 1 97 ? 1.657 23.234 -2.547 1 81.88 97 LYS B C 1
ATOM 2935 O O . LYS B 1 97 ? 1.139 23.656 -1.514 1 81.88 97 LYS B O 1
ATOM 2940 N N . MET B 1 98 ? 1.731 22 -2.945 1 91.5 98 MET B N 1
ATOM 2941 C CA . MET B 1 98 ? 0.982 21.031 -2.141 1 91.5 98 MET B CA 1
ATOM 2942 C C . MET B 1 98 ? 1.803 20.578 -0.94 1 91.5 98 MET B C 1
ATOM 2944 O O . MET B 1 98 ? 3.029 20.688 -0.942 1 91.5 98 MET B O 1
ATOM 2948 N N . ARG B 1 99 ? 1.126 20.094 -0.08 1 95.44 99 ARG B N 1
ATOM 2949 C CA . ARG B 1 99 ? 1.728 19.75 1.205 1 95.44 99 ARG B CA 1
ATOM 2950 C C . ARG B 1 99 ? 2.639 18.531 1.078 1 95.44 99 ARG B C 1
ATOM 2952 O O . ARG B 1 99 ? 2.389 17.641 0.26 1 95.44 99 ARG B O 1
ATOM 2959 N N . TRP B 1 100 ? 3.684 18.547 1.843 1 96.81 100 TRP B N 1
ATOM 2960 C CA . TRP B 1 100 ? 4.367 17.328 2.277 1 96.81 100 TRP B CA 1
ATOM 2961 C C . TRP B 1 100 ? 3.752 16.781 3.562 1 96.81 100 TRP B C 1
ATOM 2963 O O . TRP B 1 100 ? 3.184 17.547 4.352 1 96.81 100 TRP B O 1
ATOM 2973 N N . ALA B 1 101 ? 3.787 15.477 3.725 1 97.19 101 ALA B N 1
ATOM 2974 C CA . ALA B 1 101 ? 3.189 14.898 4.926 1 97.19 101 ALA B CA 1
ATOM 2975 C C . ALA B 1 101 ? 4.062 13.781 5.496 1 97.19 101 ALA B C 1
ATOM 2977 O O . ALA B 1 101 ? 4.754 13.086 4.746 1 97.19 101 ALA B O 1
ATOM 2978 N N . LEU B 1 102 ? 4.051 13.688 6.832 1 95.31 102 LEU B N 1
ATOM 2979 C CA . LEU B 1 102 ? 4.672 12.547 7.488 1 95.31 102 LEU B CA 1
ATOM 2980 C C . LEU B 1 102 ? 3.725 11.352 7.516 1 95.31 102 LEU B C 1
ATOM 2982 O O . LEU B 1 102 ? 2.535 11.5 7.809 1 95.31 102 LEU B O 1
ATOM 2986 N N . ALA B 1 103 ? 4.188 10.227 7.094 1 94.06 103 ALA B N 1
ATOM 2987 C CA . ALA B 1 103 ? 3.379 9.008 7.062 1 94.06 103 ALA B CA 1
ATOM 2988 C C . ALA B 1 103 ? 4.086 7.863 7.781 1 94.06 103 ALA B C 1
ATOM 2990 O O . ALA B 1 103 ? 5.312 7.75 7.723 1 94.06 103 ALA B O 1
ATOM 2991 N N . ALA B 1 104 ? 3.312 7.047 8.438 1 91.69 104 ALA B N 1
ATOM 2992 C CA . ALA B 1 104 ? 3.863 5.938 9.211 1 91.69 104 ALA B CA 1
ATOM 2993 C C . ALA B 1 104 ? 4.531 4.914 8.297 1 91.69 104 ALA B C 1
ATOM 2995 O O . ALA B 1 104 ? 3.898 4.395 7.367 1 91.69 104 ALA B O 1
ATOM 2996 N N . ASN B 1 105 ? 5.73 4.551 8.633 1 90.88 105 ASN B N 1
ATOM 2997 C CA . ASN B 1 105 ? 6.512 3.604 7.84 1 90.88 105 ASN B CA 1
ATOM 2998 C C . ASN B 1 105 ? 5.863 2.225 7.816 1 90.88 105 ASN B C 1
ATOM 3000 O O . ASN B 1 105 ? 5.777 1.594 6.758 1 90.88 105 ASN B O 1
ATOM 3004 N N . ASP B 1 106 ? 5.383 1.777 8.859 1 88.88 106 ASP B N 1
ATOM 3005 C CA . ASP B 1 106 ? 4.914 0.403 9.016 1 88.88 106 ASP B CA 1
ATOM 3006 C C . ASP B 1 106 ? 3.514 0.234 8.43 1 88.88 106 ASP B C 1
ATOM 3008 O O . ASP B 1 106 ? 2.973 -0.873 8.414 1 88.88 106 ASP B O 1
ATOM 3012 N N . ILE B 1 107 ? 2.953 1.324 7.953 1 87.56 107 ILE B N 1
ATOM 3013 C CA . ILE B 1 107 ? 1.608 1.268 7.391 1 87.56 107 ILE B CA 1
ATOM 3014 C C . ILE B 1 107 ? 1.656 1.604 5.902 1 87.56 107 ILE B C 1
ATOM 3016 O O . ILE B 1 107 ? 1.085 0.888 5.078 1 87.56 107 ILE B O 1
ATOM 3020 N N . CYS B 1 108 ? 2.473 2.588 5.645 1 91 108 CYS B N 1
ATOM 3021 C CA . CYS B 1 108 ? 2.416 3.148 4.301 1 91 108 CYS B CA 1
ATOM 3022 C C . CYS B 1 108 ? 3.605 2.689 3.467 1 91 108 CYS B C 1
ATOM 3024 O O . CYS B 1 108 ? 3.557 2.725 2.236 1 91 108 CYS B O 1
ATOM 3026 N N . PHE B 1 109 ? 4.676 2.348 4.055 1 92.19 109 PHE B N 1
ATOM 3027 C CA . PHE B 1 109 ? 5.898 2.004 3.344 1 92.19 109 PHE B CA 1
ATOM 3028 C C . PHE B 1 109 ? 6.293 0.556 3.607 1 92.19 109 PHE B C 1
ATOM 3030 O O . PHE B 1 109 ? 7.352 0.288 4.176 1 92.19 109 PHE B O 1
ATOM 3037 N N . THR B 1 110 ? 5.488 -0.336 3.09 1 88.5 110 THR B N 1
ATOM 3038 C CA . THR B 1 110 ? 5.641 -1.737 3.463 1 88.5 110 THR B CA 1
ATOM 3039 C C . THR B 1 110 ? 6.133 -2.562 2.279 1 88.5 110 THR B C 1
ATOM 3041 O O . THR B 1 110 ? 6.57 -3.703 2.449 1 88.5 110 THR B O 1
ATOM 3044 N N . ASN B 1 111 ? 6.043 -2.064 1.076 1 87.75 111 ASN B N 1
ATOM 3045 C CA . ASN B 1 111 ? 6.562 -2.67 -0.146 1 87.75 111 ASN B CA 1
ATOM 3046 C C . ASN B 1 111 ? 6.883 -1.615 -1.201 1 87.75 111 ASN B C 1
ATOM 3048 O O . ASN B 1 111 ? 6.523 -0.447 -1.047 1 87.75 111 ASN B O 1
ATOM 3052 N N . PRO B 1 112 ? 7.551 -1.952 -2.266 1 85.81 112 PRO B N 1
ATOM 3053 C CA . PRO B 1 112 ? 7.984 -0.946 -3.238 1 85.81 112 PRO B CA 1
ATOM 3054 C C . PRO B 1 112 ? 6.816 -0.219 -3.898 1 85.81 112 PRO B C 1
ATOM 3056 O O . PRO B 1 112 ? 6.91 0.976 -4.188 1 85.81 112 PRO B O 1
ATOM 3059 N N . PHE B 1 113 ? 5.75 -0.862 -4.043 1 85.69 113 PHE B N 1
ATOM 3060 C CA . PHE B 1 113 ? 4.613 -0.25 -4.719 1 85.69 113 PHE B CA 1
ATOM 3061 C C . PHE B 1 113 ? 3.957 0.8 -3.832 1 85.69 113 PHE B C 1
ATOM 3063 O O . PHE B 1 113 ? 3.729 1.932 -4.266 1 85.69 113 PHE B O 1
ATOM 3070 N N . CYS B 1 114 ? 3.678 0.403 -2.596 1 88.44 114 CYS B N 1
ATOM 3071 C CA . CYS B 1 114 ? 3.09 1.341 -1.645 1 88.44 114 CYS B CA 1
ATOM 3072 C C . CYS B 1 114 ? 4.043 2.496 -1.361 1 88.44 114 CYS B C 1
ATOM 3074 O O . CYS B 1 114 ? 3.621 3.654 -1.306 1 88.44 114 CYS B O 1
ATOM 3076 N N . ALA B 1 115 ? 5.309 2.158 -1.277 1 91.56 115 ALA B N 1
ATOM 3077 C CA . ALA B 1 115 ? 6.316 3.178 -1.002 1 91.56 115 ALA B CA 1
ATOM 3078 C C . ALA B 1 115 ? 6.352 4.227 -2.109 1 91.56 115 ALA B C 1
ATOM 3080 O O . ALA B 1 115 ? 6.336 5.43 -1.833 1 91.56 115 ALA B O 1
ATOM 3081 N N . HIS B 1 116 ? 6.332 3.83 -3.324 1 90.44 116 HIS B N 1
ATOM 3082 C CA . HIS B 1 116 ? 6.375 4.762 -4.445 1 90.44 116 HIS B CA 1
ATOM 3083 C C . HIS B 1 116 ? 5.105 5.605 -4.508 1 90.44 116 HIS B C 1
ATOM 3085 O O . HIS B 1 116 ? 5.164 6.801 -4.805 1 90.44 116 HIS B O 1
ATOM 3091 N N . PHE B 1 117 ? 4.008 5 -4.242 1 91.06 117 PHE B N 1
ATOM 3092 C CA . PHE B 1 117 ? 2.744 5.73 -4.262 1 91.06 117 PHE B CA 1
ATOM 3093 C C . PHE B 1 117 ? 2.764 6.875 -3.256 1 91.06 117 PHE B C 1
ATOM 3095 O O . PHE B 1 117 ? 2.459 8.016 -3.602 1 91.06 117 PHE B O 1
ATOM 3102 N N . PHE B 1 118 ? 3.139 6.543 -2.062 1 94.88 118 PHE B N 1
ATOM 3103 C CA . PHE B 1 118 ? 3.131 7.543 -1.001 1 94.88 118 PHE B CA 1
ATOM 3104 C C . PHE B 1 118 ? 4.246 8.562 -1.21 1 94.88 118 PHE B C 1
ATOM 3106 O O . PHE B 1 118 ? 4.086 9.742 -0.8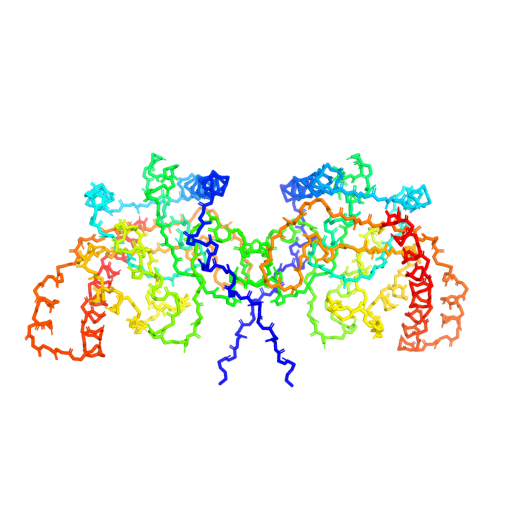74 1 94.88 118 PHE B O 1
ATOM 3113 N N . MET B 1 119 ? 5.371 8.117 -1.803 1 94.62 119 MET B N 1
ATOM 3114 C CA . MET B 1 119 ? 6.43 9.055 -2.154 1 94.62 119 MET B CA 1
ATOM 3115 C C . MET B 1 119 ? 5.941 10.062 -3.193 1 94.62 119 MET B C 1
ATOM 3117 O O . MET B 1 119 ? 6.191 11.258 -3.068 1 94.62 119 MET B O 1
ATOM 3121 N N . LEU B 1 120 ? 5.246 9.562 -4.176 1 93 120 LEU B N 1
ATOM 3122 C CA . LEU B 1 120 ? 4.707 10.438 -5.211 1 93 120 LEU B CA 1
ATOM 3123 C C . LEU B 1 120 ? 3.684 11.406 -4.629 1 93 120 LEU B C 1
ATOM 3125 O O . LEU B 1 120 ? 3.514 12.516 -5.137 1 93 120 LEU B O 1
ATOM 3129 N N . GLY B 1 121 ? 3.086 10.984 -3.586 1 94.38 121 GLY B N 1
ATOM 3130 C CA . GLY B 1 121 ? 2.143 11.836 -2.879 1 94.38 121 GLY B CA 1
ATOM 3131 C C . GLY B 1 121 ? 2.809 12.781 -1.896 1 94.38 121 GLY B C 1
ATOM 3132 O O . GLY B 1 121 ? 2.141 13.375 -1.051 1 94.38 121 GLY B O 1
ATOM 3133 N N . GLN B 1 122 ? 4.109 12.805 -1.928 1 95.94 122 GLN B N 1
ATOM 3134 C CA . GLN B 1 122 ? 4.906 13.68 -1.077 1 95.94 122 GLN B CA 1
ATOM 3135 C C . GLN B 1 122 ? 4.734 13.32 0.396 1 95.94 122 GLN B C 1
ATOM 3137 O O . GLN B 1 122 ? 4.516 14.203 1.232 1 95.94 122 GLN B O 1
ATOM 3142 N N . CYS B 1 123 ? 4.785 12.047 0.625 1 96.25 123 CYS B N 1
ATOM 3143 C CA . CYS B 1 123 ? 4.777 11.531 1.99 1 96.25 123 CYS B CA 1
ATOM 3144 C C . CYS B 1 123 ? 6.18 11.109 2.422 1 96.25 123 CYS B C 1
ATOM 3146 O O . CYS B 1 123 ? 6.934 10.547 1.627 1 96.25 123 CYS B O 1
ATOM 3148 N N . VAL B 1 124 ? 6.477 11.445 3.631 1 96.38 124 VAL B N 1
ATOM 3149 C CA . VAL B 1 124 ? 7.77 11.141 4.23 1 96.38 124 VAL B CA 1
ATOM 3150 C C . VAL B 1 124 ? 7.605 10.047 5.281 1 96.38 124 VAL B C 1
ATOM 3152 O O . VAL B 1 124 ? 6.828 10.195 6.227 1 96.38 124 VAL B O 1
ATOM 3155 N N . PRO B 1 125 ? 8.352 8.93 5.117 1 95.44 125 PRO B N 1
ATOM 3156 C CA . PRO B 1 125 ? 8.188 7.848 6.09 1 95.44 125 PRO B CA 1
ATOM 3157 C C . PRO B 1 125 ? 8.695 8.219 7.48 1 95.44 125 PRO B C 1
ATOM 3159 O O . PRO B 1 125 ? 9.82 8.711 7.621 1 95.44 125 PRO B O 1
ATOM 3162 N N . THR B 1 126 ? 7.855 8.023 8.391 1 94.25 126 THR B N 1
ATOM 3163 C CA . THR B 1 126 ? 8.172 8.266 9.797 1 94.25 126 THR B CA 1
ATOM 3164 C C . THR B 1 126 ? 8.094 6.973 10.594 1 94.25 126 THR B C 1
ATOM 3166 O O . THR B 1 126 ? 7.152 6.191 10.43 1 94.25 126 THR B O 1
ATOM 3169 N N . ILE B 1 127 ? 9.117 6.762 11.43 1 91.38 127 ILE B N 1
ATOM 3170 C CA . ILE B 1 127 ? 9.133 5.578 12.289 1 91.38 127 ILE B CA 1
ATOM 3171 C C . ILE B 1 127 ? 8.492 5.914 13.633 1 91.38 127 ILE B C 1
ATOM 3173 O O . ILE B 1 127 ? 9.016 6.734 14.391 1 91.38 127 ILE B O 1
ATOM 3177 N N . ARG B 1 128 ? 7.422 5.281 13.891 1 85 128 ARG B N 1
ATOM 3178 C CA . ARG B 1 128 ? 6.723 5.535 15.141 1 85 128 ARG B CA 1
ATOM 3179 C C . ARG B 1 128 ? 7.586 5.156 16.344 1 85 128 ARG B C 1
ATOM 3181 O O . ARG B 1 128 ? 8.18 4.078 16.359 1 85 128 ARG B O 1
ATOM 3188 N N . GLY B 1 129 ? 7.703 6.074 17.25 1 86.19 129 GLY B N 1
ATOM 3189 C CA . GLY B 1 129 ? 8.438 5.789 18.484 1 86.19 129 GLY B CA 1
ATOM 3190 C C . GLY B 1 129 ? 9.93 6.047 18.344 1 86.19 129 GLY B C 1
ATOM 3191 O O . GLY B 1 129 ? 10.68 5.848 19.312 1 86.19 129 GLY B O 1
ATOM 3192 N N . ALA B 1 130 ? 10.352 6.508 17.203 1 90.56 130 ALA B N 1
ATOM 3193 C CA . ALA B 1 130 ? 11.781 6.695 16.969 1 90.56 130 ALA B CA 1
ATOM 3194 C C . ALA B 1 130 ? 12.242 8.055 17.484 1 90.56 130 ALA B C 1
ATOM 3196 O O . ALA B 1 130 ? 13.414 8.406 17.359 1 90.56 130 ALA B O 1
ATOM 3197 N N . GLY B 1 131 ? 11.344 8.812 18.047 1 91.44 131 GLY B N 1
ATOM 3198 C CA . GLY B 1 131 ? 11.719 10.047 18.734 1 91.44 131 GLY B CA 1
ATOM 3199 C C . GLY B 1 131 ? 11.891 11.219 17.781 1 91.44 131 GLY B C 1
ATOM 3200 O O . GLY B 1 131 ? 11.648 11.102 16.578 1 91.44 131 GLY B O 1
ATOM 3201 N N . VAL B 1 132 ? 12.352 12.32 18.312 1 94.62 132 VAL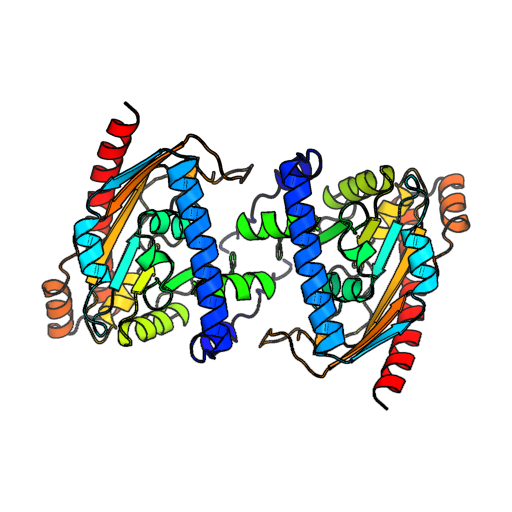 B N 1
ATOM 3202 C CA . VAL B 1 132 ? 12.352 13.594 17.609 1 94.62 132 VAL B CA 1
ATOM 3203 C C . VAL B 1 132 ? 13.609 13.719 16.766 1 94.62 132 VAL B C 1
ATOM 3205 O O . VAL B 1 132 ? 13.695 14.586 15.891 1 94.62 132 VAL B O 1
ATOM 3208 N N . TYR B 1 133 ? 14.586 12.859 16.953 1 94.88 133 TYR B N 1
ATOM 3209 C CA . TYR B 1 133 ? 15.836 12.977 16.219 1 94.88 133 TYR B CA 1
ATOM 3210 C C . TYR B 1 133 ? 15.867 12.031 15.016 1 94.88 133 TYR B C 1
ATOM 3212 O O . TYR B 1 133 ? 16.906 11.836 14.398 1 94.88 133 TYR B O 1
ATOM 3220 N N . GLN B 1 134 ? 14.734 11.523 14.656 1 94.25 134 GLN B N 1
ATOM 3221 C CA . GLN B 1 134 ? 14.688 10.609 13.516 1 94.25 134 GLN B CA 1
ATOM 3222 C C . GLN B 1 134 ? 14.859 11.367 12.203 1 94.25 134 GLN B C 1
ATOM 3224 O O . GLN B 1 134 ? 14.641 12.578 12.141 1 94.25 134 GLN B O 1
ATOM 3229 N N . GLU B 1 135 ? 15.18 10.633 11.156 1 95 135 GLU B N 1
ATOM 3230 C CA . GLU B 1 135 ? 15.484 11.203 9.852 1 95 135 GLU B CA 1
ATOM 3231 C C . GLU B 1 135 ? 14.273 11.93 9.266 1 95 135 GLU B C 1
ATOM 3233 O O . GLU B 1 135 ? 14.43 12.938 8.57 1 95 135 GLU B O 1
ATOM 3238 N N . ALA B 1 136 ? 13.125 11.461 9.57 1 95.25 136 ALA B N 1
ATOM 3239 C CA . ALA B 1 136 ? 11.914 12.086 9.055 1 95.25 136 ALA B CA 1
ATOM 3240 C C . ALA B 1 136 ? 11.781 13.516 9.555 1 95.25 136 ALA B C 1
ATOM 3242 O O . ALA B 1 136 ? 11.414 14.422 8.797 1 95.25 136 ALA B O 1
ATOM 3243 N N . VAL B 1 137 ? 12.078 13.758 10.805 1 96.94 137 VAL B N 1
ATOM 3244 C CA . VAL B 1 137 ? 11.992 15.086 11.406 1 96.94 137 VAL B CA 1
ATOM 3245 C C . VAL B 1 137 ? 13.07 15.984 10.812 1 96.94 137 VAL B C 1
ATOM 3247 O O . VAL B 1 137 ? 12.805 17.141 10.469 1 96.94 137 VAL B O 1
ATOM 3250 N N . LYS B 1 138 ? 14.25 15.453 10.664 1 97 138 LYS B N 1
ATOM 3251 C CA . LYS B 1 138 ? 15.328 16.219 10.039 1 97 138 LYS B CA 1
ATOM 3252 C C . LYS B 1 138 ? 14.969 16.625 8.617 1 97 138 LYS B C 1
ATOM 3254 O O . LYS B 1 138 ? 15.219 17.766 8.203 1 97 138 LYS B O 1
ATOM 3259 N N . PHE B 1 139 ? 14.414 15.695 7.93 1 97.5 139 PHE B N 1
ATOM 3260 C CA . PHE B 1 139 ? 13.969 15.992 6.574 1 97.5 139 PHE B CA 1
ATOM 3261 C C . PHE B 1 139 ? 12.867 17.031 6.578 1 97.5 139 PHE B C 1
ATOM 3263 O O . PHE B 1 139 ? 12.805 17.891 5.688 1 97.5 139 PHE B O 1
ATOM 3270 N N . GLY B 1 140 ? 11.984 16.969 7.551 1 97.81 140 GLY B N 1
ATOM 3271 C CA . GLY B 1 140 ? 10.977 18 7.715 1 97.81 140 GLY B CA 1
ATOM 3272 C C . GLY B 1 140 ? 11.57 19.391 7.863 1 97.81 140 GLY B C 1
ATOM 3273 O O . GLY B 1 140 ? 11.102 20.328 7.227 1 97.81 140 GLY B O 1
ATOM 3274 N N . VAL B 1 141 ? 12.586 19.469 8.656 1 98.06 141 VAL B N 1
ATOM 3275 C CA . VAL B 1 141 ? 13.258 20.734 8.852 1 98.06 141 VAL B CA 1
ATOM 3276 C C . VAL B 1 141 ? 13.875 21.219 7.539 1 98.06 141 VAL B C 1
ATOM 3278 O O . VAL B 1 141 ? 13.836 22.406 7.219 1 98.06 141 VAL B O 1
ATOM 3281 N N . GLU B 1 142 ? 14.406 20.281 6.77 1 97.75 142 GLU B N 1
ATOM 3282 C CA . GLU B 1 142 ? 14.961 20.609 5.457 1 97.75 142 GLU B CA 1
ATOM 3283 C C . GLU B 1 142 ? 13.883 21.172 4.531 1 97.75 142 GLU B C 1
ATOM 3285 O O . GLU B 1 142 ? 14.125 22.156 3.82 1 97.75 142 GLU B O 1
ATOM 3290 N N . LEU B 1 143 ? 12.758 20.562 4.562 1 97.38 143 LEU B N 1
ATOM 3291 C CA . LEU B 1 143 ? 11.641 21.031 3.738 1 97.38 143 LEU B CA 1
ATOM 3292 C C . LEU B 1 143 ? 11.227 22.438 4.137 1 97.38 143 LEU B C 1
ATOM 3294 O O . LEU B 1 143 ? 11 23.281 3.273 1 97.38 143 LEU B O 1
ATOM 3298 N N . LEU B 1 144 ? 11.164 22.656 5.406 1 98.12 144 LEU B N 1
ATOM 3299 C CA . LEU B 1 144 ? 10.773 23.969 5.91 1 98.12 144 LEU B CA 1
ATOM 3300 C C . LEU B 1 144 ? 11.805 25.016 5.527 1 98.12 144 LEU B C 1
ATOM 3302 O O . LEU B 1 144 ? 11.445 26.156 5.199 1 98.12 144 LEU B O 1
ATOM 3306 N N . SER B 1 145 ? 13.055 24.656 5.562 1 97.88 145 SER B N 1
ATOM 3307 C CA . SER B 1 145 ? 14.117 25.578 5.203 1 97.88 145 SER B CA 1
ATOM 3308 C C . SER B 1 145 ? 14 26.016 3.746 1 97.88 145 SER B C 1
ATOM 3310 O O . SER B 1 145 ? 14.508 27.078 3.365 1 97.88 145 SER B O 1
ATOM 3312 N N . LYS B 1 146 ? 13.305 25.188 2.955 1 96.38 146 LYS B N 1
ATOM 3313 C CA . LYS B 1 146 ? 13.109 25.5 1.54 1 96.38 146 LYS B CA 1
ATOM 3314 C C . LYS B 1 146 ? 11.773 26.188 1.306 1 96.38 146 LYS B C 1
ATOM 3316 O O . LYS B 1 146 ? 11.344 26.344 0.162 1 96.38 146 LYS B O 1
ATOM 3321 N N . GLY B 1 147 ? 11.086 26.484 2.41 1 97.12 147 GLY B N 1
ATOM 3322 C CA . GLY B 1 147 ? 9.836 27.219 2.32 1 97.12 147 GLY B CA 1
ATOM 3323 C C . GLY B 1 147 ? 8.648 26.328 1.995 1 97.12 147 GLY B C 1
ATOM 3324 O O . GLY B 1 147 ? 7.582 26.828 1.616 1 97.12 147 GLY B O 1
ATOM 3325 N N . LYS B 1 148 ? 8.742 25.047 2.145 1 96.94 148 LYS B N 1
ATOM 3326 C CA . LYS B 1 148 ? 7.699 24.109 1.756 1 96.94 148 LYS B CA 1
ATOM 3327 C C . LYS B 1 148 ? 6.598 24.047 2.811 1 96.94 148 LYS B C 1
ATOM 3329 O O . LYS B 1 148 ? 6.742 24.594 3.9 1 96.94 148 LYS B O 1
ATOM 3334 N N . TRP B 1 149 ? 5.484 23.484 2.414 1 97.62 149 TRP B N 1
ATOM 3335 C CA . TRP B 1 149 ? 4.332 23.219 3.27 1 97.62 149 TRP B CA 1
ATOM 3336 C C . TRP B 1 149 ? 4.391 21.797 3.83 1 97.62 149 TRP B C 1
ATOM 3338 O O . TRP B 1 149 ? 4.391 20.828 3.072 1 97.62 149 TRP B O 1
ATOM 3348 N N . LEU B 1 150 ? 4.457 21.719 5.156 1 98.25 150 LEU B N 1
ATOM 3349 C CA . LEU B 1 150 ? 4.473 20.438 5.84 1 98.25 150 LEU B CA 1
ATOM 3350 C C . LEU B 1 150 ? 3.213 20.234 6.672 1 98.25 150 LEU B C 1
ATOM 3352 O O . LEU B 1 150 ? 2.865 21.109 7.484 1 98.25 150 LEU B O 1
ATOM 3356 N N . HIS B 1 151 ? 2.516 19.141 6.402 1 98.19 151 HIS B N 1
ATOM 3357 C CA . HIS B 1 151 ? 1.36 18.781 7.215 1 98.19 151 HIS B CA 1
ATOM 3358 C C . HIS B 1 151 ? 1.704 17.656 8.195 1 98.19 151 HIS B C 1
ATOM 3360 O O . HIS B 1 151 ? 2.348 16.672 7.816 1 98.19 151 HIS B O 1
ATOM 3366 N N . VAL B 1 152 ? 1.223 17.859 9.453 1 97.62 152 VAL B N 1
ATOM 3367 C CA . VAL B 1 152 ? 1.549 16.891 10.5 1 97.62 152 VAL B CA 1
ATOM 3368 C C . VAL B 1 152 ? 0.285 16.516 11.273 1 97.62 152 VAL B C 1
ATOM 3370 O O . VAL B 1 152 ? -0.554 17.375 11.555 1 97.62 152 VAL B O 1
ATOM 3373 N N . PHE B 1 153 ? 0.127 15.227 11.539 1 97.25 153 PHE B N 1
ATOM 3374 C CA . PHE B 1 153 ? -0.804 14.742 12.547 1 97.25 153 PHE B CA 1
ATOM 3375 C C . PHE B 1 153 ? -0.087 14.492 13.867 1 97.25 153 PHE B C 1
ATOM 3377 O O . PHE B 1 153 ? 0.417 13.398 14.109 1 97.25 153 PHE B O 1
ATOM 3384 N N . PRO B 1 154 ? -0.124 15.438 14.688 1 96.94 154 PRO B N 1
ATOM 3385 C CA . PRO B 1 154 ? 0.787 15.414 15.828 1 96.94 154 PRO B CA 1
ATOM 3386 C C . PRO B 1 154 ? 0.384 14.383 16.891 1 96.94 154 PRO B C 1
ATOM 3388 O O . PRO B 1 154 ? 1.147 14.117 17.812 1 96.94 154 PRO B O 1
ATOM 3391 N N . GLU B 1 155 ? -0.791 13.805 16.75 1 95.06 155 GLU B N 1
ATOM 3392 C CA . GLU B 1 155 ? -1.168 12.703 17.641 1 95.06 155 GLU B CA 1
ATOM 3393 C C . GLU B 1 155 ? -0.308 11.469 17.391 1 95.06 155 GLU B C 1
ATOM 3395 O O . GLU B 1 155 ? -0.162 10.617 18.266 1 95.06 155 GLU B O 1
ATOM 3400 N N . GLY B 1 156 ? 0.158 11.305 16.188 1 92.19 156 GLY B N 1
ATOM 3401 C CA . GLY B 1 156 ? 1.034 10.203 15.82 1 92.19 156 GLY B CA 1
ATOM 3402 C C . GLY B 1 156 ? 0.283 8.93 15.477 1 92.19 156 GLY B C 1
ATOM 3403 O O . GLY B 1 156 ? 0.895 7.902 15.188 1 92.19 156 GLY B O 1
ATOM 3404 N N . ARG B 1 157 ? -1.043 8.977 15.609 1 90.5 157 ARG B N 1
ATOM 3405 C CA . ARG B 1 157 ? -1.92 7.855 15.297 1 90.5 157 ARG B CA 1
ATOM 3406 C C . ARG B 1 157 ? -3.355 8.32 15.086 1 90.5 157 ARG B C 1
ATOM 3408 O O . ARG B 1 157 ? -3.723 9.422 15.508 1 90.5 157 ARG B O 1
ATOM 3415 N N . VAL B 1 158 ? -4.051 7.504 14.445 1 90.88 158 VAL B N 1
ATOM 3416 C CA . VAL B 1 158 ? -5.484 7.758 14.344 1 90.88 158 VAL B CA 1
ATOM 3417 C C . VAL B 1 158 ? -6.129 7.621 15.719 1 90.88 158 VAL B C 1
ATOM 3419 O O . VAL B 1 158 ? -5.887 6.641 16.438 1 90.88 158 VAL B O 1
ATOM 3422 N N . ASN B 1 159 ? -6.859 8.586 16.094 1 93.5 159 ASN B N 1
ATOM 3423 C CA . ASN B 1 159 ? -7.562 8.586 17.375 1 93.5 159 ASN B CA 1
ATOM 3424 C C . ASN B 1 159 ? -8.883 7.836 17.281 1 93.5 159 ASN B C 1
ATOM 3426 O O . ASN B 1 159 ? -9.93 8.438 17.031 1 93.5 159 ASN B O 1
ATOM 3430 N N . MET B 1 160 ? -8.953 6.621 17.672 1 88 160 MET B N 1
ATOM 3431 C CA . MET B 1 160 ? -10.109 5.746 17.516 1 88 160 MET B CA 1
ATOM 3432 C C . MET B 1 160 ? -11.18 6.082 18.547 1 88 160 MET B C 1
ATOM 3434 O O . MET B 1 160 ? -12.375 5.875 18.312 1 88 160 MET B O 1
ATOM 3438 N N . THR B 1 161 ? -10.781 6.578 19.641 1 87.5 161 THR B N 1
ATOM 3439 C CA . THR B 1 161 ? -11.703 6.785 20.75 1 87.5 161 THR B CA 1
ATOM 3440 C C . THR B 1 161 ? -12.133 8.25 20.828 1 87.5 161 THR B C 1
ATOM 3442 O O . THR B 1 161 ? -13.062 8.586 21.562 1 87.5 161 THR B O 1
ATOM 3445 N N . LYS B 1 162 ? -11.531 9.078 20.156 1 86.56 162 LYS B N 1
ATOM 3446 C CA . LYS B 1 162 ? -11.82 10.508 20.156 1 86.56 162 LYS B CA 1
ATOM 3447 C C . LYS B 1 162 ? -11.555 11.117 21.531 1 86.56 162 LYS B C 1
ATOM 3449 O O . LYS B 1 162 ? -12.18 12.109 21.906 1 86.56 162 LYS B O 1
ATOM 3454 N N . ASN B 1 163 ? -10.68 10.477 22.234 1 88.94 163 ASN B N 1
ATOM 3455 C CA . ASN B 1 163 ? -10.234 11.016 23.531 1 88.94 163 ASN B CA 1
ATOM 3456 C C . ASN B 1 163 ? -8.969 11.844 23.375 1 88.94 163 ASN B C 1
ATOM 3458 O O . ASN B 1 163 ? -8.32 11.82 22.328 1 88.94 163 ASN B O 1
ATOM 3462 N N . TYR B 1 164 ? -8.781 12.562 24.453 1 91.69 164 TYR B N 1
ATOM 3463 C CA . TYR B 1 164 ? -7.586 13.406 24.484 1 91.69 164 TYR B CA 1
ATOM 3464 C C . TYR B 1 164 ? -6.324 12.57 24.312 1 91.69 164 TYR B C 1
ATOM 3466 O O . TYR B 1 164 ? -6.156 11.539 24.969 1 91.69 164 TYR B O 1
ATOM 3474 N N . ILE B 1 165 ? -5.48 12.969 23.375 1 93.31 165 ILE B N 1
ATOM 3475 C CA . ILE B 1 165 ? -4.156 12.398 23.156 1 93.31 165 ILE B CA 1
ATOM 3476 C C . ILE B 1 165 ? -3.1 13.5 23.234 1 93.31 165 ILE B C 1
ATOM 3478 O O . ILE B 1 165 ? -3.238 14.539 22.578 1 93.31 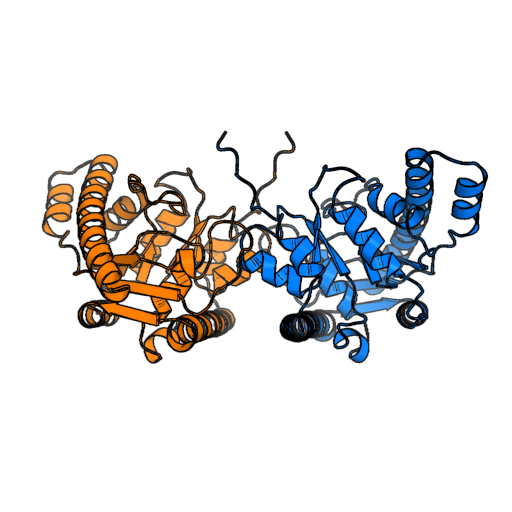165 ILE B O 1
ATOM 3482 N N . ARG B 1 166 ? -2.127 13.258 24.062 1 94.69 166 ARG B N 1
ATOM 3483 C CA . ARG B 1 166 ? -1.008 14.195 24.094 1 94.69 166 ARG B CA 1
ATOM 3484 C C . ARG B 1 166 ? -0.28 14.219 22.75 1 94.69 166 ARG B C 1
ATOM 3486 O O . ARG B 1 166 ? 0.001 13.172 22.172 1 94.69 166 ARG B O 1
ATOM 3493 N N . LEU B 1 167 ? 0.058 15.422 22.281 1 97.12 167 LEU B N 1
ATOM 3494 C CA . LEU B 1 167 ? 0.718 15.547 20.984 1 97.12 167 LEU B CA 1
ATOM 3495 C C . LEU B 1 167 ? 2.189 15.164 21.094 1 97.12 167 LEU B C 1
ATOM 3497 O O . LEU B 1 167 ? 2.838 15.43 22.109 1 97.12 167 LEU B O 1
ATOM 3501 N N . LYS B 1 168 ? 2.699 14.562 20.078 1 95.81 168 LYS B N 1
ATOM 3502 C CA . LYS B 1 168 ? 4.121 14.227 20 1 95.81 168 LYS B CA 1
ATOM 3503 C C . LYS B 1 168 ? 4.957 15.477 19.719 1 95.81 168 LYS B C 1
ATOM 3505 O O . LYS B 1 168 ? 4.504 16.406 19.047 1 95.81 168 LYS B O 1
ATOM 3510 N N . TRP B 1 169 ? 6.16 15.398 20.078 1 96.75 169 TRP B N 1
ATOM 3511 C CA . TRP B 1 169 ? 6.992 16.594 20.156 1 96.75 169 TRP B CA 1
ATOM 3512 C C . TRP B 1 169 ? 7.668 16.875 18.828 1 96.75 169 TRP B C 1
ATOM 3514 O O . TRP B 1 169 ? 8.359 17.891 18.672 1 96.75 169 TRP B O 1
ATOM 3524 N N . GLY B 1 170 ? 7.449 16.078 17.812 1 96.75 170 GLY B N 1
ATOM 3525 C CA . GLY B 1 170 ? 8.094 16.266 16.516 1 96.75 170 GLY B CA 1
ATOM 3526 C C . GLY B 1 170 ? 7.805 17.609 15.898 1 96.75 170 GLY B C 1
ATOM 3527 O O . GLY B 1 170 ? 8.703 18.25 15.344 1 96.75 170 GLY B O 1
ATOM 3528 N N . VAL B 1 171 ? 6.586 18.016 15.992 1 97.88 171 VAL B N 1
ATOM 3529 C CA . VAL B 1 171 ? 6.199 19.297 15.383 1 97.88 171 VAL B CA 1
ATOM 3530 C C . VAL B 1 171 ? 6.91 20.438 16.094 1 97.88 171 VAL B C 1
ATOM 3532 O O . VAL B 1 171 ? 7.379 21.375 15.453 1 97.88 171 VAL B O 1
ATOM 3535 N N . GLY B 1 172 ? 6.965 20.375 17.438 1 98.38 172 GLY B N 1
ATOM 3536 C CA . GLY B 1 172 ? 7.703 21.375 18.172 1 98.38 172 GLY B CA 1
ATOM 3537 C C . GLY B 1 172 ? 9.172 21.438 17.812 1 98.38 172 GLY B C 1
ATOM 3538 O O . GLY B 1 172 ? 9.75 22.516 17.672 1 98.38 172 GLY B O 1
ATOM 3539 N N . GLN B 1 173 ? 9.773 20.297 17.641 1 98.12 173 GLN B N 1
ATOM 3540 C CA . GLN B 1 173 ? 11.172 20.203 17.234 1 98.12 173 GLN B CA 1
ATOM 3541 C C . GLN B 1 173 ? 11.406 20.844 15.875 1 98.12 173 GLN B C 1
ATOM 3543 O O . GLN B 1 173 ? 12.367 21.594 15.688 1 98.12 173 GLN B O 1
ATOM 3548 N N . MET B 1 174 ? 10.539 20.562 14.961 1 98.44 174 MET B N 1
ATOM 3549 C CA . MET B 1 174 ? 10.688 21.078 13.602 1 98.44 174 MET B CA 1
ATOM 3550 C C . MET B 1 174 ? 10.547 22.609 13.578 1 98.44 174 MET B C 1
ATOM 3552 O O . MET B 1 174 ? 11.297 23.297 12.883 1 98.44 174 MET B O 1
ATOM 3556 N N . ILE B 1 175 ? 9.617 23.094 14.328 1 98.38 175 ILE B N 1
ATOM 3557 C CA . ILE B 1 175 ? 9.398 24.531 14.391 1 98.38 175 ILE B CA 1
ATOM 3558 C C . ILE B 1 175 ? 10.617 25.203 15 1 98.38 175 ILE B C 1
ATOM 3560 O O . ILE B 1 175 ? 11.109 26.219 14.477 1 98.38 175 ILE B O 1
ATOM 3564 N N . TYR B 1 176 ? 11.117 24.641 16.062 1 97.94 176 TYR B N 1
ATOM 3565 C CA . TYR B 1 176 ? 12.234 25.25 16.781 1 97.94 176 TYR B CA 1
ATOM 3566 C C . TYR B 1 176 ? 13.5 25.234 15.938 1 97.94 176 TYR B C 1
ATOM 3568 O O . TYR B 1 176 ? 14.297 26.172 15.977 1 97.94 176 TYR B O 1
ATOM 3576 N N . GLU B 1 177 ? 13.703 24.188 15.18 1 97.12 177 GLU B N 1
ATOM 3577 C CA . GLU B 1 177 ? 14.93 24.016 14.406 1 97.12 177 GLU B CA 1
ATOM 3578 C C . GLU B 1 177 ? 14.844 24.703 13.055 1 97.12 177 GLU B C 1
ATOM 3580 O O . GLU B 1 177 ? 15.852 24.875 12.367 1 97.12 177 GLU B O 1
ATOM 3585 N N . SER B 1 178 ? 13.656 25.109 12.664 1 97.38 178 SER B N 1
ATOM 3586 C CA . SER B 1 178 ? 13.492 25.75 11.359 1 97.38 178 SER B CA 1
ATOM 3587 C C . SER B 1 178 ? 14.242 27.078 11.312 1 97.38 178 SER B C 1
ATOM 3589 O O . SER B 1 178 ? 14.117 27.906 12.219 1 97.38 178 SER B O 1
ATOM 3591 N N . PRO B 1 179 ? 15.039 27.312 10.266 1 96.69 179 PRO B N 1
ATOM 3592 C CA . PRO B 1 179 ? 15.75 28.594 10.164 1 96.69 179 PRO B CA 1
ATOM 3593 C C . PRO B 1 179 ? 14.812 29.781 10.062 1 96.69 179 PRO B C 1
ATOM 3595 O O . PRO B 1 179 ? 15.125 30.875 10.562 1 96.69 179 PRO B O 1
ATOM 3598 N N . ILE B 1 180 ? 13.742 29.594 9.367 1 97.19 180 ILE B N 1
ATOM 3599 C CA . ILE B 1 180 ? 12.672 30.578 9.273 1 97.19 180 ILE B CA 1
ATOM 3600 C C . ILE B 1 180 ? 11.445 30.078 10.031 1 97.19 180 ILE B C 1
ATOM 3602 O O . ILE B 1 180 ? 11.016 28.938 9.844 1 97.19 180 ILE B O 1
ATOM 3606 N N . LEU B 1 181 ? 10.945 30.922 10.961 1 97.94 181 LEU B N 1
ATOM 3607 C CA . LEU B 1 181 ? 9.758 30.531 11.719 1 97.94 181 LEU B CA 1
ATOM 3608 C C . LEU B 1 181 ? 8.578 30.281 10.789 1 97.94 181 LEU B C 1
ATOM 3610 O O . LEU B 1 181 ? 8.164 31.188 10.055 1 97.94 181 LEU B O 1
ATOM 3614 N N . PRO B 1 182 ? 8.078 29.094 10.781 1 98.5 182 PRO B N 1
ATOM 3615 C CA . PRO B 1 182 ? 6.957 28.797 9.891 1 98.5 182 PRO B CA 1
ATOM 3616 C C . PRO B 1 182 ? 5.637 29.391 10.367 1 98.5 182 PRO B C 1
ATOM 3618 O O . PRO B 1 182 ? 5.457 29.625 11.562 1 98.5 182 PRO B O 1
ATOM 3621 N N . ILE B 1 183 ? 4.773 29.656 9.359 1 98.31 183 ILE B N 1
ATOM 3622 C CA . ILE B 1 183 ? 3.369 29.844 9.703 1 98.31 183 ILE B CA 1
ATOM 3623 C C . ILE B 1 183 ? 2.75 28.531 10.141 1 98.31 183 ILE B C 1
ATOM 3625 O O . ILE B 1 183 ? 2.902 27.5 9.461 1 98.31 183 ILE B O 1
ATOM 3629 N N . VAL B 1 184 ? 2.148 28.516 11.352 1 98.69 184 VAL B N 1
ATOM 3630 C CA . VAL B 1 184 ? 1.546 27.297 11.867 1 98.69 184 VAL B CA 1
ATOM 3631 C C . VAL B 1 184 ? 0.026 27.438 11.898 1 98.69 184 VAL B C 1
ATOM 3633 O O . VAL B 1 184 ? -0.508 28.312 12.586 1 98.69 184 VAL B O 1
ATOM 3636 N N . VAL B 1 185 ? -0.65 26.625 11.125 1 98.5 185 VAL B N 1
ATOM 3637 C CA . VAL B 1 185 ? -2.105 26.703 11.039 1 98.5 185 VAL B CA 1
ATOM 3638 C C . VAL B 1 185 ? -2.719 25.406 11.562 1 98.5 185 VAL B C 1
ATOM 3640 O O . VAL B 1 185 ? -2.432 24.312 11.055 1 98.5 185 VAL B O 1
ATOM 3643 N N . PRO B 1 186 ? -3.496 25.484 12.625 1 98.56 186 PRO B N 1
ATOM 3644 C CA . PRO B 1 186 ? -4.254 24.297 13.055 1 98.56 186 PRO B CA 1
ATOM 3645 C C . PRO B 1 186 ? -5.484 24.047 12.195 1 98.56 186 PRO B C 1
ATOM 3647 O O . PRO B 1 186 ? -6.137 24.984 11.742 1 98.56 186 PRO B O 1
ATOM 3650 N N . ILE B 1 187 ? -5.746 22.812 11.914 1 98.44 187 ILE B N 1
ATOM 3651 C CA . ILE B 1 187 ? -6.922 22.359 11.18 1 98.44 187 ILE B CA 1
ATOM 3652 C C . ILE B 1 187 ? -7.652 21.297 11.984 1 98.44 187 ILE B C 1
ATOM 3654 O O . ILE B 1 187 ? -7.023 20.406 12.562 1 98.44 187 ILE B O 1
ATOM 3658 N N . CYS B 1 188 ? -8.93 21.438 12.07 1 98.12 188 CYS B N 1
ATOM 3659 C CA . CYS B 1 188 ? -9.734 20.406 12.719 1 98.12 188 CYS B CA 1
ATOM 3660 C C . CYS B 1 188 ? -10.859 19.953 11.805 1 98.12 188 CYS B C 1
ATOM 3662 O O . CYS B 1 188 ? -11.422 20.75 11.055 1 98.12 188 CYS B O 1
ATOM 3664 N N . HIS B 1 189 ? -11.086 18.703 11.797 1 97.81 189 HIS B N 1
ATOM 3665 C CA . HIS B 1 189 ? -12.211 18.141 11.055 1 97.81 189 HIS B CA 1
ATOM 3666 C C . HIS B 1 189 ? -13.023 17.203 11.93 1 97.81 189 HIS B C 1
ATOM 3668 O O . HIS B 1 189 ? -12.484 16.578 12.852 1 97.81 189 HIS B O 1
ATOM 3674 N N . VAL B 1 190 ? -14.289 17.109 11.68 1 97.25 190 VAL B N 1
ATOM 3675 C CA . VAL B 1 190 ? -15.195 16.203 12.375 1 97.25 190 VAL B CA 1
ATOM 3676 C C . VAL B 1 190 ? -16.062 15.453 11.367 1 97.25 190 VAL B C 1
ATOM 3678 O O . VAL B 1 190 ? -16.609 16.062 10.438 1 97.25 190 VAL B O 1
ATOM 3681 N N . GLY B 1 191 ? -16.047 14.109 11.508 1 96.62 191 GLY B N 1
ATOM 3682 C CA . GLY B 1 191 ? -16.953 13.312 10.68 1 96.62 191 GLY B CA 1
ATOM 3683 C C . GLY B 1 191 ? -16.219 12.445 9.672 1 96.62 191 GLY B C 1
ATOM 3684 O O . GLY B 1 191 ? -16.828 11.602 9.016 1 96.62 191 GLY B O 1
ATOM 3685 N N . MET B 1 192 ? -14.914 12.578 9.539 1 95.94 192 MET B N 1
ATOM 3686 C CA . MET B 1 192 ? -14.156 11.836 8.539 1 95.94 192 MET B CA 1
ATOM 3687 C C . MET B 1 192 ? -14.242 10.336 8.789 1 95.94 192 MET B C 1
ATOM 3689 O O . MET B 1 192 ? -14.242 9.539 7.848 1 95.94 192 MET B O 1
ATOM 3693 N N . GLU B 1 193 ? -14.32 9.922 10.047 1 95.06 193 GLU B N 1
ATOM 3694 C CA . GLU B 1 193 ? -14.398 8.508 10.406 1 95.06 193 GLU B CA 1
ATOM 3695 C C . GLU B 1 193 ? -15.711 7.895 9.938 1 95.06 193 GLU B C 1
ATOM 3697 O O . GLU B 1 193 ? -15.836 6.672 9.852 1 95.06 193 GLU B O 1
ATOM 3702 N N . THR B 1 194 ? -16.703 8.781 9.641 1 95.19 194 THR B N 1
ATOM 3703 C CA . THR B 1 194 ? -17.953 8.258 9.109 1 95.19 194 THR B CA 1
ATOM 3704 C C . THR B 1 194 ? -17.844 8.016 7.609 1 95.19 194 THR B C 1
ATOM 3706 O O . THR B 1 194 ? -18.609 7.215 7.051 1 95.19 194 THR B O 1
ATOM 3709 N N . ILE B 1 195 ? -16.984 8.719 6.996 1 94.69 195 ILE B N 1
ATOM 3710 C CA . ILE B 1 195 ? -16.766 8.555 5.562 1 94.69 195 ILE B CA 1
ATOM 3711 C C . ILE B 1 195 ? -15.898 7.316 5.32 1 94.69 195 ILE B C 1
ATOM 3713 O O . ILE B 1 195 ? -16.234 6.473 4.488 1 94.69 195 ILE B O 1
ATOM 3717 N N . LEU B 1 196 ? -14.812 7.211 6 1 93.19 196 LEU B N 1
ATOM 3718 C CA . LEU B 1 196 ? -14.008 5.996 6.031 1 93.19 196 LEU B CA 1
ATOM 3719 C C . LEU B 1 196 ? -13.867 5.473 7.457 1 93.19 196 LEU B C 1
ATOM 3721 O O . LEU B 1 196 ? -13.047 5.973 8.227 1 93.19 196 LEU B O 1
ATOM 3725 N N . PRO B 1 197 ? -14.578 4.453 7.699 1 90.56 197 PRO B N 1
ATOM 3726 C CA . PRO B 1 197 ? -14.586 3.936 9.07 1 90.56 197 PRO B CA 1
ATOM 3727 C C . PRO B 1 197 ? -13.227 3.385 9.5 1 90.56 197 PRO B C 1
ATOM 3729 O O . PRO B 1 197 ? -12.43 2.967 8.656 1 90.56 197 PRO B O 1
ATOM 3732 N N . ASN B 1 198 ? -12.977 3.359 10.859 1 87.69 198 ASN B N 1
ATOM 3733 C CA . ASN B 1 198 ? -11.734 2.846 11.43 1 87.69 198 ASN B CA 1
ATOM 3734 C C . ASN B 1 198 ? -11.852 1.366 11.789 1 87.69 198 ASN B C 1
ATOM 3736 O O . ASN B 1 198 ? -10.898 0.771 12.297 1 87.69 198 ASN B O 1
ATOM 3740 N N . GLU B 1 199 ? -13 0.846 11.562 1 85.44 199 GLU B N 1
ATOM 3741 C CA . GLU B 1 199 ? -13.25 -0.583 11.727 1 85.44 199 GLU B CA 1
ATOM 3742 C C . GLU B 1 199 ? -13.828 -1.194 10.453 1 85.44 199 GLU B C 1
ATOM 3744 O O . GLU B 1 199 ? -14.461 -0.5 9.656 1 85.44 199 GLU B O 1
ATOM 3749 N N . PRO B 1 200 ? -13.625 -2.455 10.336 1 83.62 200 PRO B N 1
ATOM 3750 C CA . PRO B 1 200 ? -14.125 -3.105 9.125 1 83.62 200 PRO B CA 1
ATOM 3751 C C . PRO B 1 200 ? -15.648 -3.018 8.984 1 83.62 200 PRO B C 1
ATOM 3753 O O . PRO B 1 200 ? -16.359 -2.988 9.992 1 83.62 200 PRO B O 1
ATOM 3756 N N . PRO B 1 201 ? -16.156 -2.939 7.863 1 81 201 PRO B N 1
ATOM 3757 C CA . PRO B 1 201 ? -15.477 -2.9 6.57 1 81 201 PRO B CA 1
ATOM 3758 C C . PRO B 1 201 ? -14.984 -1.504 6.203 1 81 201 PRO B C 1
ATOM 3760 O O . PRO B 1 201 ? -15.695 -0.518 6.406 1 81 201 PRO B O 1
ATOM 3763 N N . TYR B 1 202 ? -13.758 -1.456 5.613 1 83.81 202 TYR B N 1
ATOM 3764 C CA . TYR B 1 202 ? -13.109 -0.187 5.305 1 83.81 202 TYR B CA 1
ATOM 3765 C C . TYR B 1 202 ? -13.445 0.267 3.891 1 83.81 202 TYR B C 1
ATOM 3767 O O . TYR B 1 202 ? -12.664 0.054 2.959 1 83.81 202 TYR B O 1
ATOM 3775 N N . TYR B 1 203 ? -14.57 0.805 3.734 1 84.62 203 TYR B N 1
ATOM 3776 C CA . TYR B 1 203 ? -14.898 1.377 2.432 1 84.62 203 TYR B CA 1
ATOM 3777 C C . TYR B 1 203 ? -15.383 2.812 2.576 1 84.62 203 TYR B C 1
ATOM 3779 O O . TYR B 1 203 ? -15.898 3.197 3.631 1 84.62 203 TYR B O 1
ATOM 3787 N N . LEU B 1 204 ? -15.18 3.537 1.572 1 89.06 204 LEU B N 1
ATOM 3788 C CA . LEU B 1 204 ? -15.664 4.914 1.562 1 89.06 204 LEU B CA 1
ATOM 3789 C C . LEU B 1 204 ? -17.188 4.957 1.507 1 89.06 204 LEU B C 1
ATOM 3791 O O . LEU B 1 204 ? -17.797 4.332 0.638 1 89.06 204 LEU B O 1
ATOM 3795 N N . ARG B 1 205 ? -17.75 5.641 2.455 1 93.5 205 ARG B N 1
ATOM 3796 C CA . ARG B 1 205 ? -19.188 5.758 2.551 1 93.5 205 ARG B CA 1
ATOM 3797 C C . ARG B 1 205 ? -19.672 7.105 2.012 1 93.5 205 ARG B C 1
ATOM 3799 O O . ARG B 1 205 ? -18.922 8.086 2.035 1 93.5 205 ARG B O 1
ATOM 3806 N N . THR B 1 206 ? -20.953 7.059 1.546 1 94.81 206 THR B N 1
ATOM 3807 C CA . THR B 1 206 ? -21.547 8.266 0.992 1 94.81 206 THR B CA 1
ATOM 3808 C C . THR B 1 206 ? -22.688 8.766 1.884 1 94.81 206 THR B C 1
ATOM 3810 O O . THR B 1 206 ? -23.141 8.055 2.777 1 94.81 206 THR B O 1
ATOM 3813 N N . GLY B 1 207 ? -23.047 9.969 1.728 1 96.19 207 GLY B N 1
ATOM 3814 C CA . GLY B 1 207 ? -24.156 10.547 2.471 1 96.19 207 GLY B CA 1
ATOM 3815 C C . GLY B 1 207 ? -23.797 10.938 3.887 1 96.19 207 GLY B C 1
ATOM 3816 O O . GLY B 1 207 ? -24.656 11.008 4.766 1 96.19 207 GLY B O 1
ATOM 3817 N N . ARG B 1 208 ? -22.547 11.109 4.102 1 96.94 208 ARG B N 1
ATOM 3818 C CA . ARG B 1 208 ? -22.062 11.469 5.43 1 96.94 208 ARG B CA 1
ATOM 3819 C C . ARG B 1 208 ? -21.781 12.969 5.52 1 96.94 208 ARG B C 1
ATOM 3821 O O . ARG B 1 208 ? -21.719 13.656 4.5 1 96.94 208 ARG B O 1
ATOM 3828 N N . LYS B 1 209 ? -21.766 13.461 6.762 1 97.56 209 LYS B N 1
ATOM 3829 C CA . LYS B 1 209 ? -21.484 14.867 7.012 1 97.56 209 LYS B CA 1
ATOM 3830 C C . LYS B 1 209 ? -20.094 15.07 7.582 1 97.56 209 LYS B C 1
ATOM 3832 O O . LYS B 1 209 ? -19.656 14.32 8.461 1 97.56 209 LYS B O 1
ATOM 3837 N N . VAL B 1 210 ? -19.406 16.016 7.035 1 97.56 210 VAL B N 1
ATOM 3838 C CA . VAL B 1 210 ? -18.078 16.344 7.539 1 97.56 210 VAL B CA 1
ATOM 3839 C C . VAL B 1 210 ? -17.906 17.859 7.648 1 97.56 210 VAL B C 1
ATOM 3841 O O . VAL B 1 210 ? -18.453 18.609 6.828 1 97.56 210 VAL B O 1
ATOM 3844 N N . THR B 1 211 ? -17.266 18.344 8.688 1 98 211 THR B N 1
ATOM 3845 C CA . THR B 1 211 ? -16.969 19.75 8.93 1 98 211 THR B CA 1
ATOM 3846 C C . THR B 1 211 ? -15.453 19.984 8.984 1 98 211 THR B C 1
ATOM 3848 O O . THR B 1 211 ? -14.742 19.266 9.695 1 98 211 THR B O 1
ATOM 3851 N N . PHE B 1 212 ? -15.031 20.891 8.18 1 97.94 212 PHE B N 1
ATOM 3852 C CA . PHE B 1 212 ? -13.641 21.328 8.219 1 97.94 212 PHE B CA 1
ATOM 3853 C C . PHE B 1 212 ? -13.531 22.734 8.781 1 97.94 212 PHE B C 1
ATOM 3855 O O . PHE B 1 212 ? -14.305 23.625 8.406 1 97.94 212 PHE B O 1
ATOM 3862 N N . ASN B 1 213 ? -12.625 22.922 9.727 1 98.25 213 ASN B N 1
ATOM 3863 C CA . ASN B 1 213 ? -12.367 24.219 10.328 1 98.25 213 ASN B CA 1
ATOM 3864 C C . ASN B 1 213 ? -10.875 24.562 10.289 1 98.25 213 ASN B C 1
ATOM 3866 O O . ASN B 1 213 ? -10.062 23.891 10.93 1 98.25 213 ASN B O 1
ATOM 3870 N N . PHE B 1 214 ? -10.586 25.562 9.5 1 98.06 214 PHE B N 1
ATOM 3871 C CA . PHE B 1 214 ? -9.219 26.047 9.391 1 98.06 214 PHE B CA 1
ATOM 3872 C C . PHE B 1 214 ? -8.969 27.188 10.367 1 98.06 214 PHE B C 1
ATOM 3874 O O . PHE B 1 214 ? -9.539 28.281 10.219 1 98.06 214 PHE B O 1
ATOM 3881 N N . GLY B 1 215 ? -8.07 26.922 11.336 1 97.81 215 GLY B N 1
ATOM 3882 C CA . GLY B 1 215 ? -7.828 27.922 12.359 1 97.81 215 GLY B CA 1
ATOM 3883 C C . GLY B 1 215 ? -6.93 29.047 11.891 1 97.81 215 GLY B C 1
ATOM 3884 O O . GLY B 1 215 ? -6.344 28.969 10.812 1 97.81 215 GLY B O 1
ATOM 3885 N N . GLU B 1 216 ? -6.871 30.078 12.766 1 96.75 216 GLU B N 1
ATOM 3886 C CA . GLU B 1 216 ? -5.93 31.156 12.531 1 96.75 216 GLU B CA 1
ATOM 3887 C C . GLU B 1 216 ? -4.5 30.734 12.836 1 96.75 216 GLU B C 1
ATOM 3889 O O . GLU B 1 216 ? -4.273 29.859 13.688 1 96.75 216 GLU B O 1
ATOM 3894 N N . PRO B 1 217 ? -3.578 31.359 12.078 1 97.75 217 PRO B N 1
ATOM 3895 C CA . PRO B 1 217 ? -2.182 31.047 12.391 1 97.75 217 PRO B CA 1
ATOM 3896 C C . PRO B 1 217 ? -1.851 31.25 13.867 1 97.75 217 PRO B C 1
ATOM 3898 O O . PRO B 1 217 ? -2.285 32.25 14.469 1 97.75 217 PRO B O 1
ATOM 3901 N N . ILE B 1 218 ? -1.171 30.312 14.43 1 97.88 218 ILE B N 1
ATOM 3902 C CA . ILE B 1 218 ? -0.759 30.375 15.828 1 97.88 218 ILE B CA 1
ATOM 3903 C C . ILE B 1 218 ? 0.428 31.328 15.969 1 97.88 218 ILE B C 1
ATOM 3905 O O . ILE B 1 218 ? 1.431 31.188 15.266 1 97.88 218 ILE B O 1
ATOM 3909 N N . ASP B 1 219 ? 0.291 32.25 16.844 1 95.06 219 ASP B N 1
ATOM 3910 C CA . ASP B 1 219 ? 1.396 33.188 17.094 1 95.06 219 ASP B CA 1
ATOM 3911 C C . ASP B 1 219 ? 2.455 32.531 17.984 1 95.06 219 ASP B C 1
ATOM 3913 O O . ASP B 1 219 ? 2.268 32.438 19.188 1 95.06 219 ASP B O 1
ATOM 3917 N N . LEU B 1 220 ? 3.57 32.156 17.344 1 97.62 220 LEU B N 1
ATOM 3918 C CA . LEU B 1 220 ? 4.641 31.5 18.094 1 97.62 220 LEU B CA 1
ATOM 3919 C C . LEU B 1 220 ? 5.875 32.406 18.172 1 97.62 220 LEU B C 1
ATOM 3921 O O . LEU B 1 220 ? 6.879 32.031 18.781 1 97.62 220 LEU B O 1
ATOM 3925 N N . LYS B 1 221 ? 5.82 33.531 17.625 1 96.88 221 LYS B N 1
ATOM 3926 C CA . LYS B 1 221 ? 6.992 34.406 17.5 1 96.88 221 LYS B CA 1
ATOM 3927 C C . LYS B 1 221 ? 7.559 34.75 18.875 1 96.88 221 LYS B C 1
ATOM 3929 O O . LYS B 1 221 ? 8.75 34.562 19.125 1 96.88 221 LYS B O 1
ATOM 3934 N N . GLY B 1 222 ? 6.68 35.188 19.719 1 97.12 222 GLY B N 1
ATOM 3935 C CA . GLY B 1 222 ? 7.121 35.562 21.047 1 97.12 222 GLY B CA 1
ATOM 3936 C C . GLY B 1 222 ? 7.695 34.406 21.828 1 97.12 222 GLY B C 1
ATOM 3937 O O . GLY B 1 222 ? 8.734 34.531 22.484 1 97.12 222 GLY B O 1
ATOM 3938 N N . LEU B 1 223 ? 7.031 33.344 21.75 1 97.75 223 LEU B N 1
ATOM 3939 C CA . LEU B 1 223 ? 7.441 32.156 22.484 1 97.75 223 LEU B CA 1
ATOM 3940 C C . LEU B 1 223 ? 8.789 31.641 21.984 1 97.75 223 LEU B C 1
ATOM 3942 O O . LEU B 1 223 ? 9.703 31.406 22.781 1 97.75 223 LEU B O 1
ATOM 3946 N N . VAL B 1 224 ? 8.953 31.531 20.688 1 97.62 224 VAL B N 1
ATOM 3947 C CA . VAL B 1 224 ? 10.172 30.984 20.109 1 97.62 224 VAL B CA 1
ATOM 3948 C C . VAL B 1 224 ? 11.336 31.938 20.359 1 97.62 224 VAL B C 1
ATOM 3950 O O . VAL B 1 224 ? 12.445 31.5 20.688 1 97.62 224 VAL B O 1
ATOM 3953 N N . SER B 1 225 ? 11.109 33.219 20.25 1 96.44 225 SER B N 1
ATOM 3954 C CA . SER B 1 225 ? 12.141 34.219 20.5 1 96.44 225 SER B CA 1
ATOM 3955 C C . SER B 1 225 ? 12.625 34.125 21.953 1 96.44 225 SER B C 1
ATOM 3957 O O . SER B 1 225 ? 13.836 34.188 22.203 1 96.44 225 SER B O 1
ATOM 3959 N N . LYS B 1 226 ? 11.727 33.969 22.812 1 97.5 226 LYS B N 1
ATOM 3960 C CA . LYS B 1 226 ? 12.07 33.875 24.234 1 97.5 226 LYS B CA 1
ATOM 3961 C C . LYS B 1 226 ? 12.906 32.625 24.5 1 97.5 226 LYS B C 1
ATOM 3963 O O . LYS B 1 226 ? 13.859 32.688 25.281 1 97.5 226 LYS B O 1
ATOM 3968 N N . LEU B 1 227 ? 12.508 31.578 23.922 1 97.38 227 LEU B N 1
ATOM 3969 C CA . LEU B 1 227 ? 13.211 30.312 24.125 1 97.38 227 LEU B CA 1
ATOM 3970 C C . LEU B 1 227 ? 14.625 30.375 23.562 1 97.38 227 LEU B C 1
ATOM 3972 O O . LEU B 1 227 ? 15.57 29.859 24.172 1 97.38 227 LEU B O 1
ATOM 3976 N N . LYS B 1 228 ? 14.773 31.031 22.438 1 94.94 228 LYS B N 1
ATOM 3977 C CA . LYS B 1 228 ? 16.094 31.188 21.828 1 94.94 228 LYS B CA 1
ATOM 3978 C C . LYS B 1 228 ? 16.969 32.125 22.641 1 94.94 228 LYS B C 1
ATOM 3980 O O . LYS B 1 228 ? 18.156 31.859 22.859 1 94.94 228 LYS B O 1
ATOM 3985 N N . GLU B 1 229 ? 16.438 33.188 23.109 1 95.94 229 GLU B N 1
ATOM 3986 C CA . GLU B 1 229 ? 17.172 34.188 23.891 1 95.94 229 GLU B CA 1
ATOM 3987 C C . GLU B 1 229 ? 17.609 33.625 25.234 1 95.94 229 GLU B C 1
ATOM 3989 O O . GLU B 1 229 ? 18.688 33.969 25.734 1 95.94 229 GLU B O 1
ATOM 3994 N N . SER B 1 230 ? 16.781 32.75 25.781 1 96.06 230 SER B N 1
ATOM 3995 C CA . SER B 1 230 ? 17.078 32.188 27.094 1 96.06 230 SER B CA 1
ATOM 3996 C C . SER B 1 230 ? 17.984 30.953 26.953 1 96.06 230 SER B C 1
ATOM 3998 O O . SER B 1 230 ? 18.297 30.297 27.938 1 96.06 230 SER B O 1
ATOM 4000 N N . ASN B 1 231 ? 18.328 30.594 25.797 1 93.81 231 ASN B N 1
ATOM 4001 C CA . ASN B 1 231 ? 19.109 29.406 25.516 1 93.81 231 ASN B CA 1
ATOM 4002 C C . ASN B 1 231 ? 18.484 28.156 26.141 1 93.81 231 ASN B C 1
ATOM 4004 O O . ASN B 1 231 ? 19.141 27.422 26.859 1 93.81 231 ASN B O 1
ATOM 4008 N N . ALA B 1 232 ? 17.203 28.078 25.922 1 95.31 232 ALA B N 1
ATOM 4009 C CA . ALA B 1 232 ? 16.469 26.906 26.406 1 95.31 232 ALA B CA 1
ATOM 4010 C C . ALA B 1 232 ? 16.984 25.625 25.75 1 95.31 232 ALA B C 1
ATOM 4012 O O . ALA B 1 232 ? 17.484 25.672 24.625 1 95.31 232 ALA B O 1
ATOM 4013 N N . THR B 1 233 ? 16.891 24.531 26.469 1 96.88 233 THR B N 1
ATOM 4014 C CA . THR B 1 233 ? 17.25 23.266 25.875 1 96.88 233 THR B CA 1
ATOM 4015 C C . THR B 1 233 ? 16.281 22.891 24.766 1 96.88 233 THR B C 1
ATOM 4017 O O . THR B 1 233 ? 15.133 23.344 24.75 1 96.88 233 THR B O 1
ATOM 4020 N N . GLU B 1 234 ? 16.734 22.109 23.859 1 95.06 234 GLU B N 1
ATOM 4021 C CA . GLU B 1 234 ? 15.875 21.656 22.781 1 95.06 234 GLU B CA 1
ATOM 4022 C C . GLU B 1 234 ? 14.625 20.969 23.328 1 95.06 234 GLU B C 1
ATOM 4024 O O . GLU B 1 234 ? 13.531 21.141 22.797 1 95.06 234 GLU B O 1
ATOM 4029 N N . GLU B 1 235 ? 14.852 20.219 24.359 1 96.94 235 GLU B N 1
ATOM 4030 C CA . GLU B 1 235 ? 13.742 19.484 24.969 1 96.94 235 GLU B CA 1
ATOM 4031 C C . GLU B 1 235 ? 12.703 20.438 25.547 1 96.94 235 GLU B C 1
ATOM 4033 O O . GLU B 1 235 ? 11.5 20.266 25.328 1 96.94 235 GLU B O 1
ATOM 4038 N N . GLU B 1 236 ? 13.148 21.406 26.203 1 97.56 236 GLU B N 1
ATOM 4039 C CA . GLU B 1 236 ? 12.242 22.406 26.781 1 97.56 236 GLU B CA 1
ATOM 4040 C C . GLU B 1 236 ? 11.508 23.172 25.672 1 97.56 236 GLU B C 1
ATOM 4042 O O . GLU B 1 236 ? 10.305 23.391 25.766 1 97.56 236 GLU B O 1
ATOM 4047 N N . ALA B 1 237 ? 12.18 23.531 24.719 1 98 237 ALA B N 1
ATOM 4048 C CA . ALA B 1 237 ? 11.625 24.328 23.625 1 98 237 ALA B CA 1
ATOM 4049 C C . ALA B 1 237 ? 10.547 23.547 22.875 1 98 237 ALA B C 1
ATOM 4051 O O . ALA B 1 237 ? 9.43 24.031 22.703 1 98 237 ALA B O 1
ATOM 4052 N N . ARG B 1 238 ? 10.906 22.344 22.453 1 97.94 238 ARG B N 1
ATOM 4053 C CA . ARG B 1 238 ? 9.938 21.562 21.688 1 97.94 238 ARG B CA 1
ATOM 4054 C C . ARG B 1 238 ? 8.703 21.25 22.516 1 97.94 238 ARG B C 1
ATOM 4056 O O . ARG B 1 238 ? 7.59 21.203 21.984 1 97.94 238 ARG B O 1
ATOM 4063 N N . LYS B 1 239 ? 8.891 21.031 23.797 1 97.88 239 LYS B N 1
ATOM 4064 C CA . LYS B 1 239 ? 7.766 20.75 24.688 1 97.88 239 LYS B CA 1
ATOM 4065 C C . LYS B 1 239 ? 6.816 21.953 24.766 1 97.88 239 LYS B C 1
ATOM 4067 O O . LYS B 1 239 ? 5.609 21.797 24.562 1 97.88 239 LYS B O 1
ATOM 4072 N N . LEU B 1 240 ? 7.32 23.094 25.016 1 98.25 240 LEU B N 1
ATOM 4073 C CA . LEU B 1 240 ? 6.516 24.297 25.203 1 98.25 240 LEU B CA 1
ATOM 4074 C C . LEU B 1 240 ? 5.816 24.688 23.906 1 98.25 240 LEU B C 1
ATOM 4076 O O . LEU B 1 240 ? 4.652 25.094 23.922 1 98.25 240 LEU B O 1
ATOM 4080 N N . ILE B 1 241 ? 6.512 24.594 22.844 1 98.62 241 ILE B N 1
ATOM 4081 C CA . ILE B 1 241 ? 5.93 24.906 21.547 1 98.62 241 ILE B CA 1
ATOM 4082 C C . ILE B 1 241 ? 4.781 23.953 21.25 1 98.62 241 ILE B C 1
ATOM 4084 O O . ILE B 1 241 ? 3.703 24.375 20.828 1 98.62 241 ILE B O 1
ATOM 4088 N N . THR B 1 242 ? 5.039 22.641 21.484 1 98.69 242 THR B N 1
ATOM 4089 C CA . THR B 1 242 ? 4.02 21.625 21.25 1 98.69 242 THR B CA 1
ATOM 4090 C C . THR B 1 242 ? 2.803 21.859 22.141 1 98.69 242 THR B C 1
ATOM 4092 O O . THR B 1 242 ? 1.664 21.688 21.688 1 98.69 242 THR B O 1
ATOM 4095 N N . GLU B 1 243 ? 3.033 22.281 23.359 1 98.38 243 GLU B N 1
ATOM 4096 C CA . GLU B 1 243 ? 1.941 22.547 24.281 1 98.38 243 GLU B CA 1
ATOM 4097 C C . GLU B 1 243 ? 1.075 23.703 23.781 1 98.38 243 GLU B C 1
ATOM 4099 O O . GLU B 1 243 ? -0.15 23.672 23.922 1 98.38 243 GLU B O 1
ATOM 4104 N N . LYS B 1 244 ? 1.708 24.703 23.281 1 98.5 244 LYS B N 1
ATOM 4105 C CA . LYS B 1 244 ? 0.966 25.844 22.734 1 98.5 244 LYS B CA 1
ATOM 4106 C C . LYS B 1 244 ? 0.114 25.406 21.547 1 98.5 244 LYS B C 1
ATOM 4108 O O . LYS B 1 244 ? -1.042 25.812 21.422 1 98.5 244 LYS B O 1
ATOM 4113 N N . ILE B 1 245 ? 0.648 24.594 20.688 1 98.56 245 ILE B N 1
ATOM 4114 C CA . ILE B 1 245 ? -0.069 24.078 19.531 1 98.56 245 ILE B CA 1
ATOM 4115 C C . ILE B 1 245 ? -1.24 23.219 19.984 1 98.56 245 ILE B C 1
ATOM 4117 O O . ILE B 1 245 ? -2.344 23.312 19.453 1 98.56 245 ILE B O 1
ATOM 4121 N N . GLU B 1 246 ? -0.938 22.375 20.969 1 98.5 246 GLU B N 1
ATOM 4122 C CA . GLU B 1 246 ? -1.95 21.484 21.531 1 98.5 246 GLU B CA 1
ATOM 4123 C C . GLU B 1 246 ? -3.148 22.266 22.062 1 98.5 246 GLU B C 1
ATOM 4125 O O . GLU B 1 246 ? -4.297 21.906 21.781 1 98.5 246 GLU B O 1
ATOM 4130 N N . GLU B 1 247 ? -2.861 23.328 22.75 1 98.06 247 GLU B N 1
ATOM 4131 C CA . GLU B 1 247 ? -3.91 24.188 23.297 1 98.06 247 GLU B CA 1
ATOM 4132 C C . GLU B 1 247 ? -4.781 24.781 22.188 1 98.06 247 GLU B C 1
ATOM 4134 O O . GLU B 1 247 ? -6.008 24.734 22.266 1 98.06 247 GLU B O 1
ATOM 4139 N N . GLU B 1 248 ? -4.152 25.297 21.188 1 98.06 248 GLU B N 1
ATOM 4140 C CA . GLU B 1 248 ? -4.875 25.938 20.094 1 98.06 248 GLU B CA 1
ATOM 4141 C C . GLU B 1 248 ? -5.652 24.906 19.281 1 98.06 248 GLU B C 1
ATOM 4143 O O . GLU B 1 248 ? -6.77 25.172 18.828 1 98.06 248 GLU B O 1
ATOM 4148 N N . LEU B 1 249 ? -5.082 23.75 19.078 1 98 249 LEU B N 1
ATOM 4149 C CA . LEU B 1 249 ? -5.738 22.688 18.312 1 98 249 LEU B CA 1
ATOM 4150 C C . LEU B 1 249 ? -6.984 22.188 19.031 1 98 249 LEU B C 1
ATOM 4152 O O . LEU B 1 249 ? -8.039 22.016 18.406 1 98 249 LEU B O 1
ATOM 4156 N N . TYR B 1 250 ? -6.902 21.984 20.328 1 97.25 250 TYR B N 1
ATOM 4157 C CA . TYR B 1 250 ? -8.039 21.438 21.078 1 97.25 250 TYR B CA 1
ATOM 4158 C C . TYR B 1 250 ? -9.117 22.5 21.266 1 97.25 250 TYR B C 1
ATOM 4160 O O . TYR B 1 250 ? -10.305 22.188 21.312 1 97.25 250 TYR B O 1
ATOM 4168 N N . LYS B 1 251 ? -8.68 23.781 21.328 1 97.69 251 LYS B N 1
ATOM 4169 C CA . LYS B 1 251 ? -9.672 24.844 21.297 1 97.69 251 LYS B CA 1
ATOM 4170 C C . LYS B 1 251 ? -10.445 24.844 19.984 1 97.69 251 LYS B C 1
ATOM 4172 O O . LYS B 1 251 ? -11.672 24.938 19.984 1 97.69 251 LYS B O 1
ATOM 4177 N N . LEU B 1 252 ? -9.742 24.734 18.922 1 97.94 252 LEU B N 1
ATOM 4178 C CA . LEU B 1 252 ? -10.359 24.672 17.594 1 97.94 252 LEU B CA 1
ATOM 4179 C C . LEU B 1 252 ? -11.266 23.453 17.484 1 97.94 252 LEU B C 1
ATOM 4181 O O . LEU B 1 252 ? -12.305 23.5 16.812 1 97.94 252 LEU B O 1
ATOM 4185 N N . GLN B 1 253 ? -10.828 22.359 18.062 1 97.5 253 GLN B N 1
ATOM 4186 C CA . GLN B 1 253 ? -11.609 21.125 18.031 1 97.5 253 GLN B CA 1
ATOM 4187 C C . GLN B 1 253 ? -12.977 21.328 18.672 1 97.5 253 GLN B C 1
ATOM 4189 O O . GLN B 1 253 ? -13.992 20.875 18.141 1 97.5 253 GLN B O 1
ATOM 4194 N N . LYS B 1 254 ? -13.016 21.984 19.812 1 97.06 254 LYS B N 1
ATOM 4195 C CA . LYS B 1 254 ? -14.273 22.25 20.5 1 97.06 254 LYS B CA 1
ATOM 4196 C C . LYS B 1 254 ? -15.211 23.078 19.625 1 97.06 254 LYS B C 1
ATOM 4198 O O . LYS B 1 254 ? -16.391 22.766 19.516 1 97.06 254 LYS B O 1
ATOM 4203 N N . ASP B 1 255 ? -14.625 24.078 19 1 97.75 255 ASP B N 1
ATOM 4204 C CA . ASP B 1 255 ? -15.406 24.922 18.109 1 97.75 255 ASP B CA 1
ATOM 4205 C C . ASP B 1 255 ? -15.938 24.109 16.922 1 97.75 255 ASP B C 1
ATOM 4207 O O . ASP B 1 255 ? -17.078 24.297 16.5 1 97.75 255 ASP B O 1
ATOM 4211 N N . THR B 1 256 ? -15.141 23.266 16.375 1 97.81 256 THR B N 1
ATOM 4212 C CA . THR B 1 256 ? -15.5 22.5 15.195 1 97.81 256 THR B CA 1
ATOM 4213 C C . THR B 1 256 ? -16.609 21.5 15.516 1 97.81 256 THR B C 1
ATOM 4215 O O . THR B 1 256 ? -17.5 21.25 14.695 1 97.81 256 THR B O 1
ATOM 4218 N N . ILE B 1 257 ? -16.531 20.906 16.703 1 96.81 257 ILE B N 1
ATOM 4219 C CA . ILE B 1 257 ? -17.562 19.984 17.141 1 96.81 257 ILE B CA 1
ATOM 4220 C C . ILE B 1 257 ? -18.906 20.703 17.219 1 96.81 257 ILE B C 1
ATOM 4222 O O . ILE B 1 257 ? -19.922 20.172 16.781 1 96.81 257 ILE B O 1
ATOM 4226 N N . LEU B 1 258 ? -18.891 21.906 17.719 1 97.19 258 LEU B N 1
ATOM 4227 C CA . LEU B 1 258 ? -20.109 22.703 17.812 1 97.19 258 LEU B CA 1
ATOM 4228 C C . LEU B 1 258 ? -20.656 23 16.422 1 97.19 258 LEU B C 1
ATOM 4230 O O . LEU B 1 258 ? -21.875 22.906 16.188 1 97.19 258 LEU B O 1
ATOM 4234 N N . LEU B 1 259 ? -19.797 23.344 15.523 1 97.19 259 LEU B N 1
ATOM 4235 C CA . LEU B 1 259 ? -20.203 23.641 14.148 1 97.19 259 LEU B CA 1
ATOM 4236 C C . LEU B 1 259 ? -20.781 22.391 13.477 1 97.19 259 LEU B C 1
ATOM 4238 O O . LEU B 1 259 ? -21.75 22.469 12.734 1 97.19 259 LEU B O 1
ATOM 4242 N N . HIS B 1 260 ? -20.188 21.266 13.711 1 97 260 HIS B N 1
ATOM 4243 C CA . HIS B 1 260 ? -20.641 20 13.125 1 97 260 HIS B CA 1
ATOM 4244 C C . HIS B 1 260 ? -22.016 19.609 13.664 1 97 260 HIS B C 1
ATOM 4246 O O . HIS B 1 260 ? -22.859 19.094 12.93 1 97 260 HIS B O 1
ATOM 4252 N N . ASN B 1 261 ? -22.219 19.859 14.969 1 95.88 261 ASN B N 1
ATOM 4253 C CA . ASN B 1 261 ? -23.516 19.578 15.57 1 95.88 261 ASN B CA 1
ATOM 4254 C C . ASN B 1 261 ? -24.625 20.422 14.938 1 95.88 261 ASN B C 1
ATOM 4256 O O . ASN B 1 261 ? -25.75 19.953 14.773 1 95.88 261 ASN B O 1
ATOM 4260 N N . LYS B 1 262 ? -24.297 21.578 14.547 1 92.94 262 LYS B N 1
ATOM 4261 C CA . LYS B 1 262 ? -25.25 22.438 13.852 1 92.94 262 LYS B CA 1
ATOM 4262 C C . LYS B 1 262 ? -25.578 21.891 12.469 1 92.94 262 LYS B C 1
ATOM 4264 O O . LYS B 1 262 ? -26.719 21.984 12.016 1 92.94 262 LYS B O 1
ATOM 4269 N N . LEU B 1 263 ? -24.594 21.328 11.812 1 90.75 263 LEU B N 1
ATOM 4270 C CA . LEU B 1 263 ? -24.781 20.703 10.5 1 90.75 263 LEU B CA 1
ATOM 4271 C C . LEU B 1 263 ? -25.688 19.484 10.602 1 90.75 263 LEU B C 1
ATOM 4273 O O . LEU B 1 263 ? -26.484 19.219 9.695 1 90.75 263 LEU B O 1
ATOM 4277 N N . ASN B 1 264 ? -25.609 18.812 11.664 1 87.5 264 ASN B N 1
ATOM 4278 C CA . ASN B 1 264 ? -26.406 17.609 11.875 1 87.5 264 ASN B CA 1
ATOM 4279 C C . ASN B 1 264 ? -27.844 17.938 12.242 1 87.5 264 ASN B C 1
ATOM 4281 O O . ASN B 1 264 ? -28.734 17.094 12.117 1 87.5 264 ASN B O 1
ATOM 4285 N N . SER B 1 265 ? -28.078 19.109 12.758 1 79.25 265 SER B N 1
ATOM 4286 C CA . SER B 1 265 ? -29.422 19.516 13.156 1 79.25 265 SER B CA 1
ATOM 4287 C C . SER B 1 265 ? -30.219 20.016 11.961 1 79.25 265 SER B C 1
ATOM 4289 O O . SER B 1 265 ? -29.641 20.516 10.992 1 79.25 265 SER B O 1
#

Foldseek 3Di:
DPPPPADDCVVLLVDLVDDDPVLLVLLLVLQLVLLVVLLCQPVVQEAEAEPPVVQVVPQLPDDQQAAAEEEEAAADPCCVSNQSSPPDSVCSNPSQSDEAEEDERRPQVRDPVSSSSVVSPNYFYDHPPPAQPDPSLVVLLVCRSRRHYYYYHQLSDHDHPPDDGQGGLNVQLSQLSRPHRHFYKYKYKPWVCVQAPPDPPGDGDGHTYMYIYIGHTQDCPVVSVVCVVVVHDSVVRSVVSSVSVSVRNVVRHVVRVVVRVVVVD/DPPPPADDCVVLLVDLVDDDPVLLVLLLVLQLVLLVVLLCQPVVQEAEAEPPVVQVVPQLPDDQQAAAEEEEAAADPCCVSNQSSVPDSVCSNPSQSDEAEEDERRPQVRDPVSSSSVVSPNYFYDHPPPAQPDPSLVVLLVCRSRRHYYYYHQLSDHDHPPDDGQGGLNVQLSQLSRPHRHFYKYKYKPWVCVQAPPDPPGDGDGHTYMYIYIGHTQDCPVVSVVCVVVVHDSVVRSVVSSVSVSVRNVVRHVVRVVVRVVVVD

pLDDT: mean 92.44, std 9.01, range [23.69, 98.69]

Sequence (530 aa):
MVVKKEYNIDWVLPKLRNRRIIWNVASCITLAAVGIFSKIFIKWFNKAKVYNLVSFDKAINRPKHIPLITVSNHDSCFDDPGIWAALGWKNLIMSNKMRWALAANDICFTNPFCAHFFMLGQCVPTIRGAGVYQEAVKFGVELLSKGKWLHVFPEGRVNMTKNYIRLKWGVGQMIYESPILPIVVPICHVGMETILPNEPPYYLRTGRKVTFNFGEPIDLKGLVSKLKESNATEEEARKLITEKIEEELYKLQKDTILLHNKLNSMVVKKEYNIDWVLPKLRNRRIIWNVASCITLAAVGIFSKIFIKWFNKAKVYNLVSFDKAINRPKHIPLITVSNHDSCFDDPGIWAALGWKNLIMSNKMRWALAANDICFTNPFCAHFFMLGQCVPTIRGAGVYQEAVKFGVELLSKGKWLHVFPEGRVNMTKNYIRLKWGVGQMIYESPILPIVVPICHVGMETILPNEPPYYLRTGRKVTFNFGEPIDLKGLVSKLKESNATEEEARKLITEKIEEELYKLQKDTILLHNKLNS

Solvent-accessible surface area (backbone atoms only — not comparable to full-atom values): 28022 Å² total; per-residue (Å²): 126,84,73,74,79,70,55,77,60,81,40,50,61,60,47,68,72,62,67,48,70,68,50,52,52,50,17,26,51,44,37,26,53,49,29,50,51,29,24,49,48,44,59,71,42,23,47,65,46,78,39,52,56,67,64,43,50,53,60,73,66,42,61,66,73,50,12,31,35,37,37,32,76,39,54,27,93,50,42,71,52,45,58,53,30,76,50,56,69,69,58,41,53,35,52,91,70,38,57,31,31,68,36,51,28,88,46,48,36,37,42,65,67,46,32,49,54,40,44,34,49,35,37,38,62,29,64,85,88,58,64,66,82,30,68,45,44,54,49,48,26,53,40,32,60,67,15,35,35,40,40,41,52,41,57,77,52,67,42,87,78,73,61,95,66,76,64,47,48,48,62,15,43,34,50,70,67,22,85,51,76,48,49,34,29,36,35,32,69,47,42,56,33,66,27,31,37,88,51,77,61,67,49,83,50,67,74,35,59,34,29,39,34,40,44,69,67,57,87,49,63,68,59,52,50,50,35,61,76,65,65,52,52,68,68,57,44,12,48,52,48,31,49,53,50,49,52,53,43,54,53,47,38,56,54,41,51,54,53,40,53,57,69,74,97,126,85,74,74,80,70,57,79,60,81,40,51,60,59,46,69,73,61,68,49,72,67,50,51,52,52,16,26,52,44,37,25,52,49,29,51,52,29,24,49,47,44,60,72,41,24,46,65,46,78,39,51,55,69,65,44,52,53,58,73,67,43,60,65,72,51,12,34,35,37,38,32,74,38,52,26,93,50,42,70,53,45,60,53,30,74,50,55,71,68,57,41,55,36,51,91,72,36,56,32,32,69,35,51,27,88,46,49,37,36,42,65,68,45,32,50,54,40,44,35,49,36,38,39,62,28,65,85,89,57,62,65,84,30,67,45,44,54,49,48,27,52,41,33,59,65,15,34,35,40,37,41,53,41,58,76,52,67,41,86,79,73,61,94,64,76,63,48,48,48,62,17,43,34,49,68,66,21,83,52,77,48,50,34,30,36,35,32,70,48,43,57,33,65,26,30,38,90,50,74,60,67,49,84,49,68,76,34,58,33,29,39,34,40,44,69,67,58,87,49,63,67,59,53,50,49,35,59,74,64,64,53,51,71,68,58,43,12,47,54,48,31,50,53,51,49,52,53,42,53,53,46,40,56,53,40,52,53,54,39,53,55,68,74,96

Secondary structure (DSSP, 8-state):
---------TTHHHHHHS--HHHHHHHHHHHHHHHHHHHHHHHHHSEEEEESHHHHHHHHTS-TTS-EEEEE---STTHHHHHGGGS-HHHHH-GGGSPEEEEEHHHH-SSHHHHHHHHHTTEEEE-TTS-TTSHHHHHHHHHHHTT-EEEE-TTSS--SS----PPPTHHHHHHHH-SSPPEEEEEEEESHHHHS-SSSS----SS-EEEEEEPPPP--HHHHHHHHHTT--HHHHHHHHHHHHHHHHHHHHHHHHHHHHHHH-/---------TTHHHHHHS--HHHHHHHHHHHHHHHHHHHHHHHHHSEEEEESHHHHHHHHTS-TTS-EEEEE---STTHHHHHGGGS-HHHHH-GGGSPEEEEEHHHH-SSHHHHHHHHHTTEEEE-TTS-TTSHHHHHHHHHHHTT-EEEE-TTSS--SS----PPPTHHHHHHHH-SSPPEEEEEEEESHHHHS-SSSS----SS-EEEEEEPPPP--HHHHHHHHHTT--HHHHHHHHHHHHHHHHHHHHHHHHHHHHHHH-

Radius of gyration: 25.9 Å; Cα contacts (8 Å, |Δi|>4): 936; chains: 2; bounding box: 55×81×54 Å

Organism: Acyrthosiphon pisum (NCBI:txid7029)

Nearest PDB structures (foldseek):
  7zkq-assembly1_T  TM=8.111E-01  e=2.109E-15  Yarrowia lipolytica
  7o9f-assembly3_C  TM=4.780E-01  e=8.079E+00  Bacillus subtilis subsp. subtilis str. 168
  7zkq-assembly1_T  TM=8.113E-01  e=2.721E-15  Yarrowia lipolytica
  7o9f-assembly3_C  TM=4.781E-01  e=8.592E+00  Bacillus subtilis subsp. subtilis str. 168

InterPro domains:
  IPR000872 Tafazzin [PR00979] (68-87)
  IPR000872 Tafazzin [PR00979] (99-110)
  IPR000872 Tafazzin [PR00979] (113-128)
  IPR000872 Tafazzin [PR00979] (145-159)
  IPR000872 Tafazzin [PR00979] (167-188)
  IPR000872 Tafazzin [PR00979] (205-218)
  IPR000872 Tafazzin [PTHR12497] (11-257)
  IPR002123 Phospholipid/glycerol acyltransferase [PF01553] (61-188)
  IPR002123 Phospholipid/glycerol acyltransferase [SM00563] (68-192)